Protein AF-A0A0B7HCE3-F1 (afdb_monomer)

Radius of gyration: 71.2 Å; Cα contacts (8 Å, |Δi|>4): 416; chains: 1; bounding box: 119×64×186 Å

Sequence (519 aa):
MLSKQIVGNENSSISELIKQLGNADWIKSGLQYLPRKQIQENSICPFCQEKTISNELIENIKNYFDASYETDINYLNTFLEQYSNGILSIPNKATFETNPKFEEYKKDFEIKYNAFSKILEDNKKQIENKIKTPSVPIVLNSSEKALQELNAIIQKINSLIDEHNKNIEQITAVREKIRTDFWEIMRWNYDQTISSFKNDKIISKNKMDTLSSELKDITDKITFQNTIISEQQKQTVNIDEAIKNIKNGLIDLGITDFEIKKHSDNRYKIVRGENENGIFRSLSEGEKMIISFLYFLELCRGKKEATEIEKKKIIVIDDPISSLSHIYVFNIGRLIKNEFFGKKKTIKDKETGEKITQWEFKYEQIFILTHSLYFFYEITETKHDERKETQSLFRLSKNEDGSSFVTMKYEEIQNDYQAYWYIIKDESQHPALITNCMRNIIEYFFNFVEKKDLNNFFLQEPLKDNRFQAFYRYINRESHSLGQNIFDIKEFNYQDFKDAFAELFKVAGYEEHYKKMTK

Structure (mmCIF, N/CA/C/O backbone):
data_AF-A0A0B7HCE3-F1
#
_entry.id   AF-A0A0B7HCE3-F1
#
loop_
_atom_site.group_PDB
_atom_site.id
_atom_site.type_symbol
_atom_site.label_atom_id
_atom_site.label_alt_id
_atom_site.label_comp_id
_atom_site.label_asym_id
_atom_site.label_entity_id
_atom_site.label_seq_id
_atom_site.pdbx_PDB_ins_code
_atom_site.Cartn_x
_atom_site.Cartn_y
_atom_site.Cartn_z
_atom_site.occupancy
_atom_site.B_iso_or_equiv
_atom_site.auth_seq_id
_atom_site.auth_comp_id
_atom_site.auth_asym_id
_atom_site.auth_atom_id
_atom_site.pdbx_PDB_model_num
ATOM 1 N N . MET A 1 1 ? -48.418 2.753 85.328 1.00 77.75 1 MET A N 1
ATOM 2 C CA . MET A 1 1 ? -49.224 1.522 85.159 1.00 77.75 1 MET A CA 1
ATOM 3 C C . MET A 1 1 ? -48.364 0.266 85.085 1.00 77.75 1 MET A C 1
ATOM 5 O O . MET A 1 1 ? -48.557 -0.609 85.910 1.00 77.75 1 MET A O 1
ATOM 9 N N . LEU A 1 2 ? -47.374 0.171 84.191 1.00 80.88 2 LEU A N 1
ATOM 10 C CA . LEU A 1 2 ? -46.538 -1.040 84.048 1.00 80.88 2 LEU A CA 1
ATOM 11 C C . LEU A 1 2 ? -45.639 -1.342 85.268 1.00 80.88 2 LEU A C 1
ATOM 13 O O . LEU A 1 2 ? -45.531 -2.491 85.692 1.00 80.88 2 LEU A O 1
ATOM 17 N N . SER A 1 3 ? -45.085 -0.297 85.887 1.00 82.12 3 SER A N 1
ATOM 18 C CA . SER A 1 3 ? -44.313 -0.361 87.138 1.00 82.12 3 SER A CA 1
ATOM 19 C C . SER A 1 3 ? -45.177 -0.354 88.407 1.00 82.12 3 SER A C 1
ATOM 21 O O . SER A 1 3 ? -44.649 -0.496 89.506 1.00 82.12 3 SER A O 1
ATOM 23 N N . LYS A 1 4 ? -46.500 -0.174 88.274 1.00 82.06 4 LYS A N 1
ATOM 24 C CA . LYS A 1 4 ? -47.437 -0.182 89.405 1.00 82.06 4 LYS A CA 1
ATOM 25 C C . LYS A 1 4 ? -47.729 -1.635 89.779 1.00 82.06 4 LYS A C 1
ATOM 27 O O . LYS A 1 4 ? -48.012 -2.459 88.903 1.00 82.06 4 LYS A O 1
ATOM 32 N N . GLN A 1 5 ? -47.686 -1.942 91.070 1.00 80.94 5 GLN A N 1
ATOM 33 C CA . GLN A 1 5 ? -48.231 -3.189 91.591 1.00 80.94 5 GLN A CA 1
ATOM 34 C C . GLN A 1 5 ? -49.758 -3.064 91.608 1.00 80.94 5 GLN A C 1
ATOM 36 O O . GLN A 1 5 ? -50.289 -2.203 92.307 1.00 80.94 5 GLN A O 1
ATOM 41 N N . ILE A 1 6 ? -50.462 -3.848 90.789 1.00 79.69 6 ILE A N 1
ATOM 42 C CA . ILE A 1 6 ? -51.925 -3.794 90.721 1.00 79.69 6 ILE A CA 1
ATOM 43 C C . ILE A 1 6 ? -52.444 -4.876 91.665 1.00 79.69 6 ILE A C 1
ATOM 45 O O . ILE A 1 6 ? -52.446 -6.060 91.335 1.00 79.69 6 ILE A O 1
ATOM 49 N N . VAL A 1 7 ? -52.812 -4.453 92.870 1.00 78.50 7 VAL A N 1
ATOM 50 C CA . VAL A 1 7 ? -53.400 -5.287 93.924 1.00 78.50 7 VAL A CA 1
ATOM 51 C C . VAL A 1 7 ? -54.797 -4.770 94.253 1.00 78.50 7 VAL A C 1
ATOM 53 O O . VAL A 1 7 ? -55.148 -3.649 93.887 1.00 78.50 7 VAL A O 1
ATOM 56 N N . GLY A 1 8 ? -55.609 -5.613 94.885 1.00 75.88 8 GLY A N 1
ATOM 57 C CA . GLY A 1 8 ? -56.967 -5.257 95.280 1.00 75.88 8 GLY A CA 1
ATOM 58 C C . GLY A 1 8 ? -57.036 -4.224 96.412 1.00 75.88 8 GLY A C 1
ATOM 59 O O . GLY A 1 8 ? -56.015 -3.765 96.921 1.00 75.88 8 GLY A O 1
ATOM 60 N N . ASN A 1 9 ? -58.255 -3.893 96.836 1.00 79.06 9 ASN A N 1
ATOM 61 C CA . ASN A 1 9 ? -58.562 -2.997 97.941 1.00 79.06 9 ASN A CA 1
ATOM 62 C C . ASN A 1 9 ? -57.845 -3.433 99.232 1.00 79.06 9 ASN A C 1
ATOM 64 O O . ASN A 1 9 ? -58.225 -4.415 99.880 1.00 79.06 9 ASN A O 1
ATOM 68 N N . GLU A 1 10 ? -56.817 -2.677 99.625 1.00 69.94 10 GLU A N 1
ATOM 69 C CA . GLU A 1 10 ? -56.009 -2.962 100.816 1.00 69.94 10 GLU A CA 1
ATOM 70 C C . GLU A 1 10 ? -56.787 -2.793 102.135 1.00 69.94 10 GLU A C 1
ATOM 72 O O . GLU A 1 10 ? -56.334 -3.286 103.163 1.00 69.94 10 GLU A O 1
ATOM 77 N N . ASN A 1 11 ? -57.982 -2.189 102.114 1.00 67.00 11 ASN A N 1
ATOM 78 C CA . ASN A 1 11 ? -58.851 -2.031 103.288 1.00 67.00 11 ASN A CA 1
ATOM 79 C C . ASN A 1 11 ? -59.858 -3.189 103.473 1.00 67.00 11 ASN A C 1
ATOM 81 O O . ASN A 1 11 ? -60.740 -3.108 104.327 1.00 67.00 11 ASN A O 1
ATOM 85 N N . SER A 1 12 ? -59.777 -4.247 102.658 1.00 72.19 12 SER A N 1
ATOM 86 C CA . SER A 1 12 ? -60.627 -5.440 102.777 1.00 72.19 12 SER A CA 1
ATOM 87 C C . SER A 1 12 ? -60.198 -6.336 103.948 1.00 72.19 12 SER A C 1
ATOM 89 O O . SER A 1 12 ? -59.013 -6.462 104.232 1.00 72.19 12 SER A O 1
ATOM 91 N N . SER A 1 13 ? -61.143 -7.036 104.583 1.00 70.44 13 SER A N 1
ATOM 92 C CA . SER A 1 13 ? -60.884 -7.957 105.707 1.00 70.44 13 SER A CA 1
ATOM 93 C C . SER A 1 13 ? -59.911 -9.096 105.378 1.00 70.44 13 SER A C 1
ATOM 95 O O . SER A 1 13 ? -59.307 -9.672 106.278 1.00 70.44 13 SER A O 1
ATOM 97 N N . ILE A 1 14 ? -59.742 -9.422 104.095 1.00 78.19 14 ILE A N 1
ATOM 98 C CA . ILE A 1 14 ? -58.833 -10.473 103.625 1.00 78.19 14 ILE A CA 1
ATOM 99 C C . ILE A 1 14 ? -57.495 -9.929 103.097 1.00 78.19 14 ILE A C 1
ATOM 101 O O . ILE A 1 14 ? -56.624 -10.719 102.745 1.00 78.19 14 ILE A O 1
ATOM 105 N N . SER A 1 15 ? -57.309 -8.607 103.013 1.00 77.94 15 SER A N 1
ATOM 106 C CA . SER A 1 15 ? -56.156 -7.995 102.334 1.00 77.94 15 SER A CA 1
ATOM 107 C C . SER A 1 15 ? -54.816 -8.305 103.011 1.00 77.94 15 SER A C 1
ATOM 109 O O . SER A 1 15 ? -53.819 -8.514 102.319 1.00 77.94 15 SER A O 1
ATOM 111 N N . GLU A 1 16 ? -54.794 -8.377 104.345 1.00 79.38 16 GLU A N 1
ATOM 112 C CA . GLU A 1 16 ? -53.584 -8.561 105.154 1.00 79.38 16 GLU A CA 1
ATOM 113 C C . GLU A 1 16 ? -52.893 -9.895 104.842 1.00 79.38 16 GLU A C 1
ATOM 115 O O . GLU A 1 16 ? -51.700 -9.929 104.527 1.00 79.38 16 GLU A O 1
ATOM 120 N N . LEU A 1 17 ? -53.666 -10.986 104.810 1.00 80.31 17 LEU A N 1
ATOM 121 C CA . LEU A 1 17 ? -53.155 -12.321 104.494 1.00 80.31 17 LEU A CA 1
ATOM 122 C C . LEU A 1 17 ? -52.700 -12.429 103.032 1.00 80.31 17 LEU A C 1
ATOM 124 O O . LEU A 1 17 ? -51.664 -13.027 102.742 1.00 80.31 17 LEU A O 1
ATOM 128 N N . ILE A 1 18 ? -53.447 -11.821 102.105 1.00 82.06 18 ILE A N 1
ATOM 129 C CA . ILE A 1 18 ? -53.107 -11.815 100.673 1.00 82.06 18 ILE A CA 1
ATOM 130 C C . ILE A 1 18 ? -51.786 -11.082 100.433 1.00 82.06 18 ILE A C 1
ATOM 132 O O . ILE A 1 18 ? -50.947 -11.534 99.653 1.00 82.06 18 ILE A O 1
ATOM 136 N N . LYS A 1 19 ? -51.581 -9.962 101.132 1.00 80.12 19 LYS A N 1
ATOM 137 C CA . LYS A 1 19 ? -50.352 -9.170 101.065 1.00 80.12 19 LYS A CA 1
ATOM 138 C C . LYS A 1 19 ? -49.164 -9.923 101.658 1.00 80.12 19 LYS A C 1
ATOM 140 O O . LYS A 1 19 ? -48.094 -9.911 101.057 1.00 80.12 19 LYS A O 1
ATOM 145 N N . GLN A 1 20 ? -49.358 -10.617 102.781 1.00 80.00 20 GLN A N 1
ATOM 146 C CA . GLN A 1 20 ? -48.315 -11.429 103.411 1.00 80.00 20 GLN A CA 1
ATOM 147 C C . GLN A 1 20 ? -47.863 -12.597 102.520 1.00 80.00 20 GLN A C 1
ATOM 149 O O . GLN A 1 20 ? -46.671 -12.887 102.447 1.00 80.00 20 GLN A O 1
ATOM 154 N N . LEU A 1 21 ? -48.802 -13.262 101.840 1.00 82.19 21 LEU A N 1
ATOM 155 C CA . LEU A 1 21 ? -48.515 -14.413 100.977 1.00 82.19 21 LEU A CA 1
ATOM 156 C C . LEU A 1 21 ? -48.113 -14.027 99.547 1.00 82.19 21 LEU A C 1
ATOM 158 O O . LEU A 1 21 ? -47.625 -14.878 98.806 1.00 82.19 21 LEU A O 1
ATOM 162 N N . GLY A 1 22 ? -48.337 -12.774 99.136 1.00 79.25 22 GLY A N 1
ATOM 163 C CA . GLY A 1 22 ? -48.022 -12.292 97.789 1.00 79.25 22 GLY A CA 1
ATOM 164 C C . GLY A 1 22 ? -48.778 -13.030 96.678 1.00 79.25 22 GLY A C 1
ATOM 165 O O . GLY A 1 22 ? -48.285 -13.128 95.559 1.00 79.25 22 GLY A O 1
ATOM 166 N N . ASN A 1 23 ? -49.960 -13.581 96.974 1.00 82.62 23 ASN A N 1
ATOM 167 C CA . ASN A 1 23 ? -50.677 -14.523 96.108 1.00 82.62 23 ASN A CA 1
ATOM 168 C C . ASN A 1 23 ? -51.969 -13.947 95.495 1.00 82.62 23 ASN A C 1
ATOM 170 O O . ASN A 1 23 ? -52.853 -14.704 95.093 1.00 82.62 23 ASN A O 1
ATOM 174 N N . ALA A 1 24 ? -52.084 -12.619 95.390 1.00 83.56 24 ALA A N 1
ATOM 175 C CA . ALA A 1 24 ? -53.272 -11.938 94.863 1.00 83.56 24 ALA A CA 1
ATOM 176 C C . ALA A 1 24 ? -53.698 -12.458 93.473 1.00 83.56 24 ALA A C 1
ATOM 178 O O . ALA A 1 24 ? -54.874 -12.749 93.254 1.00 83.56 24 ALA A O 1
ATOM 179 N N . ASP A 1 25 ? -52.741 -12.657 92.561 1.00 83.38 25 ASP A N 1
ATOM 180 C CA . ASP A 1 25 ? -53.001 -13.159 91.202 1.00 83.38 25 ASP A CA 1
ATOM 181 C C . ASP A 1 25 ? -53.539 -14.604 91.204 1.00 83.38 25 ASP A C 1
ATOM 183 O O . ASP A 1 25 ? -54.424 -14.959 90.417 1.00 83.38 25 ASP A O 1
ATOM 187 N N . TRP A 1 26 ? -53.058 -15.435 92.138 1.00 84.75 26 TRP A N 1
ATOM 188 C CA . TRP A 1 26 ? -53.554 -16.799 92.344 1.00 84.75 26 TRP A CA 1
ATOM 189 C C . TRP A 1 26 ? -54.992 -16.791 92.874 1.00 84.75 26 TRP A C 1
ATOM 191 O O . TRP A 1 26 ? -55.826 -17.550 92.384 1.00 84.75 26 TRP A O 1
ATOM 201 N N . ILE A 1 27 ? -55.318 -15.884 93.801 1.00 84.19 27 ILE A N 1
ATOM 202 C CA . ILE A 1 27 ? -56.676 -15.737 94.347 1.00 84.19 27 ILE A CA 1
ATOM 203 C C . ILE A 1 27 ? -57.648 -15.233 93.275 1.00 84.19 27 ILE A C 1
ATOM 205 O O . ILE A 1 27 ? -58.740 -15.789 93.139 1.00 84.19 27 ILE A O 1
ATOM 209 N N . LYS A 1 28 ? -57.249 -14.245 92.456 1.00 83.62 28 LYS A N 1
ATOM 210 C CA . LYS A 1 28 ? -58.056 -13.773 91.315 1.00 83.62 28 LYS A CA 1
ATOM 211 C C . LYS A 1 28 ? -58.334 -14.909 90.335 1.00 83.62 28 LYS A C 1
ATOM 213 O O . LYS A 1 28 ? -59.473 -15.096 89.917 1.00 83.62 28 LYS A O 1
ATOM 218 N N . SER A 1 29 ? -57.310 -15.694 90.009 1.00 83.31 29 SER A N 1
ATOM 219 C CA . SER A 1 29 ? -57.445 -16.873 89.148 1.00 83.31 29 SER A CA 1
ATOM 220 C C . SER A 1 29 ? -58.305 -17.961 89.798 1.00 83.31 29 SER A C 1
ATOM 222 O O . SER A 1 29 ? -59.001 -18.693 89.102 1.00 83.31 29 SER A O 1
ATOM 224 N N . GLY A 1 30 ? -58.287 -18.066 91.127 1.00 83.25 30 GLY A N 1
ATOM 225 C CA . GLY A 1 30 ? -59.091 -18.996 91.914 1.00 83.25 30 GLY A CA 1
ATOM 226 C C . GLY A 1 30 ? -60.591 -18.687 91.896 1.00 83.25 30 GLY A C 1
ATOM 227 O O . GLY A 1 30 ? -61.397 -19.617 91.906 1.00 83.25 30 GLY A O 1
ATOM 228 N N . LEU A 1 31 ? -60.977 -17.405 91.794 1.00 82.44 31 LEU A N 1
ATOM 229 C CA . LEU A 1 31 ? -62.384 -16.968 91.765 1.00 82.44 31 LEU A CA 1
ATOM 230 C C . LEU A 1 31 ? -63.216 -17.657 90.676 1.00 82.44 31 LEU A C 1
ATOM 232 O O . LEU A 1 31 ? -64.411 -17.867 90.867 1.00 82.44 31 LEU A O 1
ATOM 236 N N . GLN A 1 32 ? -62.608 -18.029 89.546 1.00 82.44 32 GLN A N 1
ATOM 237 C CA . GLN A 1 32 ? -63.321 -18.691 88.448 1.00 82.44 32 GLN A CA 1
ATOM 238 C C . GLN A 1 32 ? -63.845 -20.089 88.819 1.00 82.44 32 GLN A C 1
ATOM 240 O O . GLN A 1 32 ? -64.792 -20.566 88.196 1.00 82.44 32 GLN A O 1
ATOM 245 N N . TYR A 1 33 ? -63.237 -20.726 89.825 1.00 82.62 33 TYR A N 1
ATOM 246 C CA . TYR A 1 33 ? -63.608 -22.051 90.322 1.00 82.62 33 TYR A CA 1
ATOM 247 C C . TYR A 1 33 ? -64.617 -21.987 91.475 1.00 82.62 33 TYR A C 1
ATOM 249 O O . TYR A 1 33 ? -65.038 -23.031 91.973 1.00 82.62 33 TYR A O 1
ATOM 257 N N . LEU A 1 34 ? -65.012 -20.783 91.908 1.00 81.88 34 LEU A N 1
ATOM 258 C CA . LEU A 1 34 ? -66.015 -20.596 92.951 1.00 81.88 34 LEU A CA 1
ATOM 259 C C . LEU A 1 34 ? -67.436 -20.516 92.359 1.00 81.88 34 LEU A C 1
ATOM 261 O O . LEU A 1 34 ? -67.622 -20.047 91.229 1.00 81.88 34 LEU A O 1
ATOM 265 N N . PRO A 1 35 ? -68.469 -20.945 93.106 1.00 76.31 35 PRO A N 1
ATOM 266 C CA . PRO A 1 35 ? -69.851 -20.889 92.638 1.00 76.31 35 PRO A CA 1
ATOM 267 C C . PRO A 1 35 ? -70.306 -19.452 92.344 1.00 76.31 35 PRO A C 1
ATOM 269 O O . PRO A 1 35 ? -70.127 -18.542 93.149 1.00 76.31 35 PRO A O 1
ATOM 272 N N . ARG A 1 36 ? -70.936 -19.242 91.180 1.00 68.94 36 ARG A N 1
ATOM 273 C CA . ARG A 1 36 ? -71.384 -17.910 90.717 1.00 68.94 36 ARG A CA 1
ATOM 274 C C . ARG A 1 36 ? -72.702 -17.435 91.342 1.00 68.94 36 ARG A C 1
ATOM 276 O O . ARG A 1 36 ? -73.065 -16.275 91.175 1.00 68.94 36 ARG A O 1
ATOM 283 N N . LYS A 1 37 ? -73.440 -18.327 92.007 1.00 73.62 37 LYS A N 1
ATOM 284 C CA . LYS A 1 37 ? -74.743 -18.059 92.636 1.00 73.62 37 LYS A CA 1
ATOM 285 C C . LYS A 1 37 ? -74.618 -18.171 94.153 1.00 73.62 37 LYS A C 1
ATOM 287 O O . LYS A 1 37 ? -73.762 -18.911 94.629 1.00 73.62 37 LYS A O 1
ATOM 292 N N . GLN A 1 38 ? -75.488 -17.471 94.883 1.00 71.00 38 GLN A N 1
ATOM 293 C CA . GLN A 1 38 ? -75.578 -17.599 96.338 1.00 71.00 38 GLN A CA 1
ATOM 294 C C . GLN A 1 38 ? -75.831 -19.055 96.729 1.00 71.00 38 GLN A C 1
ATOM 296 O O . GLN A 1 38 ? -76.669 -19.737 96.134 1.00 71.00 38 GLN A O 1
ATOM 301 N N . ILE A 1 39 ? -75.086 -19.516 97.724 1.00 76.69 39 ILE A N 1
ATOM 302 C CA . ILE A 1 39 ? -75.092 -20.901 98.183 1.00 76.69 39 ILE A CA 1
ATOM 303 C C . ILE A 1 39 ? -75.857 -20.954 99.510 1.00 76.69 39 ILE A C 1
ATOM 305 O O . ILE A 1 39 ? -75.702 -20.057 100.337 1.00 76.69 39 ILE A O 1
ATOM 309 N N . GLN A 1 40 ? -76.713 -21.962 99.705 1.00 67.94 40 GLN A N 1
ATOM 310 C CA . GLN A 1 40 ? -77.519 -22.106 100.932 1.00 67.94 40 GLN A CA 1
ATOM 311 C C . GLN A 1 40 ? -76.695 -22.617 102.126 1.00 67.94 40 GLN A C 1
ATOM 313 O O . GLN A 1 40 ? -76.981 -22.265 103.265 1.00 67.94 40 GLN A O 1
ATOM 318 N N . GLU A 1 41 ? -75.650 -23.400 101.858 1.00 72.69 41 GLU A N 1
ATOM 319 C CA . GLU A 1 41 ? -74.689 -23.918 102.837 1.00 72.69 41 GLU A CA 1
ATOM 320 C C . GLU A 1 41 ? -73.258 -23.697 102.326 1.00 72.69 41 GLU A C 1
ATOM 322 O O . GLU A 1 41 ? -73.056 -23.470 101.131 1.00 72.69 41 GLU A O 1
ATOM 327 N N . ASN A 1 42 ? -72.250 -23.790 103.200 1.00 80.56 42 ASN A N 1
ATOM 328 C CA . ASN A 1 42 ? -70.855 -23.657 102.776 1.00 80.56 42 ASN A CA 1
ATOM 329 C C . ASN A 1 42 ? -70.500 -24.704 101.707 1.00 80.56 42 ASN A C 1
ATOM 331 O O . ASN A 1 42 ? -70.678 -25.910 101.903 1.00 80.56 42 ASN A O 1
ATOM 335 N N . SER A 1 43 ? -69.953 -24.234 100.585 1.00 82.69 43 SER A N 1
ATOM 336 C CA . SER A 1 43 ? -69.495 -25.092 99.495 1.00 82.69 43 SER A CA 1
ATOM 337 C C . SER A 1 43 ? -68.162 -25.746 99.831 1.00 82.69 43 SER A C 1
ATOM 339 O O . SER A 1 43 ? -67.316 -25.173 100.523 1.00 82.69 43 SER A O 1
ATOM 341 N N . ILE A 1 44 ? -67.963 -26.940 99.273 1.00 82.31 44 ILE A N 1
ATOM 342 C CA . ILE A 1 44 ? -66.670 -27.619 99.265 1.00 82.31 44 ILE A CA 1
ATOM 343 C C . ILE A 1 44 ? -65.675 -26.739 98.503 1.00 82.31 44 ILE A C 1
ATOM 345 O O . ILE A 1 44 ? -65.949 -26.299 97.383 1.00 82.31 44 ILE A O 1
ATOM 349 N N . CYS A 1 45 ? -64.535 -26.455 99.124 1.00 82.25 45 CYS A N 1
ATOM 350 C CA . CYS A 1 45 ? -63.442 -25.741 98.489 1.00 82.25 45 CYS A CA 1
ATOM 351 C C . CYS A 1 45 ? -62.744 -26.660 97.477 1.00 82.25 45 CYS A C 1
ATOM 353 O O . CYS A 1 45 ? -62.305 -27.747 97.857 1.00 82.25 45 CYS A O 1
ATOM 355 N N . PRO A 1 46 ? -62.557 -26.234 96.215 1.00 81.88 46 PRO A N 1
ATOM 356 C CA . PRO A 1 46 ? -61.887 -27.052 95.203 1.00 81.88 46 PRO A CA 1
ATOM 357 C C . PRO A 1 46 ? -60.401 -27.315 95.507 1.00 81.88 46 PRO A C 1
ATOM 359 O O . PRO A 1 46 ? -59.800 -28.175 94.871 1.00 81.88 46 PRO A O 1
ATOM 362 N N . PHE A 1 47 ? -59.809 -26.604 96.474 1.00 85.44 47 PHE A N 1
ATOM 363 C CA . PHE A 1 47 ? -58.396 -26.733 96.839 1.00 85.44 47 PHE A CA 1
ATOM 364 C C . PHE A 1 47 ? -58.175 -27.559 98.110 1.00 85.44 47 PHE A C 1
ATOM 366 O O . PHE A 1 47 ? -57.403 -28.510 98.080 1.00 85.44 47 PHE A O 1
ATOM 373 N N . CYS A 1 48 ? -58.843 -27.222 99.222 1.00 85.50 48 CYS A N 1
ATOM 374 C CA . CYS A 1 48 ? -58.667 -27.948 100.488 1.00 85.50 48 CYS A CA 1
ATOM 375 C C . CYS A 1 48 ? -59.687 -29.070 100.715 1.00 85.50 48 CYS A C 1
ATOM 377 O O . CYS A 1 48 ? -59.570 -29.780 101.703 1.00 85.50 48 CYS A O 1
ATOM 379 N N . GLN A 1 49 ? -60.678 -29.223 99.828 1.00 81.94 49 GLN A N 1
ATOM 380 C CA . GLN A 1 49 ? -61.739 -30.240 99.889 1.00 81.94 49 GLN A CA 1
ATOM 381 C C . GLN A 1 49 ? -62.663 -30.168 101.123 1.00 81.94 49 GLN A C 1
ATOM 383 O O . GLN A 1 49 ? -63.592 -30.963 101.241 1.00 81.94 49 GLN A O 1
ATOM 388 N N . GLU A 1 50 ? -62.492 -29.161 101.982 1.00 84.50 50 GLU A N 1
ATOM 389 C CA . GLU A 1 50 ? -63.345 -28.881 103.141 1.00 84.50 50 GLU A CA 1
ATOM 390 C C . GLU A 1 50 ? -64.470 -27.883 102.811 1.00 84.50 50 GLU A C 1
ATOM 392 O O . GLU A 1 50 ? -64.348 -27.068 101.889 1.00 84.50 50 GLU A O 1
ATOM 397 N N . LYS A 1 51 ? -65.571 -27.898 103.580 1.00 83.75 51 LYS A N 1
ATOM 398 C CA . LYS A 1 51 ? -66.715 -26.966 103.431 1.00 83.75 51 LYS A CA 1
ATOM 399 C C . LYS A 1 51 ? -66.413 -25.563 103.988 1.00 83.75 51 LYS A C 1
ATOM 401 O O . LYS A 1 51 ? -67.033 -25.104 104.948 1.00 83.75 51 LYS A O 1
ATOM 406 N N . THR A 1 52 ? -65.445 -24.877 103.391 1.00 81.25 52 THR A N 1
ATOM 407 C CA . THR A 1 52 ? -64.918 -23.584 103.866 1.00 81.25 52 THR A CA 1
ATOM 408 C C . THR A 1 52 ? -65.381 -22.378 103.046 1.00 81.25 52 THR A C 1
ATOM 410 O O . THR A 1 52 ? -65.159 -21.243 103.459 1.00 81.25 52 THR A O 1
ATOM 413 N N . ILE A 1 53 ? -66.044 -22.587 101.902 1.00 84.12 53 ILE A N 1
ATOM 414 C CA . ILE A 1 53 ? -66.472 -21.498 101.014 1.00 84.12 53 ILE A CA 1
ATOM 415 C C . ILE A 1 53 ? -67.853 -20.975 101.434 1.00 84.12 53 ILE A C 1
ATOM 417 O O . ILE A 1 53 ? -68.874 -21.572 101.087 1.00 84.12 53 ILE A O 1
ATOM 421 N N . SER A 1 54 ? -67.885 -19.851 102.156 1.00 84.94 54 SER A N 1
ATOM 422 C CA . SER A 1 54 ? -69.112 -19.127 102.523 1.00 84.94 54 SER A CA 1
ATOM 423 C C . SER A 1 54 ? -69.439 -17.996 101.533 1.00 84.94 54 SER A C 1
ATOM 425 O O . SER A 1 54 ? -68.559 -17.497 100.826 1.00 84.94 54 SER A O 1
ATOM 427 N N . ASN A 1 55 ? -70.701 -17.543 101.498 1.00 82.62 55 ASN A N 1
ATOM 428 C CA . ASN A 1 55 ? -71.090 -16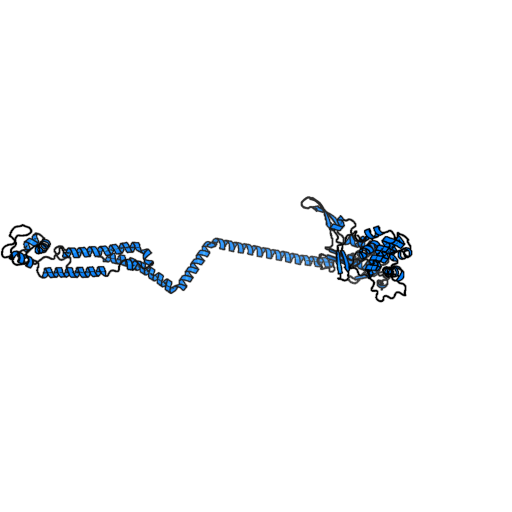.368 100.697 1.00 82.62 55 ASN A CA 1
ATOM 429 C C . ASN A 1 55 ? -70.324 -15.104 101.133 1.00 82.62 55 ASN A C 1
ATOM 431 O O . ASN A 1 55 ? -69.950 -14.296 100.289 1.00 82.62 55 ASN A O 1
ATOM 435 N N . GLU A 1 56 ? -70.052 -14.960 102.433 1.00 82.44 56 GLU A N 1
ATOM 436 C CA . GLU A 1 56 ? -69.270 -13.851 102.990 1.00 82.44 56 GLU A CA 1
ATOM 437 C C . GLU A 1 56 ? -67.826 -13.852 102.465 1.00 82.44 56 GLU A C 1
ATOM 439 O O . GLU A 1 56 ? -67.324 -12.815 102.041 1.00 82.44 56 GLU A O 1
ATOM 444 N N . LEU A 1 57 ? -67.174 -15.020 102.405 1.00 82.00 57 LEU A N 1
ATOM 445 C CA . LEU A 1 57 ? -65.824 -15.151 101.852 1.00 82.00 57 LEU A CA 1
ATOM 446 C C . LEU A 1 57 ? -65.786 -14.781 100.361 1.00 82.00 57 LEU A C 1
ATOM 448 O O . LEU A 1 57 ? -64.881 -14.070 99.931 1.00 82.00 57 LEU A O 1
ATOM 452 N N . ILE A 1 58 ? -66.772 -15.228 99.575 1.00 82.31 58 ILE A N 1
ATOM 453 C CA . ILE A 1 58 ? -66.871 -14.892 98.146 1.00 82.31 58 ILE A CA 1
ATOM 454 C C . ILE A 1 58 ? -67.020 -13.377 97.954 1.00 82.31 58 ILE A C 1
ATOM 456 O O . ILE A 1 58 ? -66.319 -12.799 97.123 1.00 82.31 58 ILE A O 1
ATOM 460 N N . GLU A 1 59 ? -67.905 -12.729 98.715 1.00 82.00 59 GLU A N 1
ATOM 461 C CA . GLU A 1 59 ? -68.101 -11.278 98.641 1.00 82.00 59 GLU A CA 1
ATOM 462 C C . GLU A 1 59 ? -66.864 -10.509 99.121 1.00 82.00 59 GLU A C 1
ATOM 464 O O . GLU A 1 59 ? -66.456 -9.556 98.463 1.00 82.00 59 GLU A O 1
ATOM 469 N N . ASN A 1 60 ? -66.177 -10.963 100.173 1.00 81.38 60 ASN A N 1
ATOM 470 C CA . ASN A 1 60 ? -64.920 -10.354 100.622 1.00 81.38 60 ASN A CA 1
ATOM 471 C C . ASN A 1 60 ? -63.811 -10.446 99.555 1.00 81.38 60 ASN A C 1
ATOM 473 O O . ASN A 1 60 ? -63.068 -9.481 99.365 1.00 81.38 60 ASN A O 1
ATOM 477 N N . ILE A 1 61 ? -63.724 -11.561 98.812 1.00 80.19 61 ILE A N 1
ATOM 478 C CA . ILE A 1 61 ? -62.772 -11.713 97.695 1.00 80.19 61 ILE A CA 1
ATOM 479 C C . ILE A 1 61 ? -63.176 -10.847 96.494 1.00 80.19 61 ILE A C 1
ATOM 481 O O . ILE A 1 61 ? -62.310 -10.232 95.874 1.00 80.19 61 ILE A O 1
ATOM 485 N N . LYS A 1 62 ? -64.469 -10.729 96.172 1.00 80.50 62 LYS A N 1
ATOM 486 C CA . LYS A 1 62 ? -64.934 -9.805 95.122 1.00 80.50 62 LYS A CA 1
ATOM 487 C C . LYS A 1 62 ? -64.673 -8.343 95.485 1.00 80.50 62 LYS A C 1
ATOM 489 O O . LYS A 1 62 ? -64.172 -7.608 94.647 1.00 80.50 62 LYS A O 1
ATOM 494 N N . ASN A 1 63 ? -64.944 -7.948 96.728 1.00 81.94 63 ASN A N 1
ATOM 495 C CA . ASN A 1 63 ? -64.694 -6.597 97.235 1.00 81.94 63 ASN A CA 1
ATOM 496 C C . ASN A 1 63 ? -63.201 -6.262 97.302 1.00 81.94 63 ASN A C 1
ATOM 498 O O . ASN A 1 63 ? -62.833 -5.092 97.222 1.00 81.94 63 ASN A O 1
ATOM 502 N N . TYR A 1 64 ? -62.337 -7.274 97.432 1.00 81.56 64 TYR A N 1
ATOM 503 C CA . TYR A 1 64 ? -60.901 -7.092 97.266 1.00 81.56 64 TYR A CA 1
ATOM 504 C C . TYR A 1 64 ? -60.562 -6.698 95.819 1.00 81.56 64 TYR A C 1
ATOM 506 O O . TYR A 1 64 ? -59.808 -5.758 95.620 1.00 81.56 64 TYR A O 1
ATOM 514 N N . PHE A 1 65 ? -61.152 -7.308 94.789 1.00 82.50 65 PHE A N 1
ATOM 515 C CA . PHE A 1 65 ? -60.953 -6.881 93.392 1.00 82.50 65 PHE A CA 1
ATOM 516 C C . PHE A 1 65 ? -61.999 -5.848 92.953 1.00 82.50 65 PHE A C 1
ATOM 518 O O . PHE A 1 65 ? -62.887 -6.143 92.155 1.00 82.50 65 PHE A O 1
ATOM 525 N N . ASP A 1 66 ? -61.886 -4.642 93.504 1.00 79.56 66 ASP A N 1
ATOM 526 C CA . ASP A 1 66 ? -62.833 -3.545 93.306 1.00 79.56 66 ASP A CA 1
ATOM 527 C C . ASP A 1 66 ? -62.787 -2.891 91.902 1.00 79.56 66 ASP A C 1
ATOM 529 O O . ASP A 1 66 ? -62.032 -3.275 91.003 1.00 79.56 66 ASP A O 1
ATOM 533 N N . ALA A 1 67 ? -63.608 -1.852 91.713 1.00 80.88 67 ALA A N 1
ATOM 534 C CA . ALA A 1 67 ? -63.672 -1.090 90.467 1.00 80.88 67 ALA A CA 1
ATOM 535 C C . ALA A 1 67 ? -62.330 -0.436 90.075 1.00 80.88 67 ALA A C 1
ATOM 537 O O . ALA A 1 67 ? -62.088 -0.224 88.885 1.00 80.88 67 ALA A O 1
ATOM 538 N N . SER A 1 68 ? -61.448 -0.130 91.037 1.00 82.94 68 SER A N 1
ATOM 539 C CA . SER A 1 68 ? -60.121 0.421 90.747 1.00 82.94 68 SER A CA 1
ATOM 540 C C . SER A 1 68 ? -59.218 -0.637 90.119 1.00 82.94 68 SER A C 1
ATOM 542 O O . SER A 1 68 ? -58.524 -0.335 89.149 1.00 82.94 68 SER A O 1
ATOM 544 N N . TYR A 1 69 ? -59.250 -1.873 90.628 1.00 85.38 69 TYR A N 1
ATOM 545 C CA . TYR A 1 69 ? -58.512 -2.994 90.043 1.00 85.38 69 TYR A CA 1
ATOM 546 C C . TYR A 1 69 ? -58.973 -3.272 88.603 1.00 85.38 69 TYR A C 1
ATOM 548 O O . TYR A 1 69 ? -58.153 -3.334 87.690 1.00 85.38 69 TYR A O 1
ATOM 556 N N . GLU A 1 70 ? -60.285 -3.372 88.371 1.00 84.56 70 GLU A N 1
ATOM 557 C CA . GLU A 1 70 ? -60.841 -3.623 87.030 1.00 84.56 70 GLU A CA 1
ATOM 558 C C . GLU A 1 70 ? -60.543 -2.477 86.043 1.00 84.56 70 GLU A C 1
ATOM 560 O O . GLU A 1 70 ? -60.266 -2.717 84.866 1.00 84.56 70 GLU A O 1
ATOM 565 N N . THR A 1 71 ? -60.522 -1.223 86.513 1.00 87.38 71 THR A N 1
ATOM 566 C CA . THR A 1 71 ? -60.124 -0.065 85.690 1.00 87.38 71 THR A CA 1
ATOM 567 C C . THR A 1 71 ? -58.662 -0.166 85.249 1.00 87.38 71 THR A C 1
ATOM 569 O O . THR A 1 71 ? -58.355 0.047 84.073 1.00 87.38 71 THR A O 1
ATOM 572 N N . ASP A 1 72 ? -57.763 -0.544 86.162 1.00 87.50 72 ASP A N 1
ATOM 573 C CA . ASP A 1 72 ? -56.340 -0.710 85.861 1.00 87.50 72 ASP A CA 1
ATOM 574 C C . ASP A 1 72 ? -56.096 -1.847 84.845 1.00 87.50 72 ASP A C 1
ATOM 576 O O . ASP A 1 72 ? -55.263 -1.704 83.945 1.00 87.50 72 ASP A O 1
ATOM 580 N N . ILE A 1 73 ? -56.846 -2.953 84.936 1.00 87.81 73 ILE A N 1
ATOM 581 C CA . ILE A 1 73 ? -56.774 -4.073 83.980 1.00 87.81 73 ILE A CA 1
ATOM 582 C C . ILE A 1 73 ? -57.313 -3.678 82.602 1.00 87.81 73 ILE A C 1
ATOM 584 O O . ILE A 1 73 ? -56.669 -3.954 81.589 1.00 87.81 73 ILE A O 1
ATOM 588 N N . ASN A 1 74 ? -58.454 -2.990 82.537 1.00 89.38 74 ASN A N 1
ATOM 589 C CA . ASN A 1 74 ? -59.006 -2.503 81.270 1.00 89.38 74 ASN A CA 1
ATOM 590 C C . ASN A 1 74 ? -58.067 -1.508 80.576 1.00 89.38 74 ASN A C 1
ATOM 592 O O . ASN A 1 74 ? -57.914 -1.550 79.351 1.00 89.38 74 ASN A O 1
ATOM 596 N N . TYR A 1 75 ? -57.375 -0.669 81.351 1.00 91.56 75 TYR A N 1
ATOM 597 C CA . TYR A 1 75 ? -56.319 0.190 80.825 1.00 91.56 75 TYR A CA 1
ATOM 598 C C . TYR A 1 75 ? -55.175 -0.631 80.212 1.00 91.56 75 TYR A C 1
ATOM 600 O O . TYR A 1 75 ? -54.735 -0.325 79.105 1.00 91.56 75 TYR A O 1
ATOM 608 N N . LEU A 1 76 ? -54.703 -1.687 80.888 1.00 91.25 76 LEU A N 1
ATOM 609 C CA . LEU A 1 76 ? -53.648 -2.557 80.352 1.00 91.25 76 LEU A CA 1
ATOM 610 C C . LEU A 1 76 ? -54.077 -3.291 79.074 1.00 91.25 76 LEU A C 1
ATOM 612 O O . LEU A 1 76 ? -53.276 -3.386 78.147 1.00 91.25 76 LEU A O 1
ATOM 616 N N . ASN A 1 77 ? -55.324 -3.760 78.993 1.00 91.94 77 ASN A N 1
ATOM 617 C CA . ASN A 1 77 ? -55.869 -4.371 77.775 1.00 91.94 77 ASN A CA 1
ATOM 618 C C . ASN A 1 77 ? -55.912 -3.370 76.612 1.00 91.94 77 ASN A C 1
ATOM 620 O O . ASN A 1 77 ? -55.447 -3.678 75.517 1.00 91.94 77 ASN A O 1
ATOM 624 N N . THR A 1 78 ? -56.383 -2.147 76.871 1.00 94.12 78 THR A N 1
ATOM 625 C CA . THR A 1 78 ? -56.378 -1.056 75.881 1.00 94.12 78 THR A CA 1
ATOM 626 C C . THR A 1 78 ? -54.950 -0.724 75.435 1.00 94.12 78 THR A C 1
ATOM 628 O O . THR A 1 78 ? -54.685 -0.527 74.251 1.00 94.12 78 THR A O 1
ATOM 631 N N . PHE A 1 79 ? -53.996 -0.702 76.370 1.00 93.75 79 PHE A N 1
ATOM 632 C CA . PHE A 1 79 ? -52.585 -0.475 76.066 1.00 93.75 79 PHE A CA 1
ATOM 633 C C . PHE A 1 79 ? -51.986 -1.604 75.213 1.00 93.75 79 PHE A C 1
ATOM 635 O O . PHE A 1 79 ? -51.265 -1.322 74.259 1.00 93.75 79 PHE A O 1
ATOM 642 N N . LEU A 1 80 ? -52.305 -2.871 75.504 1.00 94.19 80 LEU A N 1
ATOM 643 C CA . LEU A 1 80 ? -51.877 -4.018 74.696 1.00 94.19 80 LEU A CA 1
ATOM 644 C C . LEU A 1 80 ? -52.430 -3.943 73.268 1.00 94.19 80 LEU A C 1
ATOM 646 O O . LEU A 1 80 ? -51.705 -4.237 72.316 1.00 94.19 80 LEU A O 1
ATOM 650 N N . GLU A 1 81 ? -53.692 -3.545 73.115 1.00 94.56 81 GLU A N 1
ATOM 651 C CA . GLU A 1 81 ? -54.323 -3.352 71.809 1.00 94.56 81 GLU A CA 1
ATOM 652 C C . GLU A 1 81 ? -53.608 -2.253 71.012 1.00 94.56 81 GLU A C 1
ATOM 654 O O . GLU A 1 81 ? -53.186 -2.484 69.879 1.00 94.56 81 GLU A O 1
ATOM 659 N N . GLN A 1 82 ? -53.378 -1.087 71.624 1.00 95.19 82 GLN A N 1
ATOM 660 C CA . GLN A 1 82 ? -52.628 0.011 71.004 1.00 95.19 82 GLN A CA 1
ATOM 661 C C . GLN A 1 82 ? -51.207 -0.412 70.616 1.00 95.19 82 GLN A C 1
ATOM 663 O O . GLN A 1 82 ? -50.758 -0.122 69.506 1.00 95.19 82 GLN A O 1
ATOM 668 N N . TYR A 1 83 ? -50.510 -1.131 71.499 1.00 94.75 83 TYR A N 1
ATOM 669 C CA . TYR A 1 83 ? -49.160 -1.624 71.242 1.00 94.75 83 TYR A CA 1
ATOM 670 C C . TYR A 1 83 ? -49.135 -2.629 70.083 1.00 94.75 83 TYR A C 1
ATOM 672 O O . TYR A 1 83 ? -48.298 -2.530 69.188 1.00 94.75 83 TYR A O 1
ATOM 680 N N . SER A 1 84 ? -50.096 -3.556 70.053 1.00 93.94 84 SER A N 1
ATOM 681 C CA . SER A 1 84 ? -50.231 -4.554 68.987 1.00 93.94 84 SER A CA 1
ATOM 682 C C . SER A 1 84 ? -50.549 -3.906 67.639 1.00 93.94 84 SER A C 1
ATOM 684 O O . SER A 1 84 ? -49.938 -4.261 66.633 1.00 93.94 84 SER A O 1
ATOM 686 N N . ASN A 1 85 ? -51.435 -2.908 67.618 1.00 94.50 85 ASN A N 1
ATOM 687 C CA . ASN A 1 85 ? -51.724 -2.121 66.417 1.00 94.50 85 ASN A CA 1
ATOM 688 C C . ASN A 1 85 ? -50.490 -1.337 65.939 1.00 94.50 85 ASN A C 1
ATOM 690 O O . ASN A 1 85 ? -50.259 -1.223 64.736 1.00 94.50 85 ASN A O 1
ATOM 694 N N . GLY A 1 86 ? -49.663 -0.847 66.868 1.00 93.94 86 GLY A N 1
ATOM 695 C CA . GLY A 1 86 ? -48.376 -0.224 66.558 1.00 93.94 86 GLY A CA 1
ATOM 696 C C . GLY A 1 86 ? -47.368 -1.184 65.918 1.00 93.94 86 GLY A C 1
ATOM 697 O O . GLY A 1 86 ? -46.632 -0.774 65.029 1.00 93.94 86 GLY A O 1
ATOM 698 N N . ILE A 1 87 ? -47.353 -2.462 66.310 1.00 93.81 87 ILE A N 1
ATOM 699 C CA . ILE A 1 87 ? -46.517 -3.482 65.653 1.00 93.81 87 ILE A CA 1
ATOM 700 C C . ILE A 1 87 ? -47.033 -3.769 64.237 1.00 93.81 87 ILE A C 1
ATOM 702 O O . ILE A 1 87 ? -46.248 -3.832 63.295 1.00 93.81 87 ILE A O 1
ATOM 706 N N . LEU A 1 88 ? -48.351 -3.910 64.071 1.00 92.19 88 LEU A N 1
ATOM 707 C CA . LEU A 1 88 ? -48.974 -4.224 62.779 1.00 92.19 88 LEU A CA 1
ATOM 708 C C . LEU A 1 88 ? -48.820 -3.111 61.731 1.00 92.19 88 LEU A C 1
ATOM 710 O O . LEU A 1 88 ? -48.896 -3.396 60.537 1.00 92.19 88 LEU A O 1
ATOM 714 N N . SER A 1 89 ? -48.607 -1.860 62.148 1.00 92.75 89 SER A N 1
ATOM 715 C CA . SER A 1 89 ? -48.383 -0.737 61.228 1.00 92.75 89 SER A CA 1
ATOM 716 C C . SER A 1 89 ? -46.966 -0.695 60.644 1.00 92.75 89 SER A C 1
ATOM 718 O O . SER A 1 89 ? -46.719 0.050 59.693 1.00 92.75 89 SER A O 1
ATOM 720 N N . ILE A 1 90 ? -46.034 -1.496 61.174 1.00 91.38 90 ILE A N 1
ATOM 721 C CA . ILE A 1 90 ? -44.670 -1.588 60.655 1.00 91.38 90 ILE A CA 1
ATOM 722 C C . ILE A 1 90 ? -44.708 -2.300 59.295 1.00 91.38 90 ILE A C 1
ATOM 724 O O . ILE A 1 90 ? -45.209 -3.425 59.207 1.00 91.38 90 ILE A O 1
ATOM 728 N N . PRO A 1 91 ? -44.158 -1.696 58.222 1.00 90.19 91 PRO A N 1
ATOM 729 C CA . PRO A 1 91 ? -44.135 -2.328 56.912 1.00 90.19 91 PRO A CA 1
ATOM 730 C C . PRO A 1 91 ? -43.429 -3.685 56.949 1.00 90.19 91 PRO A C 1
ATOM 732 O O . PRO A 1 91 ? -42.385 -3.848 57.590 1.00 90.19 91 PRO A O 1
ATOM 735 N N . ASN A 1 92 ? -43.986 -4.654 56.220 1.00 88.56 92 ASN A N 1
ATOM 736 C CA . ASN A 1 92 ? -43.382 -5.972 56.079 1.00 88.56 92 ASN A CA 1
ATOM 737 C C . ASN A 1 92 ? -41.994 -5.852 55.433 1.00 88.56 92 ASN A C 1
ATOM 739 O O . ASN A 1 92 ? -41.786 -5.046 54.526 1.00 88.56 92 ASN A O 1
ATOM 743 N N . LYS A 1 93 ? -41.061 -6.702 55.867 1.00 86.88 93 LYS A N 1
ATOM 744 C CA . LYS A 1 93 ? -39.721 -6.834 55.289 1.00 86.88 93 LYS A CA 1
ATOM 745 C C . LYS A 1 93 ? -39.733 -6.887 53.750 1.00 86.88 93 LYS A C 1
ATOM 747 O O . LYS A 1 93 ? -38.933 -6.202 53.119 1.00 86.88 93 LYS A O 1
ATOM 752 N N . ALA A 1 94 ? -40.678 -7.621 53.158 1.00 87.12 94 ALA A N 1
ATOM 753 C CA . ALA A 1 94 ? -40.812 -7.779 51.709 1.00 87.12 94 ALA A CA 1
ATOM 754 C C . ALA A 1 94 ? -40.995 -6.445 50.961 1.00 87.12 94 ALA A C 1
ATOM 756 O O . ALA A 1 94 ? -40.549 -6.316 49.825 1.00 87.12 94 ALA A O 1
ATOM 757 N N . THR A 1 95 ? -41.592 -5.431 51.596 1.00 87.56 95 THR A N 1
ATOM 758 C CA . THR A 1 95 ? -41.775 -4.095 51.006 1.00 87.56 95 THR A CA 1
ATOM 759 C C . THR A 1 95 ? -40.441 -3.401 50.722 1.00 87.56 95 THR A C 1
ATOM 761 O O . THR A 1 95 ? -40.347 -2.600 49.798 1.00 87.56 95 THR A O 1
ATOM 764 N N . PHE A 1 96 ? -39.396 -3.702 51.494 1.00 86.38 96 PHE A N 1
ATOM 765 C CA . PHE A 1 96 ? -38.065 -3.121 51.302 1.00 86.38 96 PHE A CA 1
ATOM 766 C C . PHE A 1 96 ? -37.244 -3.892 50.259 1.00 86.38 96 PHE A C 1
ATOM 768 O O . PHE A 1 96 ? -36.417 -3.303 49.564 1.00 86.38 96 PHE A O 1
ATOM 775 N N . GLU A 1 97 ? -37.508 -5.191 50.106 1.00 86.19 97 GLU A N 1
ATOM 776 C CA . GLU A 1 97 ? -36.787 -6.094 49.199 1.00 86.19 97 GLU A CA 1
ATOM 777 C C . GLU A 1 97 ? -37.096 -5.843 47.715 1.00 86.19 97 GLU A C 1
ATOM 779 O O . GLU A 1 97 ? -36.358 -6.296 46.844 1.00 86.19 97 GLU A O 1
ATOM 784 N N . THR A 1 98 ? -38.160 -5.098 47.396 1.00 85.88 98 THR A N 1
ATOM 785 C CA . THR A 1 98 ? -38.555 -4.834 46.003 1.00 85.88 98 THR A CA 1
ATOM 786 C C . THR A 1 98 ? -37.574 -3.943 45.240 1.00 85.88 98 THR A C 1
ATOM 788 O O . THR A 1 98 ? -37.608 -3.919 44.011 1.00 85.88 98 THR A O 1
ATOM 791 N N . ASN A 1 99 ? -36.727 -3.172 45.932 1.00 85.19 99 ASN A N 1
ATOM 792 C CA . ASN A 1 99 ? -35.782 -2.269 45.280 1.00 85.19 99 ASN A CA 1
ATOM 793 C C . ASN A 1 99 ? -34.426 -2.963 45.046 1.00 85.19 99 ASN A C 1
ATOM 795 O O . ASN A 1 99 ? -33.814 -3.402 46.015 1.00 85.19 99 ASN A O 1
ATOM 799 N N . PRO A 1 100 ? -33.873 -2.986 43.817 1.00 87.25 100 PRO A N 1
ATOM 800 C CA . PRO A 1 100 ? -32.564 -3.594 43.549 1.00 87.25 100 PRO A CA 1
ATOM 801 C C . PRO A 1 100 ? -31.408 -3.040 44.398 1.00 87.25 100 PRO A C 1
ATOM 803 O O . PRO A 1 100 ? -30.443 -3.753 44.664 1.00 87.25 100 PRO A O 1
ATOM 806 N N . LYS A 1 101 ? -31.493 -1.781 44.852 1.00 88.50 101 LYS A N 1
ATOM 807 C CA . LYS A 1 101 ? -30.492 -1.152 45.732 1.00 88.50 101 LYS A CA 1
ATOM 808 C C . LYS A 1 101 ? -30.493 -1.709 47.157 1.00 88.50 101 LYS A C 1
ATOM 810 O O . LYS A 1 101 ? -29.569 -1.435 47.916 1.00 88.50 101 LYS A O 1
ATOM 815 N N . PHE A 1 102 ? -31.495 -2.509 47.511 1.00 90.12 102 PHE A N 1
ATOM 816 C CA . PHE A 1 102 ? -31.563 -3.215 48.784 1.00 90.12 102 PHE A CA 1
ATOM 817 C C . PHE A 1 102 ? -30.474 -4.289 48.920 1.00 90.12 102 PHE A C 1
ATOM 819 O O . PHE A 1 102 ? -29.968 -4.495 50.021 1.00 90.12 102 PHE A O 1
ATOM 826 N N . GLU A 1 103 ? -30.086 -4.957 47.825 1.00 90.19 103 GLU A N 1
ATOM 827 C CA . GLU A 1 103 ? -29.243 -6.164 47.889 1.00 90.19 103 GLU A CA 1
ATOM 828 C C . GLU A 1 103 ? -27.867 -5.897 48.525 1.00 90.19 103 GLU A C 1
ATOM 830 O O . GLU A 1 103 ? -27.362 -6.743 49.260 1.00 90.19 103 GLU A O 1
ATOM 835 N N . GLU A 1 104 ? -27.305 -4.696 48.339 1.00 90.62 104 GLU A N 1
ATOM 836 C CA . GLU A 1 104 ? -26.035 -4.274 48.955 1.00 90.62 104 GLU A CA 1
ATOM 837 C C . GLU A 1 104 ? -26.087 -4.299 50.494 1.00 90.62 104 GLU A C 1
ATOM 839 O O . GLU A 1 104 ? -25.112 -4.671 51.145 1.00 90.62 104 GLU A O 1
ATOM 844 N N . TYR A 1 105 ? -27.240 -3.962 51.081 1.00 92.94 105 TYR A N 1
ATOM 845 C CA . TYR A 1 105 ? -27.434 -3.844 52.531 1.00 92.94 105 TYR A CA 1
ATOM 846 C C . TYR A 1 105 ? -28.352 -4.917 53.122 1.00 92.94 105 TYR A C 1
ATOM 848 O O . TYR A 1 105 ? -28.666 -4.873 54.313 1.00 92.94 105 TYR A O 1
ATOM 856 N N . LYS A 1 106 ? -28.772 -5.902 52.325 1.00 92.44 106 LYS A N 1
ATOM 857 C CA . LYS A 1 106 ? -29.758 -6.924 52.700 1.00 92.44 106 LYS A CA 1
ATOM 858 C C . LYS A 1 106 ? -29.446 -7.623 54.016 1.00 92.44 106 LYS A C 1
ATOM 860 O O . LYS A 1 106 ? -30.311 -7.718 54.885 1.00 92.44 106 LYS A O 1
ATOM 865 N N . LYS A 1 107 ? -28.201 -8.076 54.180 1.00 92.19 107 LYS A N 1
ATOM 866 C CA . LYS A 1 107 ? -27.755 -8.791 55.382 1.00 92.19 107 LYS A CA 1
ATOM 867 C C . LYS A 1 107 ? -27.834 -7.907 56.629 1.00 92.19 107 LYS A C 1
ATOM 869 O O . LYS A 1 107 ? -28.341 -8.339 57.663 1.00 92.19 107 LYS A O 1
ATOM 874 N N . ASP A 1 108 ? -27.355 -6.670 56.531 1.00 92.56 108 ASP A N 1
ATOM 875 C CA . ASP A 1 108 ? -27.362 -5.727 57.651 1.00 92.56 108 ASP A CA 1
ATOM 876 C C . ASP A 1 108 ? -28.793 -5.313 58.010 1.00 92.56 108 ASP A C 1
ATOM 878 O O . ASP A 1 108 ? -29.153 -5.287 59.189 1.00 92.56 108 ASP A O 1
ATOM 882 N N . PHE A 1 109 ? -29.634 -5.070 57.002 1.00 94.31 109 PHE A N 1
ATOM 883 C CA . PHE A 1 109 ? -31.051 -4.783 57.186 1.00 94.31 109 PHE A CA 1
ATOM 884 C C . PHE A 1 109 ? -31.771 -5.937 57.889 1.00 94.31 109 PHE A C 1
ATOM 886 O O . PHE A 1 109 ? -32.453 -5.709 58.882 1.00 94.31 109 PHE A O 1
ATOM 893 N N . GLU A 1 110 ? -31.586 -7.177 57.429 1.00 93.50 110 GLU A N 1
ATOM 894 C CA . GLU A 1 110 ? -32.166 -8.383 58.033 1.00 93.50 110 GLU A CA 1
ATOM 895 C C . GLU A 1 110 ? -31.849 -8.502 59.522 1.00 93.50 110 GLU A C 1
ATOM 897 O O . GLU A 1 110 ? -32.741 -8.728 60.342 1.00 93.50 110 GLU A O 1
ATOM 902 N N . ILE A 1 111 ? -30.579 -8.315 59.880 1.00 94.06 111 ILE A N 1
ATOM 903 C CA . ILE A 1 111 ? -30.124 -8.397 61.267 1.00 94.06 111 ILE A CA 1
ATOM 904 C C . ILE A 1 111 ? -30.801 -7.313 62.114 1.00 94.06 111 ILE A C 1
ATOM 906 O O . ILE A 1 111 ? -31.326 -7.614 63.189 1.00 94.06 111 ILE A O 1
ATOM 910 N N . LYS A 1 112 ? -30.819 -6.060 61.641 1.00 94.69 112 LYS A N 1
ATOM 911 C CA . LYS A 1 112 ? -31.389 -4.929 62.393 1.00 94.69 112 LYS A CA 1
ATOM 912 C C . LYS A 1 112 ? -32.914 -4.981 62.475 1.00 94.69 112 LYS A C 1
ATOM 914 O O . LYS A 1 112 ? -33.463 -4.729 63.545 1.00 94.69 112 LYS A O 1
ATOM 919 N N . TYR A 1 113 ? -33.590 -5.376 61.399 1.00 94.75 113 TYR A N 1
ATOM 920 C CA . TYR A 1 113 ? -35.044 -5.529 61.355 1.00 94.75 113 TYR A CA 1
ATOM 921 C C . TYR A 1 113 ? -35.515 -6.632 62.308 1.00 94.75 113 TYR A C 1
ATOM 923 O O . TYR A 1 113 ? -36.448 -6.424 63.086 1.00 94.75 113 TYR A O 1
ATOM 931 N N . ASN A 1 114 ? -34.829 -7.780 62.321 1.00 93.88 114 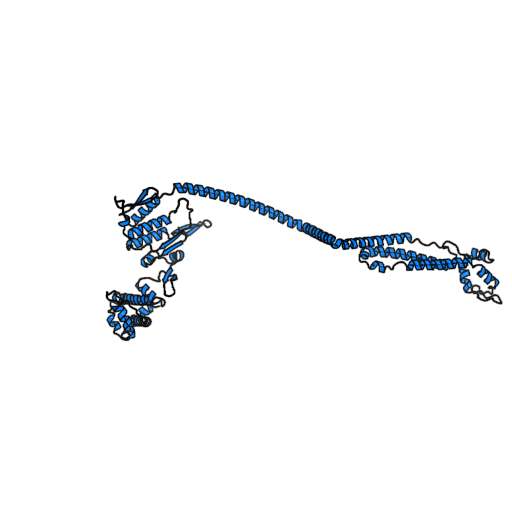ASN A N 1
ATOM 932 C CA . ASN A 1 114 ? -35.136 -8.871 63.247 1.00 93.88 114 ASN A CA 1
ATOM 933 C C . ASN A 1 114 ? -34.840 -8.487 64.703 1.00 93.88 114 ASN A C 1
ATOM 935 O O . ASN A 1 114 ? -35.625 -8.818 65.590 1.00 93.88 114 ASN A O 1
ATOM 939 N N . ALA A 1 115 ? -33.743 -7.766 64.963 1.00 94.19 115 ALA A N 1
ATOM 940 C CA . ALA A 1 115 ? -33.420 -7.277 66.303 1.00 94.19 115 ALA A CA 1
ATOM 941 C C . ALA A 1 115 ? -34.482 -6.298 66.830 1.00 94.19 115 ALA A C 1
ATOM 943 O O . ALA A 1 115 ? -34.927 -6.433 67.968 1.00 94.19 115 ALA A O 1
ATOM 944 N N . PHE A 1 116 ? -34.927 -5.355 65.995 1.00 95.69 116 PHE A N 1
ATOM 945 C CA . PHE A 1 116 ? -36.005 -4.426 66.328 1.00 95.69 116 PHE A CA 1
ATOM 946 C C . PHE A 1 116 ? -37.331 -5.159 66.571 1.00 95.69 116 PHE A C 1
ATOM 948 O O . PHE A 1 116 ? -37.933 -4.995 67.631 1.00 95.69 116 PHE A O 1
ATOM 955 N N . SER A 1 117 ? -37.731 -6.037 65.647 1.00 94.25 117 SER A N 1
ATOM 956 C CA . SER A 1 117 ? -38.972 -6.816 65.750 1.00 94.25 117 SER A CA 1
ATOM 957 C C . SER A 1 117 ? -38.998 -7.686 67.007 1.00 94.25 117 SER A C 1
ATOM 959 O O . SER A 1 117 ? -40.010 -7.753 67.698 1.00 94.25 117 SER A O 1
ATOM 961 N N . LYS A 1 118 ? -37.862 -8.299 67.364 1.00 94.62 118 LYS A N 1
ATOM 962 C CA . LYS A 1 118 ? -37.740 -9.108 68.580 1.00 94.62 118 LYS A CA 1
ATOM 963 C C . LYS A 1 118 ? -37.985 -8.293 69.851 1.00 94.62 118 LYS A C 1
ATOM 965 O O . LYS A 1 118 ? -38.697 -8.769 70.725 1.00 94.62 118 LYS A O 1
ATOM 970 N N . ILE A 1 119 ? -37.443 -7.074 69.950 1.00 95.31 119 ILE A N 1
ATOM 971 C CA . ILE A 1 119 ? -37.671 -6.202 71.117 1.00 95.31 119 ILE A CA 1
ATOM 972 C C . ILE A 1 119 ? -39.164 -5.887 71.269 1.00 95.31 119 ILE A C 1
ATOM 974 O O . ILE A 1 119 ? -39.686 -5.921 72.383 1.00 95.31 119 ILE A O 1
ATOM 978 N N . LEU A 1 120 ? -39.854 -5.608 70.160 1.00 94.94 120 LEU A N 1
ATOM 979 C CA . LEU A 1 120 ? -41.288 -5.322 70.175 1.00 94.94 120 LEU A CA 1
ATOM 980 C C . LEU A 1 120 ? -42.113 -6.545 70.590 1.00 94.94 120 LEU A C 1
ATOM 982 O O . LEU A 1 120 ? -42.976 -6.434 71.457 1.00 94.94 120 LEU A O 1
ATOM 986 N N . GLU A 1 121 ? -41.818 -7.721 70.038 1.00 94.81 121 GLU A N 1
ATOM 987 C CA . GLU A 1 121 ? -42.506 -8.963 70.411 1.00 94.81 121 GLU A CA 1
ATOM 988 C C . GLU A 1 121 ? -42.242 -9.367 71.869 1.00 94.81 121 GLU A C 1
ATOM 990 O O . GLU A 1 121 ? -43.155 -9.798 72.575 1.00 94.81 121 GLU A O 1
ATOM 995 N N . ASP A 1 122 ? -41.016 -9.183 72.364 1.00 94.88 122 ASP A N 1
ATOM 996 C CA . ASP A 1 122 ? -40.681 -9.446 73.765 1.00 94.88 122 ASP A CA 1
ATOM 997 C C . ASP A 1 122 ? -41.423 -8.475 74.701 1.00 94.88 122 ASP A C 1
ATOM 999 O O . ASP A 1 122 ? -41.966 -8.896 75.724 1.00 94.88 122 ASP A O 1
ATOM 1003 N N . ASN A 1 123 ? -41.531 -7.194 74.335 1.00 95.00 123 ASN A N 1
ATOM 1004 C CA . ASN A 1 123 ? -42.322 -6.210 75.078 1.00 95.00 123 ASN A CA 1
ATOM 1005 C C . ASN A 1 123 ? -43.819 -6.537 75.065 1.00 95.00 123 ASN A C 1
ATOM 1007 O O . ASN A 1 123 ? -44.467 -6.454 76.108 1.00 95.00 123 ASN A O 1
ATOM 1011 N N . LYS A 1 124 ? -44.369 -6.959 73.921 1.00 94.81 124 LYS A N 1
ATOM 1012 C CA . LYS A 1 124 ? -45.763 -7.410 73.817 1.00 94.81 124 LYS A CA 1
ATOM 1013 C C . LYS A 1 124 ? -46.035 -8.568 74.778 1.00 94.81 124 LYS A C 1
ATOM 1015 O O . LYS A 1 124 ? -46.973 -8.493 75.569 1.00 94.81 124 LYS A O 1
ATOM 1020 N N . LYS A 1 125 ? -45.164 -9.584 74.796 1.00 94.06 125 LYS A N 1
ATOM 1021 C CA . LYS A 1 125 ? -45.253 -10.708 75.745 1.00 94.06 125 LYS A CA 1
ATOM 1022 C C . LYS A 1 125 ? -45.158 -10.257 77.198 1.00 94.06 125 LYS A C 1
ATOM 1024 O O . LYS A 1 125 ? -45.854 -10.803 78.049 1.00 94.06 125 LYS A O 1
ATOM 1029 N N . GLN A 1 126 ? -44.315 -9.271 77.510 1.00 93.56 126 GLN A N 1
ATOM 1030 C CA . GLN A 1 126 ? -44.262 -8.712 78.861 1.00 93.56 126 GLN A CA 1
ATOM 1031 C C . GLN A 1 126 ? -45.592 -8.061 79.250 1.00 93.56 126 GLN A C 1
ATOM 1033 O O . GLN A 1 126 ? -46.075 -8.311 80.351 1.00 93.56 126 GLN A O 1
ATOM 1038 N N . ILE A 1 127 ? -46.216 -7.289 78.356 1.00 92.31 127 ILE A N 1
ATOM 1039 C CA . ILE A 1 127 ? -47.531 -6.673 78.597 1.00 92.31 127 ILE A CA 1
ATOM 1040 C C . ILE A 1 127 ? -48.607 -7.754 78.792 1.00 92.31 127 ILE A C 1
ATOM 1042 O O . ILE A 1 127 ? -49.370 -7.689 79.755 1.00 92.31 127 ILE A O 1
ATOM 1046 N N . GLU A 1 128 ? -48.634 -8.785 77.943 1.00 93.06 128 GLU A N 1
ATOM 1047 C CA . GLU A 1 128 ? -49.540 -9.937 78.086 1.00 93.06 128 GLU A CA 1
ATOM 1048 C C . GLU A 1 128 ? -49.342 -10.656 79.429 1.00 93.06 128 GLU A C 1
ATOM 1050 O O . GLU A 1 128 ? -50.309 -10.994 80.115 1.00 93.06 128 GLU A O 1
ATOM 1055 N N . ASN A 1 129 ? -48.088 -10.859 79.842 1.00 90.56 129 ASN A N 1
ATOM 1056 C CA . ASN A 1 129 ? -47.765 -11.452 81.136 1.00 90.56 129 ASN A CA 1
ATOM 1057 C C . ASN A 1 129 ? -48.180 -10.539 82.293 1.00 90.56 129 ASN A C 1
ATOM 1059 O O . ASN A 1 129 ? -48.735 -11.032 83.265 1.00 90.56 129 ASN A O 1
ATOM 1063 N N . LYS A 1 130 ? -48.011 -9.217 82.176 1.00 90.56 130 LYS A N 1
ATOM 1064 C CA . LYS A 1 130 ? -48.472 -8.244 83.177 1.00 90.56 130 LYS A CA 1
ATOM 1065 C C . LYS A 1 130 ? -49.989 -8.270 83.359 1.00 90.56 130 LYS A C 1
ATOM 1067 O O . LYS A 1 130 ? -50.455 -8.085 84.476 1.00 90.56 130 LYS A O 1
ATOM 1072 N N . ILE A 1 131 ? -50.756 -8.528 82.301 1.00 88.50 131 ILE A N 1
ATOM 1073 C CA . ILE A 1 131 ? -52.213 -8.712 82.397 1.00 88.50 131 ILE A CA 1
ATOM 1074 C C . ILE A 1 131 ? -52.554 -10.022 83.127 1.00 88.50 131 ILE A C 1
ATOM 1076 O O . ILE A 1 131 ? -53.497 -10.053 83.913 1.00 88.50 131 ILE A O 1
ATOM 1080 N N . LYS A 1 132 ? -51.780 -11.097 82.911 1.00 87.38 132 LYS A N 1
ATOM 1081 C CA . LYS A 1 132 ? -51.959 -12.390 83.606 1.00 87.38 132 LYS A CA 1
ATOM 1082 C C . LYS A 1 132 ? -51.507 -12.363 85.068 1.00 87.38 132 LYS A C 1
ATOM 1084 O O . LYS A 1 132 ? -52.109 -13.043 85.893 1.00 87.38 132 LYS A O 1
ATOM 1089 N N . THR A 1 133 ? -50.472 -11.587 85.385 1.00 86.19 133 THR A N 1
ATOM 1090 C CA . THR A 1 133 ? -49.939 -11.397 86.743 1.00 86.19 133 THR A CA 1
ATOM 1091 C C . THR A 1 133 ? -49.867 -9.907 87.117 1.00 86.19 133 THR A C 1
ATOM 1093 O O . THR A 1 133 ? -48.772 -9.326 87.163 1.00 86.19 133 THR A O 1
ATOM 1096 N N . PRO A 1 134 ? -51.017 -9.242 87.353 1.00 86.12 134 PRO A N 1
ATOM 1097 C CA . PRO A 1 134 ? -51.077 -7.803 87.630 1.00 86.12 134 PRO A CA 1
ATOM 1098 C C . PRO A 1 134 ? -50.298 -7.361 88.869 1.00 86.12 134 PRO A C 1
ATOM 1100 O O . PRO A 1 134 ? -49.827 -6.216 88.923 1.00 86.12 134 PRO A O 1
ATOM 1103 N N . SER A 1 135 ? -50.084 -8.258 89.830 1.00 81.25 135 SER A N 1
ATOM 1104 C CA . SER A 1 135 ? -49.308 -7.964 91.031 1.00 81.25 135 SER A CA 1
ATOM 1105 C C . SER A 1 135 ? -47.790 -7.911 90.806 1.00 81.25 135 SER A C 1
ATOM 1107 O O . SER A 1 135 ? -47.072 -7.483 91.702 1.00 81.25 135 SER A O 1
ATOM 1109 N N . VAL A 1 136 ? -47.272 -8.277 89.626 1.00 85.12 136 VAL A N 1
ATOM 1110 C CA . VAL A 1 136 ? -45.828 -8.231 89.325 1.00 85.12 136 VAL A CA 1
ATOM 1111 C C . VAL A 1 136 ? -45.513 -7.000 88.468 1.00 85.12 136 VAL A C 1
ATOM 1113 O O . VAL A 1 136 ? -46.086 -6.854 87.388 1.00 85.12 136 VAL A O 1
ATOM 1116 N N . PRO A 1 137 ? -44.657 -6.058 88.902 1.00 87.44 137 PRO A N 1
ATOM 1117 C CA . PRO A 1 137 ? -44.260 -4.922 88.069 1.00 87.44 137 PRO A CA 1
ATOM 1118 C C . PRO A 1 137 ? -43.349 -5.371 86.916 1.00 87.44 137 PRO A C 1
ATOM 1120 O O . PRO A 1 137 ? -42.520 -6.262 87.083 1.00 87.44 137 PRO A O 1
ATOM 1123 N N . ILE A 1 138 ? -43.481 -4.724 85.756 1.00 90.31 138 ILE A N 1
ATOM 1124 C CA . ILE A 1 138 ? -42.636 -4.980 84.579 1.00 90.31 138 ILE A CA 1
ATOM 1125 C C . ILE A 1 138 ? -42.006 -3.687 84.053 1.00 90.31 138 ILE A C 1
ATOM 1127 O O . ILE A 1 138 ? -42.533 -2.591 84.267 1.00 90.31 138 ILE A O 1
ATOM 1131 N N . VAL A 1 139 ? -40.893 -3.823 83.331 1.00 90.38 139 VAL A N 1
ATOM 1132 C CA . VAL A 1 139 ? -40.192 -2.723 82.657 1.00 90.38 139 VAL A CA 1
ATOM 1133 C C . VAL A 1 139 ? -39.942 -3.131 81.213 1.00 90.38 139 VAL A C 1
ATOM 1135 O O . VAL A 1 139 ? -39.251 -4.114 80.965 1.00 90.38 139 VAL A O 1
ATOM 1138 N N . LEU A 1 140 ? -40.494 -2.367 80.271 1.00 91.88 140 LEU A N 1
ATOM 1139 C CA . LEU A 1 140 ? -40.306 -2.628 78.846 1.00 91.88 140 LEU A CA 1
ATOM 1140 C C . LEU A 1 140 ? -38.884 -2.277 78.407 1.00 91.88 140 LEU A C 1
ATOM 1142 O O . LEU A 1 140 ? -38.280 -1.317 78.889 1.00 91.88 140 LEU A O 1
ATOM 1146 N N . ASN A 1 141 ? -38.383 -3.024 77.431 1.00 92.50 141 ASN A N 1
ATOM 1147 C CA . ASN A 1 141 ? -37.106 -2.755 76.790 1.00 92.50 141 ASN A CA 1
ATOM 1148 C C . ASN A 1 141 ? -37.255 -1.608 75.781 1.00 92.50 141 ASN A C 1
ATOM 1150 O O . ASN A 1 141 ? -38.169 -1.618 74.954 1.00 92.50 141 ASN A O 1
ATOM 1154 N N . SER A 1 142 ? -36.340 -0.635 75.803 1.00 93.25 142 SER A N 1
ATOM 1155 C CA . SER A 1 142 ? -36.337 0.438 74.800 1.00 93.25 142 SER A CA 1
ATOM 1156 C C . SER A 1 142 ? -35.961 -0.104 73.418 1.00 93.25 142 SER A C 1
ATOM 1158 O O . SER A 1 142 ? -34.927 -0.751 73.251 1.00 93.25 142 SER A O 1
ATOM 1160 N N . SER A 1 143 ? -36.784 0.201 72.414 1.00 93.88 143 SER A N 1
ATOM 1161 C CA . SER A 1 143 ? -36.529 -0.114 71.005 1.00 93.88 143 SER A CA 1
ATOM 1162 C C . SER A 1 143 ? -35.865 1.037 70.238 1.00 93.88 143 SER A C 1
ATOM 1164 O O . SER A 1 143 ? -35.591 0.888 69.050 1.00 93.88 143 SER A O 1
ATOM 1166 N N . GLU A 1 144 ? -35.595 2.176 70.889 1.00 94.38 144 GLU A N 1
ATOM 1167 C CA . GLU A 1 144 ? -35.120 3.408 70.243 1.00 94.38 144 GLU A CA 1
ATOM 1168 C C . GLU A 1 144 ? -33.801 3.200 69.493 1.00 94.38 144 GLU A C 1
ATOM 1170 O O . GLU A 1 144 ? -33.700 3.516 68.310 1.00 94.38 144 GLU A O 1
ATOM 1175 N N . LYS A 1 145 ? -32.808 2.587 70.148 1.00 94.19 145 LYS A N 1
ATOM 1176 C CA . LYS A 1 145 ? -31.505 2.317 69.530 1.00 94.19 145 LYS A CA 1
ATOM 1177 C C . LYS A 1 145 ? -31.621 1.363 68.338 1.00 94.19 145 LYS A C 1
ATOM 1179 O O . LYS A 1 145 ? -31.027 1.612 67.295 1.00 94.19 145 LYS A O 1
ATOM 1184 N N . ALA A 1 146 ? -32.401 0.289 68.471 1.00 93.88 146 ALA A N 1
ATOM 1185 C CA . ALA A 1 146 ? -32.595 -0.676 67.389 1.00 93.88 146 ALA A CA 1
ATOM 1186 C C . ALA A 1 146 ? -33.318 -0.043 66.186 1.00 93.88 146 ALA A C 1
ATOM 1188 O O . ALA A 1 146 ? -32.962 -0.315 65.041 1.00 93.88 146 ALA A O 1
ATOM 1189 N N . LEU A 1 147 ? -34.277 0.853 66.447 1.00 94.69 147 LEU A N 1
ATOM 1190 C CA . LEU A 1 147 ? -34.960 1.631 65.417 1.00 94.69 147 LEU A CA 1
ATOM 1191 C C . LEU A 1 147 ? -34.016 2.619 64.721 1.00 94.69 147 LEU A C 1
ATOM 1193 O O . LEU A 1 147 ? -34.024 2.706 63.497 1.00 94.69 147 LEU A O 1
ATOM 1197 N N . GLN A 1 148 ? -33.184 3.342 65.475 1.00 95.94 148 GLN A N 1
ATOM 1198 C CA . GLN A 1 148 ? -32.180 4.252 64.913 1.00 95.94 148 GLN A CA 1
ATOM 1199 C C . GLN A 1 148 ? -31.182 3.503 64.021 1.00 95.94 148 GLN A C 1
ATOM 1201 O O . GLN A 1 148 ? -30.889 3.951 62.914 1.00 95.94 148 GLN A O 1
ATOM 1206 N N . GLU A 1 149 ? -30.701 2.340 64.465 1.00 95.19 149 GLU A N 1
ATOM 1207 C CA . GLU A 1 149 ? -29.793 1.499 63.682 1.00 95.19 149 GLU A CA 1
ATOM 1208 C C . GLU A 1 149 ? -30.451 0.967 62.400 1.00 95.19 149 GLU A C 1
ATOM 1210 O O . GLU A 1 149 ? -29.815 0.972 61.347 1.00 95.19 149 GLU A O 1
ATOM 1215 N N . LEU A 1 150 ? -31.722 0.551 62.457 1.00 94.81 150 LEU A N 1
ATOM 1216 C CA . LEU A 1 150 ? -32.485 0.142 61.274 1.00 94.81 150 LEU A CA 1
ATOM 1217 C C . LEU A 1 150 ? -32.685 1.314 60.300 1.00 94.81 150 LEU A C 1
ATOM 1219 O O . LEU A 1 150 ? -32.414 1.180 59.106 1.00 94.81 150 LEU A O 1
ATOM 1223 N N . ASN A 1 151 ? -33.094 2.478 60.809 1.00 95.19 151 ASN A N 1
ATOM 1224 C CA . ASN A 1 151 ? -33.287 3.686 60.007 1.00 95.19 151 ASN A CA 1
ATOM 1225 C C . ASN A 1 151 ? -31.988 4.156 59.345 1.00 95.19 151 ASN A C 1
ATOM 1227 O O . ASN A 1 151 ? -32.025 4.614 58.207 1.00 95.19 151 ASN A O 1
ATOM 1231 N N . ALA A 1 152 ? -30.838 3.995 60.003 1.00 95.44 152 ALA A N 1
ATOM 1232 C CA . ALA A 1 152 ? -29.543 4.311 59.407 1.00 95.44 152 ALA A CA 1
ATOM 1233 C C . ALA A 1 152 ? -29.242 3.439 58.175 1.00 95.44 152 ALA A C 1
ATOM 1235 O O . ALA A 1 152 ? -28.696 3.934 57.190 1.00 95.44 152 ALA A O 1
ATOM 1236 N N . ILE A 1 153 ? -29.623 2.156 58.188 1.00 94.19 153 ILE A N 1
ATOM 1237 C CA . ILE A 1 153 ? -29.499 1.285 57.007 1.00 94.19 153 ILE A CA 1
ATOM 1238 C C . ILE A 1 153 ? -30.468 1.723 55.905 1.00 94.19 153 ILE A C 1
ATOM 1240 O O . ILE A 1 153 ? -30.063 1.852 54.751 1.00 94.19 153 ILE A O 1
ATOM 1244 N N . ILE A 1 154 ? -31.721 2.027 56.257 1.00 92.75 154 ILE A N 1
ATOM 1245 C CA . ILE A 1 154 ? -32.720 2.525 55.298 1.00 92.75 154 ILE A CA 1
ATOM 1246 C C . ILE A 1 154 ? -32.241 3.825 54.632 1.00 92.75 154 ILE A C 1
ATOM 1248 O O . ILE A 1 154 ? -32.371 3.978 53.422 1.00 92.75 154 ILE A O 1
ATOM 1252 N N . GLN A 1 155 ? -31.618 4.739 55.381 1.00 94.69 155 GLN A N 1
ATOM 1253 C CA . GLN A 1 155 ? -31.045 5.974 54.835 1.00 94.69 155 GLN A CA 1
ATOM 1254 C C . GLN A 1 155 ? -29.911 5.721 53.834 1.00 94.69 155 GLN A C 1
ATOM 1256 O O . GLN A 1 155 ? -29.837 6.413 52.818 1.00 94.69 155 GLN A O 1
ATOM 1261 N N . LYS A 1 156 ? -29.050 4.724 54.076 1.00 94.31 156 LYS A N 1
ATOM 1262 C CA . LYS A 1 156 ? -28.011 4.331 53.109 1.00 94.31 156 LYS A CA 1
ATOM 1263 C C . LYS A 1 156 ? -28.626 3.805 51.814 1.00 94.31 156 LYS A C 1
ATOM 1265 O O . LYS A 1 156 ? -28.219 4.225 50.736 1.00 94.31 156 LYS A O 1
ATOM 1270 N N . ILE A 1 157 ? -29.645 2.951 51.921 1.00 92.94 157 ILE A N 1
ATOM 1271 C CA . ILE A 1 157 ? -30.375 2.429 50.758 1.00 92.94 157 ILE A CA 1
ATOM 1272 C C . ILE A 1 157 ? -31.042 3.578 49.988 1.00 92.94 157 ILE A C 1
ATOM 1274 O O . ILE A 1 157 ? -30.893 3.663 48.771 1.00 92.94 157 ILE A O 1
ATOM 1278 N N . ASN A 1 158 ? -31.710 4.504 50.681 1.00 93.19 158 ASN A N 1
ATOM 1279 C CA . ASN A 1 158 ? -32.321 5.677 50.051 1.00 93.19 158 ASN A CA 1
ATOM 1280 C C . ASN A 1 158 ? -31.284 6.566 49.357 1.00 93.19 158 ASN A C 1
ATOM 1282 O O . ASN A 1 158 ? -31.538 7.033 48.255 1.00 93.19 158 ASN A O 1
ATOM 1286 N N . SER A 1 159 ? -30.086 6.712 49.926 1.00 94.19 159 SER A N 1
ATOM 1287 C CA . SER A 1 159 ? -29.001 7.470 49.289 1.00 94.19 159 SER A CA 1
ATOM 1288 C C . SER A 1 159 ? -28.570 6.849 47.951 1.00 94.19 159 SER A C 1
ATOM 1290 O O . SER A 1 159 ? -28.351 7.574 46.983 1.00 94.19 159 SER A O 1
ATOM 1292 N N . LEU A 1 160 ? -28.513 5.511 47.855 1.00 93.25 160 LEU A N 1
ATOM 1293 C CA . LEU A 1 160 ? -28.248 4.811 46.587 1.00 93.25 160 LEU A CA 1
ATOM 1294 C C . LEU A 1 160 ? -29.378 4.984 45.564 1.00 93.25 160 LEU A C 1
ATOM 1296 O O . LEU A 1 160 ? -29.129 5.000 44.354 1.00 93.25 160 LEU A O 1
ATOM 1300 N N . ILE A 1 161 ? -30.623 5.056 46.038 1.00 91.38 161 ILE A N 1
ATOM 1301 C CA . ILE A 1 161 ? -31.796 5.300 45.195 1.00 91.38 161 ILE A CA 1
ATOM 1302 C C . ILE A 1 161 ? -31.752 6.731 44.652 1.00 91.38 161 ILE A C 1
ATOM 1304 O O . ILE A 1 161 ? -31.905 6.921 43.448 1.00 91.38 161 ILE A O 1
ATOM 1308 N N . ASP A 1 162 ? -31.472 7.716 45.503 1.00 93.44 162 ASP A N 1
ATOM 1309 C CA . ASP A 1 162 ? -31.369 9.125 45.123 1.00 93.44 162 ASP A CA 1
ATOM 1310 C C . ASP A 1 162 ? -30.226 9.360 44.130 1.00 93.44 162 ASP A C 1
ATOM 1312 O O . ASP A 1 162 ? -30.407 10.048 43.124 1.00 93.44 162 ASP A O 1
ATOM 1316 N N . GLU A 1 163 ? -29.064 8.738 44.350 1.00 91.62 163 GLU A N 1
ATOM 1317 C CA . GLU A 1 163 ? -27.948 8.791 43.402 1.00 91.62 163 GLU A CA 1
ATOM 1318 C C . GLU A 1 163 ? -28.340 8.193 42.046 1.00 91.62 163 GLU A C 1
ATOM 1320 O O . GLU A 1 163 ? -28.061 8.771 40.992 1.00 91.62 163 GLU A O 1
ATOM 1325 N N . HIS A 1 164 ? -29.023 7.046 42.053 1.00 89.94 164 HIS A N 1
ATOM 1326 C CA . HIS A 1 164 ? -29.496 6.425 40.824 1.00 89.94 164 HIS A CA 1
ATOM 1327 C C . HIS A 1 164 ? -30.503 7.314 40.087 1.00 89.94 164 HIS A C 1
ATOM 1329 O O . HIS A 1 164 ? -30.339 7.543 38.891 1.00 89.94 164 HIS A O 1
ATOM 1335 N N . ASN A 1 165 ? -31.493 7.861 40.791 1.00 91.06 165 ASN A N 1
ATOM 1336 C CA . ASN A 1 165 ? -32.499 8.747 40.211 1.00 91.06 165 ASN A CA 1
ATOM 1337 C C . ASN A 1 165 ? -31.859 10.009 39.623 1.00 91.06 165 ASN A C 1
ATOM 1339 O O . ASN A 1 165 ? -32.152 10.368 38.484 1.00 91.06 165 ASN A O 1
ATOM 1343 N N . LYS A 1 166 ? -30.895 10.613 40.328 1.00 92.38 166 LYS A N 1
ATOM 1344 C CA . LYS A 1 166 ? -30.119 11.753 39.822 1.00 92.38 166 LYS A CA 1
ATOM 1345 C C . LYS A 1 166 ? -29.348 11.407 38.544 1.00 92.38 166 LYS A C 1
ATOM 1347 O O . LYS A 1 166 ? -29.313 12.199 37.603 1.00 92.38 166 LYS A O 1
ATOM 1352 N N . ASN A 1 167 ? -28.759 10.213 38.479 1.00 90.06 167 ASN A N 1
ATOM 1353 C CA . ASN A 1 167 ? -28.082 9.738 37.272 1.00 90.06 167 ASN A CA 1
ATOM 1354 C C . ASN A 1 167 ? -29.057 9.525 36.100 1.00 90.06 167 ASN A C 1
ATOM 1356 O O . ASN A 1 167 ? -28.680 9.752 34.950 1.00 90.06 167 ASN A O 1
ATOM 1360 N N . ILE A 1 168 ? -30.303 9.118 36.369 1.00 90.44 168 ILE A N 1
ATOM 1361 C CA . ILE A 1 168 ? -31.358 8.982 35.353 1.00 90.44 168 ILE A CA 1
ATOM 1362 C C . ILE A 1 168 ? -31.841 10.352 34.860 1.00 90.44 168 ILE A C 1
ATOM 1364 O O . ILE A 1 168 ? -31.983 10.543 33.653 1.00 90.44 168 ILE A O 1
ATOM 1368 N N . GLU A 1 169 ? -32.025 11.331 35.747 1.00 92.25 169 GLU A N 1
ATOM 1369 C CA . GLU A 1 169 ? -32.361 12.711 35.361 1.00 92.25 169 GLU A CA 1
ATOM 1370 C C . GLU A 1 169 ? -31.289 13.330 34.451 1.00 92.25 169 GLU A C 1
ATOM 1372 O O . GLU A 1 169 ? -31.598 14.089 33.533 1.00 92.25 169 GLU A O 1
ATOM 1377 N N . GLN A 1 170 ? -30.022 12.964 34.666 1.00 93.94 170 GLN A N 1
ATOM 1378 C CA . GLN A 1 170 ? -28.863 13.452 33.914 1.00 93.94 170 GLN A CA 1
ATOM 1379 C C . GLN A 1 170 ? -28.298 12.406 32.940 1.00 93.94 170 GLN A C 1
ATOM 1381 O O . GLN A 1 170 ? -27.098 12.401 32.654 1.00 93.94 170 GLN A O 1
ATOM 1386 N N . ILE A 1 171 ? -29.148 11.522 32.401 1.00 91.94 171 ILE A N 1
ATOM 1387 C CA . ILE A 1 171 ? -28.716 10.351 31.620 1.00 91.94 171 ILE A CA 1
ATOM 1388 C C . ILE A 1 171 ? -27.792 10.689 30.442 1.00 91.94 171 ILE A C 1
ATOM 1390 O O . ILE A 1 171 ? -26.888 9.916 30.124 1.00 91.94 171 ILE A O 1
ATOM 1394 N N . THR A 1 172 ? -27.983 11.841 29.796 1.00 92.69 172 THR A N 1
ATOM 1395 C CA . THR A 1 172 ? -27.130 12.307 28.694 1.00 92.69 172 THR A CA 1
ATOM 1396 C C . THR A 1 172 ? -25.716 12.625 29.178 1.00 92.69 172 THR A C 1
ATOM 1398 O O . THR A 1 172 ? -24.751 12.112 28.616 1.00 92.69 172 THR A O 1
ATOM 1401 N N . ALA A 1 173 ? -25.587 13.400 30.257 1.00 92.69 173 ALA A N 1
ATOM 1402 C CA . ALA A 1 173 ? -24.300 13.757 30.847 1.00 92.69 173 ALA A CA 1
ATOM 1403 C C . ALA A 1 173 ? -23.573 12.531 31.422 1.00 92.69 173 ALA A C 1
ATOM 1405 O O . ALA A 1 173 ? -22.374 12.365 31.205 1.00 92.69 173 ALA A O 1
ATOM 1406 N N . VAL A 1 174 ? -24.301 11.635 32.099 1.00 92.75 174 VAL A N 1
ATOM 1407 C CA . VAL A 1 174 ? -23.734 10.395 32.654 1.00 92.75 174 VAL A CA 1
ATOM 1408 C C . VAL A 1 174 ? -23.216 9.481 31.543 1.00 92.75 174 VAL A C 1
ATOM 1410 O O . VAL A 1 174 ? -22.119 8.939 31.661 1.00 92.75 174 VAL A O 1
ATOM 1413 N N . ARG A 1 175 ? -23.951 9.339 30.432 1.00 93.31 175 ARG A N 1
ATOM 1414 C CA . ARG A 1 175 ? -23.491 8.552 29.275 1.00 93.31 175 ARG A CA 1
ATOM 1415 C C . ARG A 1 175 ? -22.224 9.121 28.644 1.00 93.31 175 ARG A C 1
ATOM 1417 O O . ARG A 1 175 ? -21.313 8.350 28.352 1.00 93.31 175 ARG A O 1
ATOM 1424 N N . GLU A 1 176 ? -22.148 10.435 28.452 1.00 94.94 176 GLU A N 1
ATOM 1425 C CA . GLU A 1 176 ? -20.943 11.072 27.902 1.00 94.94 176 GLU A CA 1
ATOM 1426 C C . GLU A 1 176 ? -19.742 10.931 28.840 1.00 94.94 176 GLU A C 1
ATOM 1428 O O . GLU A 1 176 ? -18.632 10.655 28.381 1.00 94.94 176 GLU A O 1
ATOM 1433 N N . LYS A 1 177 ? -19.960 11.009 30.158 1.00 95.00 177 LYS A N 1
ATOM 1434 C CA . LYS A 1 177 ? -18.907 10.728 31.136 1.00 95.00 177 LYS A CA 1
ATOM 1435 C C . LYS A 1 177 ? -18.415 9.283 31.033 1.00 95.00 177 LYS A C 1
ATOM 1437 O O . LYS A 1 177 ? -17.223 9.077 30.857 1.00 95.00 177 LYS A O 1
ATOM 1442 N N . ILE A 1 178 ? -19.315 8.294 31.036 1.00 94.50 178 ILE A N 1
ATOM 1443 C CA . ILE A 1 178 ? -18.945 6.871 30.889 1.00 94.50 178 ILE A CA 1
ATOM 1444 C C . ILE A 1 178 ? -18.162 6.639 29.593 1.00 94.50 178 ILE A C 1
ATOM 1446 O O . ILE A 1 178 ? -17.171 5.912 29.581 1.00 94.50 178 ILE A O 1
ATOM 1450 N N . ARG A 1 179 ? -18.592 7.261 28.491 1.00 95.31 179 ARG A N 1
ATOM 1451 C CA . ARG A 1 179 ? -17.890 7.188 27.208 1.00 95.31 179 ARG A CA 1
ATOM 1452 C C . ARG A 1 179 ? -16.481 7.775 27.305 1.00 95.31 179 ARG A C 1
ATOM 1454 O O . ARG A 1 179 ? -15.551 7.185 26.763 1.00 95.31 179 ARG A O 1
ATOM 1461 N N . THR A 1 180 ? -16.335 8.916 27.971 1.00 96.50 180 THR A N 1
ATOM 1462 C CA . THR A 1 180 ? -15.042 9.577 28.185 1.00 96.50 180 THR A CA 1
ATOM 1463 C C . THR A 1 180 ? -14.124 8.696 29.025 1.00 96.50 180 THR A C 1
ATOM 1465 O O . THR A 1 180 ? -13.044 8.342 28.559 1.00 96.50 180 THR A O 1
ATOM 1468 N N . ASP A 1 181 ? -14.600 8.238 30.184 1.00 96.12 181 ASP A N 1
ATOM 1469 C CA . ASP A 1 181 ? -13.859 7.366 31.098 1.00 96.12 181 ASP A CA 1
ATOM 1470 C C . ASP A 1 181 ? -13.414 6.073 30.387 1.00 96.12 181 ASP A C 1
ATOM 1472 O O . ASP A 1 181 ? -12.261 5.652 30.496 1.00 96.12 181 ASP A O 1
ATOM 1476 N N . PHE A 1 182 ? -14.294 5.465 29.579 1.00 96.31 182 PHE A N 1
ATOM 1477 C CA . PHE A 1 182 ? -13.959 4.296 28.763 1.00 96.31 182 PHE A CA 1
ATOM 1478 C C . PHE A 1 182 ? -12.789 4.573 27.811 1.00 96.31 182 PHE A C 1
ATOM 1480 O O . PHE A 1 182 ? -11.843 3.785 27.751 1.00 96.31 182 PHE A O 1
ATOM 1487 N N . TRP A 1 183 ? -12.826 5.683 27.069 1.00 95.12 183 TRP A N 1
ATOM 1488 C CA . TRP A 1 183 ? -11.756 6.016 26.127 1.00 95.12 183 TRP A CA 1
ATOM 1489 C C . TRP A 1 183 ? -10.455 6.414 26.821 1.00 95.12 183 TRP A C 1
ATOM 1491 O O . TRP A 1 183 ? -9.385 6.097 26.302 1.00 95.12 183 TRP A O 1
ATOM 1501 N N . GLU A 1 184 ? -10.516 7.044 27.993 1.00 95.50 184 GLU A N 1
ATOM 1502 C CA . GLU A 1 184 ? -9.331 7.338 28.801 1.00 95.50 184 GLU A CA 1
ATOM 1503 C C . GLU A 1 184 ? -8.649 6.058 29.290 1.00 95.50 184 GLU A C 1
ATOM 1505 O O . GLU A 1 184 ? -7.435 5.916 29.120 1.00 95.50 184 GLU A O 1
ATOM 1510 N N . ILE A 1 185 ? -9.426 5.098 29.805 1.00 95.81 185 ILE A N 1
ATOM 1511 C CA . ILE A 1 185 ? -8.924 3.780 30.216 1.00 95.81 185 ILE A CA 1
ATOM 1512 C C . ILE A 1 185 ? -8.338 3.038 29.015 1.00 95.81 185 ILE A C 1
ATOM 1514 O O . ILE A 1 185 ? -7.234 2.501 29.101 1.00 95.81 185 ILE A O 1
ATOM 1518 N N . MET A 1 186 ? -9.032 3.035 27.873 1.00 93.19 186 MET A N 1
ATOM 1519 C CA . MET A 1 186 ? -8.516 2.404 26.658 1.00 93.19 186 MET A CA 1
ATOM 1520 C C . MET A 1 186 ? -7.207 3.055 26.207 1.00 93.19 186 MET A C 1
ATOM 1522 O O . MET A 1 186 ? -6.234 2.348 25.962 1.00 93.19 186 MET A O 1
ATOM 1526 N N . ARG A 1 187 ? -7.123 4.391 26.164 1.00 92.44 187 ARG A N 1
ATOM 1527 C CA . ARG A 1 187 ? -5.872 5.092 25.838 1.00 92.44 187 ARG A CA 1
ATOM 1528 C C . ARG A 1 187 ? -4.754 4.677 26.785 1.00 92.44 187 ARG A C 1
ATOM 1530 O O . ARG A 1 187 ? -3.653 4.424 26.310 1.00 92.44 187 ARG A O 1
ATOM 1537 N N . TRP A 1 188 ? -5.031 4.602 28.086 1.00 94.12 188 TRP A N 1
ATOM 1538 C CA . TRP A 1 188 ? -4.042 4.222 29.092 1.00 94.12 188 TRP A CA 1
ATOM 1539 C C . TRP A 1 188 ? -3.562 2.774 28.922 1.00 94.12 188 TRP A C 1
ATOM 1541 O O . TRP A 1 188 ? -2.360 2.528 28.898 1.00 94.12 188 TRP A O 1
ATOM 1551 N N . ASN A 1 189 ? -4.476 1.829 28.687 1.00 94.38 189 ASN A N 1
ATOM 1552 C CA . ASN A 1 189 ? -4.139 0.423 28.442 1.00 94.38 189 ASN A CA 1
ATOM 1553 C C . ASN A 1 189 ? -3.280 0.225 27.182 1.00 94.38 189 ASN A C 1
ATOM 1555 O O . ASN A 1 189 ? -2.426 -0.657 27.151 1.00 94.38 189 ASN A O 1
ATOM 1559 N N . TYR A 1 190 ? -3.486 1.049 26.152 1.00 93.25 190 TYR A N 1
ATOM 1560 C CA . TYR A 1 190 ? -2.712 1.009 24.907 1.00 93.25 190 TYR A CA 1
ATOM 1561 C C . TYR A 1 190 ? -1.578 2.044 24.859 1.00 93.25 190 TYR A C 1
ATOM 1563 O O . TYR A 1 190 ? -0.982 2.243 23.797 1.00 93.25 190 TYR A O 1
ATOM 1571 N N . ASP A 1 191 ? -1.250 2.704 25.975 1.00 93.75 191 ASP A N 1
ATOM 1572 C CA . ASP A 1 191 ? -0.295 3.817 25.988 1.00 93.75 191 ASP A CA 1
ATOM 1573 C C . ASP A 1 191 ? 1.087 3.378 25.498 1.00 93.75 191 ASP A C 1
ATOM 1575 O O . ASP A 1 191 ? 1.684 4.053 24.665 1.00 93.75 191 ASP A O 1
ATOM 1579 N N . GLN A 1 192 ? 1.544 2.187 25.900 1.00 93.44 192 GLN A N 1
ATOM 1580 C CA . GLN A 1 192 ? 2.812 1.624 25.433 1.00 93.44 192 GLN A CA 1
ATOM 1581 C C . GLN A 1 192 ? 2.837 1.456 23.904 1.00 93.44 192 GLN A C 1
ATOM 1583 O O . GLN A 1 192 ? 3.797 1.869 23.250 1.00 93.44 192 GLN A O 1
ATOM 1588 N N . THR A 1 193 ? 1.777 0.892 23.317 1.00 92.94 193 THR A N 1
ATOM 1589 C CA . THR A 1 193 ? 1.666 0.692 21.864 1.00 92.94 193 THR A CA 1
ATOM 1590 C C . THR A 1 193 ? 1.601 2.026 21.123 1.00 92.94 193 THR A C 1
ATOM 1592 O O . THR A 1 193 ? 2.305 2.222 20.132 1.00 92.94 193 THR A O 1
ATOM 1595 N N . ILE A 1 194 ? 0.795 2.970 21.616 1.00 92.62 194 ILE A N 1
ATOM 1596 C CA . ILE A 1 194 ? 0.635 4.300 21.015 1.00 92.62 194 ILE A CA 1
ATOM 1597 C C . ILE A 1 194 ? 1.944 5.093 21.103 1.00 92.62 194 ILE A C 1
ATOM 1599 O O . ILE A 1 194 ? 2.333 5.745 20.133 1.00 92.62 194 ILE A O 1
ATOM 1603 N N . SER A 1 195 ? 2.629 5.041 22.242 1.00 93.94 195 SER A N 1
ATOM 1604 C CA . SER A 1 195 ? 3.908 5.716 22.466 1.00 93.94 195 SER A CA 1
ATOM 1605 C C . SER A 1 195 ? 5.010 5.132 21.582 1.00 93.94 195 SER A C 1
ATOM 1607 O O . SER A 1 195 ? 5.744 5.899 20.959 1.00 93.94 195 SER A O 1
ATOM 1609 N N . SER A 1 196 ? 5.069 3.803 21.429 1.00 93.75 196 SER A N 1
ATOM 1610 C CA . SER A 1 196 ? 5.971 3.153 20.467 1.00 93.75 196 SER A CA 1
ATOM 1611 C C . SER A 1 196 ? 5.701 3.639 19.045 1.00 93.75 196 SER A C 1
ATOM 1613 O O . SER A 1 196 ? 6.603 4.154 18.393 1.00 93.75 196 SER A O 1
ATOM 1615 N N . PHE A 1 197 ? 4.444 3.590 18.596 1.00 94.88 197 PHE A N 1
ATOM 1616 C CA . PHE A 1 197 ? 4.067 4.049 17.259 1.00 94.88 197 PHE A CA 1
ATOM 1617 C C . PHE A 1 197 ? 4.417 5.526 17.021 1.00 94.88 197 PHE A C 1
ATOM 1619 O O . PHE A 1 197 ? 4.908 5.893 15.953 1.00 94.88 197 PHE A O 1
ATOM 1626 N N . LYS A 1 198 ? 4.182 6.399 18.010 1.00 94.75 198 LYS A N 1
ATOM 1627 C CA . LYS A 1 198 ? 4.559 7.818 17.925 1.00 94.75 198 LYS A CA 1
ATOM 1628 C C . LYS A 1 198 ? 6.072 7.987 17.785 1.00 94.75 198 LYS A C 1
ATOM 1630 O O . LYS A 1 198 ? 6.499 8.781 16.947 1.00 94.75 198 LYS A O 1
ATOM 1635 N N . ASN A 1 199 ? 6.863 7.238 18.550 1.00 95.25 199 ASN A N 1
ATOM 1636 C CA . ASN A 1 199 ? 8.320 7.259 18.439 1.00 95.25 199 ASN A CA 1
ATOM 1637 C C . ASN A 1 199 ? 8.785 6.763 17.066 1.00 95.25 199 ASN A C 1
ATOM 1639 O O . ASN A 1 199 ? 9.576 7.444 16.415 1.00 95.25 199 ASN A O 1
ATOM 1643 N N . ASP A 1 200 ? 8.233 5.654 16.575 1.00 94.31 200 ASP A N 1
ATOM 1644 C CA . ASP A 1 200 ? 8.555 5.107 15.253 1.00 94.31 200 ASP A CA 1
ATOM 1645 C C . ASP A 1 200 ? 8.208 6.092 14.134 1.00 94.31 200 ASP A C 1
ATOM 1647 O O . ASP A 1 200 ? 8.976 6.274 13.184 1.00 94.31 200 ASP A O 1
ATOM 1651 N N . LYS A 1 201 ? 7.079 6.797 14.267 1.00 95.50 201 LYS A N 1
ATOM 1652 C CA . LYS A 1 201 ? 6.673 7.861 13.346 1.00 95.50 201 LYS A CA 1
ATOM 1653 C C . LYS A 1 201 ? 7.668 9.023 13.346 1.00 95.50 201 LYS A C 1
ATOM 1655 O O . LYS A 1 201 ? 8.008 9.515 12.272 1.00 95.50 201 LYS A O 1
ATOM 1660 N N . ILE A 1 202 ? 8.141 9.456 14.517 1.00 95.81 202 ILE A N 1
ATOM 1661 C CA . ILE A 1 202 ? 9.150 10.523 14.632 1.00 95.81 202 ILE A CA 1
ATOM 1662 C C . ILE A 1 202 ? 10.475 10.071 14.009 1.00 95.81 202 ILE A C 1
ATOM 1664 O O . ILE A 1 202 ? 11.037 10.795 13.190 1.00 95.81 202 ILE A O 1
ATOM 1668 N N . ILE A 1 203 ? 10.946 8.863 14.331 1.00 95.12 203 ILE A N 1
ATOM 1669 C CA . ILE A 1 203 ? 12.182 8.298 13.772 1.00 95.12 203 ILE A CA 1
ATOM 1670 C C . ILE A 1 203 ? 12.094 8.217 12.245 1.00 95.12 203 ILE A C 1
ATOM 1672 O O . ILE A 1 203 ? 13.021 8.629 11.547 1.00 95.12 203 ILE A O 1
ATOM 1676 N N . SER A 1 204 ? 10.976 7.715 11.720 1.00 93.69 204 SER A N 1
ATOM 1677 C CA . SER A 1 204 ? 10.760 7.580 10.277 1.00 93.69 204 SER A CA 1
ATOM 1678 C C . SER A 1 204 ? 10.720 8.938 9.582 1.00 93.69 204 SER A C 1
ATOM 1680 O O . SER A 1 204 ? 11.347 9.107 8.538 1.00 93.69 204 SER A O 1
ATOM 1682 N N . LYS A 1 205 ? 10.044 9.928 10.181 1.00 95.44 205 LYS A N 1
ATOM 1683 C CA . LYS A 1 205 ? 10.012 11.299 9.663 1.00 95.44 205 LYS A CA 1
ATOM 1684 C C . LYS A 1 205 ? 11.413 11.909 9.621 1.00 95.44 205 LYS A C 1
ATOM 1686 O O . LYS A 1 205 ? 11.808 12.404 8.576 1.00 95.44 205 LYS A O 1
ATOM 1691 N N . ASN A 1 206 ? 12.181 11.798 10.705 1.00 94.88 206 ASN A N 1
ATOM 1692 C CA . ASN A 1 206 ? 13.543 12.331 10.758 1.00 94.88 206 ASN A CA 1
ATOM 1693 C C . ASN A 1 206 ? 14.439 11.697 9.686 1.00 94.88 206 ASN A C 1
ATOM 1695 O O . ASN A 1 206 ? 15.143 12.416 8.987 1.00 94.88 206 ASN A O 1
ATOM 1699 N N . LYS A 1 207 ? 14.368 10.370 9.494 1.00 94.06 207 LYS A N 1
ATOM 1700 C CA . LYS A 1 207 ? 15.107 9.685 8.418 1.00 94.06 207 LYS A CA 1
ATOM 1701 C C . LYS A 1 207 ? 14.709 10.190 7.032 1.00 94.06 207 LYS A C 1
ATOM 1703 O O . LYS A 1 207 ? 15.576 10.403 6.192 1.00 94.06 207 LYS A O 1
ATOM 1708 N N . MET A 1 208 ? 13.412 10.379 6.794 1.00 93.44 208 MET A N 1
ATOM 1709 C CA . MET A 1 208 ? 12.905 10.893 5.522 1.00 93.44 208 MET A CA 1
ATOM 1710 C C . MET A 1 208 ? 13.379 12.326 5.264 1.00 93.44 208 MET A C 1
ATOM 1712 O O . MET A 1 208 ? 13.795 12.637 4.149 1.00 93.44 208 MET A O 1
ATOM 1716 N N . ASP A 1 209 ? 13.368 13.176 6.290 1.00 93.88 209 ASP A N 1
ATOM 1717 C CA . ASP A 1 209 ? 13.835 14.558 6.201 1.00 93.88 209 ASP A CA 1
ATOM 1718 C C . ASP A 1 209 ? 15.359 14.600 5.930 1.00 93.88 209 ASP A C 1
ATOM 1720 O O . ASP A 1 209 ? 15.803 15.344 5.053 1.00 93.88 209 ASP A O 1
ATOM 1724 N N . THR A 1 210 ? 16.157 13.741 6.584 1.00 95.44 210 THR A N 1
ATOM 1725 C CA . THR A 1 210 ? 17.601 13.593 6.309 1.00 95.44 210 THR A CA 1
ATOM 1726 C C . THR A 1 210 ? 17.868 13.138 4.874 1.00 95.44 210 THR A C 1
ATOM 1728 O O . THR A 1 210 ? 18.600 13.813 4.153 1.00 95.44 210 THR A O 1
ATOM 1731 N N . LEU A 1 211 ? 17.229 12.053 4.422 1.00 93.81 211 LEU A N 1
ATOM 1732 C CA . LEU A 1 211 ? 17.393 11.537 3.057 1.00 93.81 211 LEU A CA 1
ATOM 1733 C C . LEU A 1 211 ? 16.964 12.559 2.000 1.00 93.81 211 LEU A C 1
ATOM 1735 O O . LEU A 1 211 ? 17.599 12.677 0.956 1.00 93.81 211 LEU A O 1
ATOM 1739 N N . SER A 1 212 ? 15.908 13.329 2.269 1.00 92.94 212 SER A N 1
ATOM 1740 C CA . SER A 1 212 ? 15.455 14.393 1.367 1.00 92.94 212 SER A CA 1
ATOM 1741 C C . SER A 1 212 ? 16.489 15.516 1.255 1.00 92.94 212 SER A C 1
ATOM 1743 O O . SER A 1 212 ? 16.720 16.035 0.163 1.00 92.94 212 SER A O 1
ATOM 1745 N N . SER A 1 213 ? 17.143 15.870 2.365 1.00 93.69 213 SER A N 1
ATOM 1746 C CA . SER A 1 213 ? 18.239 16.842 2.364 1.00 93.69 213 SER A CA 1
ATOM 1747 C C . SER A 1 213 ? 19.462 16.327 1.601 1.00 93.69 213 SER A C 1
ATOM 1749 O O . SER A 1 213 ? 20.050 17.078 0.826 1.00 93.69 213 SER A O 1
ATOM 1751 N N . GLU A 1 214 ? 19.835 15.058 1.785 1.00 94.50 214 GLU A N 1
ATOM 1752 C CA . GLU A 1 214 ? 20.948 14.428 1.060 1.00 94.50 214 GLU A CA 1
ATOM 1753 C C . GLU A 1 214 ? 20.667 14.339 -0.445 1.00 94.50 214 GLU A C 1
ATOM 1755 O O . GLU A 1 214 ? 21.521 14.685 -1.258 1.00 94.50 214 GLU A O 1
ATOM 1760 N N . LEU A 1 215 ? 19.449 13.946 -0.833 1.00 93.62 215 LEU A N 1
ATOM 1761 C CA . LEU A 1 215 ? 19.022 13.924 -2.233 1.00 93.62 215 LEU A CA 1
ATOM 1762 C C . LEU A 1 215 ? 19.101 15.305 -2.873 1.00 93.62 215 LEU A C 1
ATOM 1764 O O . LEU A 1 215 ? 19.544 15.425 -4.017 1.00 93.62 215 LEU A O 1
ATOM 1768 N N . LYS A 1 216 ? 18.686 16.345 -2.146 1.00 93.88 216 LYS A N 1
ATOM 1769 C CA . LYS A 1 216 ? 18.788 17.719 -2.626 1.00 93.88 216 LYS A CA 1
ATOM 1770 C C . LYS A 1 216 ? 20.249 18.119 -2.843 1.00 93.88 216 LYS A C 1
ATOM 1772 O O . LYS A 1 216 ? 20.576 18.573 -3.931 1.00 93.88 216 LYS A O 1
ATOM 1777 N N . ASP A 1 217 ? 21.127 17.871 -1.870 1.00 94.62 217 ASP A N 1
ATOM 1778 C CA . ASP A 1 217 ? 22.561 18.177 -1.987 1.00 94.62 217 ASP A CA 1
ATOM 1779 C C . ASP A 1 217 ? 23.222 17.432 -3.161 1.00 94.62 217 ASP A C 1
ATOM 1781 O O . ASP A 1 217 ? 23.968 18.020 -3.944 1.00 94.62 217 ASP A O 1
ATOM 1785 N N . ILE A 1 218 ? 22.901 16.149 -3.351 1.00 92.88 218 ILE A N 1
ATOM 1786 C CA . ILE A 1 218 ? 23.387 15.366 -4.496 1.00 92.88 218 ILE A CA 1
ATOM 1787 C C . ILE A 1 218 ? 22.852 15.937 -5.815 1.00 92.88 218 ILE A C 1
ATOM 1789 O O . ILE A 1 218 ? 23.605 16.054 -6.781 1.00 92.88 218 ILE A O 1
ATOM 1793 N N . THR A 1 219 ? 21.577 16.321 -5.872 1.00 90.12 219 THR A N 1
ATOM 1794 C CA . THR A 1 219 ? 20.968 16.910 -7.075 1.00 90.12 219 THR A CA 1
ATOM 1795 C C . THR A 1 219 ? 21.610 18.254 -7.421 1.00 90.12 219 THR A C 1
ATOM 1797 O O . THR A 1 219 ? 21.944 18.501 -8.582 1.00 90.12 219 THR A O 1
ATOM 1800 N N . ASP A 1 220 ? 21.859 19.096 -6.420 1.00 91.88 220 ASP A N 1
ATOM 1801 C CA . ASP A 1 220 ? 22.544 20.379 -6.581 1.00 91.88 220 ASP A CA 1
ATOM 1802 C C . ASP A 1 220 ? 23.994 20.165 -7.063 1.00 91.88 220 ASP A C 1
ATOM 1804 O O . ASP A 1 220 ? 24.462 20.839 -7.982 1.00 91.88 220 ASP A O 1
ATOM 1808 N N . LYS A 1 221 ? 24.693 19.142 -6.550 1.00 93.31 221 LYS A N 1
ATOM 1809 C CA . LYS A 1 221 ? 26.020 18.741 -7.054 1.00 93.31 221 LYS A CA 1
ATOM 1810 C C . LYS A 1 221 ? 25.976 18.239 -8.498 1.00 93.31 221 LYS A C 1
ATOM 1812 O O . LYS A 1 221 ? 26.856 18.590 -9.281 1.00 93.31 221 LYS A O 1
ATOM 1817 N N . ILE A 1 222 ? 24.973 17.442 -8.875 1.00 85.50 222 ILE A N 1
ATOM 1818 C CA . ILE A 1 222 ? 24.805 16.945 -10.251 1.00 85.50 222 ILE A CA 1
ATOM 1819 C C . ILE A 1 222 ? 24.560 18.107 -11.214 1.00 85.50 222 ILE A C 1
ATOM 1821 O O . ILE A 1 222 ? 25.188 18.172 -12.270 1.00 85.50 222 ILE A O 1
ATOM 1825 N N . THR A 1 223 ? 23.669 19.037 -10.868 1.00 84.12 223 THR A N 1
ATOM 1826 C CA . THR A 1 223 ? 23.374 20.197 -11.724 1.00 84.12 223 THR A CA 1
ATOM 1827 C C . THR A 1 223 ? 24.595 21.102 -11.881 1.00 84.12 223 THR A C 1
ATOM 1829 O O . THR A 1 223 ? 24.908 21.522 -12.999 1.00 84.12 223 THR A O 1
ATOM 1832 N N . PHE A 1 224 ? 25.348 21.324 -10.801 1.00 88.50 224 PHE A N 1
ATOM 1833 C CA . PHE A 1 224 ? 26.619 22.040 -10.855 1.00 88.50 224 PHE A CA 1
ATOM 1834 C C . PHE A 1 224 ? 27.641 21.342 -11.768 1.00 88.50 224 PHE A C 1
ATOM 1836 O O . PHE A 1 224 ? 28.203 21.977 -12.660 1.00 88.50 224 PHE A O 1
ATOM 1843 N N . GLN A 1 225 ? 27.826 20.025 -11.629 1.00 85.19 225 GLN A N 1
ATOM 1844 C CA . GLN A 1 225 ? 28.752 19.270 -12.482 1.00 85.19 225 GLN A CA 1
ATOM 1845 C C . GLN A 1 225 ? 28.326 19.259 -13.953 1.00 85.19 225 GLN A C 1
ATOM 1847 O O . GLN A 1 225 ? 29.160 19.448 -14.833 1.00 85.19 225 GLN A O 1
ATOM 1852 N N . ASN A 1 226 ? 27.031 19.128 -14.244 1.00 75.25 226 ASN A N 1
ATOM 1853 C CA . ASN A 1 226 ? 26.515 19.235 -15.611 1.00 75.25 226 ASN A CA 1
ATOM 1854 C C . ASN A 1 226 ? 26.787 20.614 -16.230 1.00 75.25 226 ASN A C 1
ATOM 1856 O O . ASN A 1 226 ? 27.021 20.712 -17.435 1.00 75.25 226 ASN A O 1
ATOM 1860 N N . THR A 1 227 ? 26.796 21.670 -15.415 1.00 80.75 227 THR A N 1
ATOM 1861 C CA . THR A 1 227 ? 27.131 23.027 -15.866 1.00 80.75 227 THR A CA 1
ATOM 1862 C C . THR A 1 227 ? 28.608 23.116 -16.252 1.00 80.75 227 THR A C 1
ATOM 1864 O O . THR A 1 227 ? 28.917 23.569 -17.352 1.00 80.75 227 THR A O 1
ATOM 1867 N N . ILE A 1 228 ? 29.509 22.580 -15.419 1.00 83.25 228 ILE A N 1
ATOM 1868 C CA . ILE A 1 228 ? 30.948 22.483 -15.728 1.00 83.25 228 ILE A CA 1
ATOM 1869 C C . ILE A 1 228 ? 31.181 21.665 -17.003 1.00 83.25 228 ILE A C 1
ATOM 18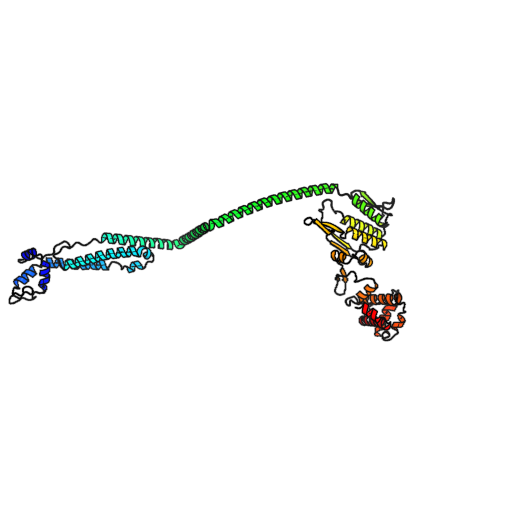71 O O . ILE A 1 228 ? 31.921 22.093 -17.887 1.00 83.25 228 ILE A O 1
ATOM 1875 N N . ILE A 1 229 ? 30.528 20.504 -17.125 1.00 72.31 229 ILE A N 1
ATOM 1876 C CA . ILE A 1 229 ? 30.622 19.641 -18.309 1.00 72.31 229 ILE A CA 1
ATOM 1877 C C . ILE A 1 229 ? 30.199 20.414 -19.562 1.00 72.31 229 ILE A C 1
ATOM 1879 O O . ILE A 1 229 ? 30.908 20.382 -20.563 1.00 72.31 229 ILE A O 1
ATOM 1883 N N . SER A 1 230 ? 29.083 21.141 -19.505 1.00 67.56 230 SER A N 1
ATOM 1884 C CA . SER A 1 230 ? 28.587 21.968 -20.610 1.00 67.56 230 SER A CA 1
ATOM 1885 C C . SER A 1 230 ? 29.578 23.073 -21.003 1.00 67.56 230 SER A C 1
ATOM 1887 O O . SER A 1 230 ? 29.845 23.282 -22.189 1.00 67.56 230 SER A O 1
ATOM 1889 N N . GLU A 1 231 ? 30.180 23.758 -20.028 1.00 74.31 231 GLU A N 1
ATOM 1890 C CA . GLU A 1 231 ? 31.190 24.795 -20.275 1.00 74.31 231 GLU A CA 1
ATOM 1891 C C . GLU A 1 231 ? 32.467 24.234 -20.911 1.00 74.31 231 GLU A C 1
ATOM 1893 O O . GLU A 1 231 ? 32.959 24.791 -21.894 1.00 74.31 231 GLU A O 1
ATOM 1898 N N . GLN A 1 232 ? 32.973 23.104 -20.414 1.00 71.50 232 GLN A N 1
ATOM 1899 C CA . GLN A 1 232 ? 34.146 22.429 -20.978 1.00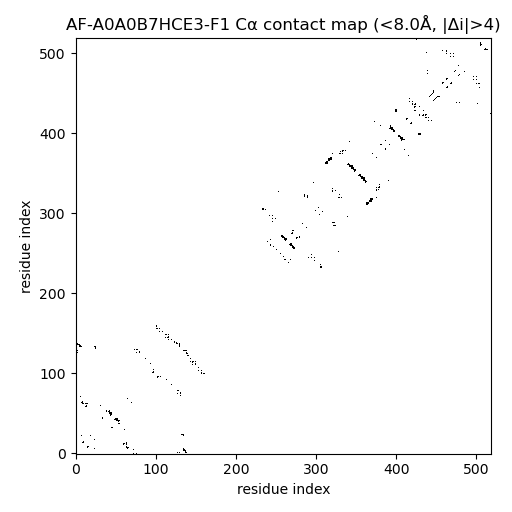 71.50 232 GLN A CA 1
ATOM 1900 C C . GLN A 1 232 ? 33.863 21.848 -22.372 1.00 71.50 232 GLN A C 1
ATOM 1902 O O . GLN A 1 232 ? 34.701 21.922 -23.274 1.00 71.50 232 GLN A O 1
ATOM 1907 N N . GLN A 1 233 ? 32.659 21.318 -22.599 1.00 60.06 233 GLN A N 1
ATOM 1908 C CA . GLN A 1 233 ? 32.246 20.795 -23.903 1.00 60.06 233 GLN A CA 1
ATOM 1909 C C . GLN A 1 233 ? 32.187 21.888 -24.971 1.00 60.06 233 GLN A C 1
ATOM 1911 O O . GLN A 1 233 ? 32.639 21.651 -26.091 1.00 60.06 233 GLN A O 1
ATOM 1916 N N . LYS A 1 234 ? 31.735 23.107 -24.637 1.00 64.19 234 LYS A N 1
ATOM 1917 C CA . LYS A 1 234 ? 31.781 24.260 -25.560 1.00 64.19 234 LYS A CA 1
ATOM 1918 C C . LYS A 1 234 ? 33.197 24.585 -26.042 1.00 64.19 234 LYS A C 1
ATOM 1920 O O . LYS A 1 234 ? 33.349 25.070 -27.158 1.00 64.19 234 LYS A O 1
ATOM 1925 N N . GLN A 1 235 ? 34.218 24.292 -25.239 1.00 60.75 235 GLN A N 1
ATOM 1926 C CA . GLN A 1 235 ? 35.624 24.489 -25.609 1.00 60.75 235 GLN A CA 1
ATOM 1927 C C . GLN A 1 235 ? 36.175 23.356 -26.495 1.00 60.75 235 GLN A C 1
ATOM 1929 O O . GLN A 1 235 ? 37.237 23.515 -27.090 1.00 60.75 235 GLN A O 1
ATOM 1934 N N . THR A 1 236 ? 35.458 22.230 -26.603 1.00 53.59 236 THR A N 1
ATOM 1935 C CA . THR A 1 236 ? 35.930 20.990 -27.246 1.00 53.59 236 THR A CA 1
ATOM 1936 C C . THR A 1 236 ? 35.151 20.628 -28.520 1.00 53.59 236 THR A C 1
ATOM 1938 O O . THR A 1 236 ? 35.520 19.666 -29.189 1.00 53.59 236 THR A O 1
ATOM 1941 N N . VAL A 1 237 ? 34.090 21.360 -28.905 1.00 56.53 237 VAL A N 1
ATOM 1942 C CA . VAL A 1 237 ? 33.368 21.104 -30.172 1.00 56.53 237 VAL A CA 1
ATOM 1943 C C . VAL A 1 237 ? 34.278 21.405 -31.360 1.00 56.53 237 VAL A C 1
ATOM 1945 O O . VAL A 1 237 ? 34.357 22.522 -31.867 1.00 56.53 237 VAL A O 1
ATOM 1948 N N . ASN A 1 238 ? 34.989 20.367 -31.783 1.00 62.31 238 ASN A N 1
ATOM 1949 C CA . ASN A 1 238 ? 36.013 20.420 -32.799 1.00 62.31 238 ASN A CA 1
ATOM 1950 C C . ASN A 1 238 ? 35.460 19.881 -34.121 1.00 62.31 238 ASN A C 1
ATOM 1952 O O . ASN A 1 238 ? 35.530 18.690 -34.418 1.00 62.31 238 ASN A O 1
ATOM 1956 N N . ILE A 1 239 ? 34.913 20.777 -34.941 1.00 71.12 239 ILE A N 1
ATOM 1957 C CA . ILE A 1 239 ? 34.467 20.444 -36.303 1.00 71.12 239 ILE A CA 1
ATOM 1958 C C . ILE A 1 239 ? 35.636 19.969 -37.177 1.00 71.12 239 ILE A C 1
ATOM 1960 O O . ILE A 1 239 ? 35.416 19.265 -38.161 1.00 71.12 239 ILE A O 1
ATOM 1964 N N . ASP A 1 240 ? 36.880 20.280 -36.803 1.00 74.25 240 ASP A N 1
ATOM 1965 C CA . ASP A 1 240 ? 38.055 19.867 -37.568 1.00 74.25 240 ASP A CA 1
ATOM 1966 C C . ASP A 1 240 ? 38.261 18.345 -37.514 1.00 74.25 240 ASP A C 1
ATOM 1968 O O . ASP A 1 240 ? 38.726 17.764 -38.495 1.00 74.25 240 ASP A O 1
ATOM 1972 N N . GLU A 1 241 ? 37.847 17.673 -36.431 1.00 77.31 241 GLU A N 1
ATOM 1973 C CA . GLU A 1 241 ? 37.889 16.208 -36.341 1.00 77.31 241 GLU A CA 1
ATOM 1974 C C . GLU A 1 241 ? 36.861 15.555 -37.275 1.00 77.31 241 GLU A C 1
ATOM 1976 O O . GLU A 1 241 ? 37.214 14.663 -38.046 1.00 77.31 241 GLU A O 1
ATOM 1981 N N . ALA A 1 242 ? 35.625 16.061 -37.298 1.00 78.56 242 ALA A N 1
ATOM 1982 C CA . ALA A 1 242 ? 34.586 15.573 -38.205 1.00 78.56 242 ALA A CA 1
ATOM 1983 C C . ALA A 1 242 ? 34.962 15.802 -39.682 1.00 78.56 242 ALA A C 1
ATOM 1985 O O . ALA A 1 242 ? 34.828 14.898 -40.507 1.00 78.56 242 ALA A O 1
ATOM 1986 N N . ILE A 1 243 ? 35.505 16.981 -40.025 1.00 81.50 243 ILE A N 1
ATOM 1987 C CA . ILE A 1 243 ? 36.005 17.266 -41.382 1.00 81.50 243 ILE A CA 1
ATOM 1988 C C . ILE A 1 243 ? 37.126 16.288 -41.753 1.00 81.50 243 ILE A C 1
ATOM 1990 O O . ILE A 1 243 ? 37.130 15.745 -42.860 1.00 81.50 243 ILE A O 1
ATOM 1994 N N . LYS A 1 244 ? 38.061 16.027 -40.830 1.00 83.56 244 LYS A N 1
ATOM 1995 C CA . LYS A 1 244 ? 39.158 15.078 -41.043 1.00 83.56 244 LYS A CA 1
ATOM 1996 C C . LYS A 1 244 ? 38.644 13.653 -41.258 1.00 83.56 244 LYS A C 1
ATOM 1998 O O . LYS A 1 244 ? 39.127 12.979 -42.164 1.00 83.56 244 LYS A O 1
ATOM 2003 N N . ASN A 1 245 ? 37.658 13.209 -40.483 1.00 84.88 245 ASN A N 1
ATOM 2004 C CA . ASN A 1 245 ? 37.075 11.875 -40.617 1.00 84.88 245 ASN A CA 1
ATOM 2005 C C . ASN A 1 245 ? 36.328 11.700 -41.941 1.00 84.88 245 ASN A C 1
ATOM 2007 O O . ASN A 1 245 ? 36.527 10.686 -42.607 1.00 84.88 245 ASN A O 1
ATOM 2011 N N . ILE A 1 246 ? 35.536 12.692 -42.371 1.00 86.06 246 ILE A N 1
ATOM 2012 C CA . ILE A 1 246 ? 34.859 12.628 -43.676 1.00 86.06 246 ILE A CA 1
ATOM 2013 C C . ILE A 1 246 ? 35.888 12.624 -44.808 1.00 86.06 246 ILE A C 1
ATOM 2015 O O . ILE A 1 246 ? 35.771 11.829 -45.737 1.00 86.06 246 ILE A O 1
ATOM 2019 N N . LYS A 1 247 ? 36.932 13.459 -44.718 1.00 84.44 247 LYS A N 1
ATOM 2020 C CA . LYS A 1 247 ? 38.027 13.464 -45.696 1.00 84.44 247 LYS A CA 1
ATOM 2021 C C . LYS A 1 247 ? 38.718 12.101 -45.783 1.00 84.44 247 LYS A C 1
ATOM 2023 O O . LYS A 1 247 ? 38.916 11.599 -46.884 1.00 84.44 247 LYS A O 1
ATOM 2028 N N . ASN A 1 248 ? 39.052 11.493 -44.645 1.00 85.56 248 ASN A N 1
ATOM 2029 C CA . ASN A 1 248 ? 39.648 10.157 -44.615 1.00 85.56 248 ASN A CA 1
ATOM 2030 C C . ASN A 1 248 ? 38.696 9.106 -45.200 1.00 85.56 248 ASN A C 1
ATOM 2032 O O . ASN A 1 248 ? 39.129 8.285 -45.995 1.00 85.56 248 ASN A O 1
ATOM 2036 N N . GLY A 1 249 ? 37.398 9.185 -44.890 1.00 84.88 249 GLY A N 1
ATOM 2037 C CA . GLY A 1 249 ? 36.385 8.300 -45.463 1.00 84.88 249 GLY A CA 1
ATOM 2038 C C . GLY A 1 249 ? 36.298 8.397 -46.988 1.00 84.88 249 GLY A C 1
ATOM 2039 O O . GLY A 1 249 ? 36.214 7.372 -47.652 1.00 84.88 249 GLY A O 1
ATOM 2040 N N . LEU A 1 250 ? 36.379 9.601 -47.567 1.00 86.44 250 LEU A N 1
ATOM 2041 C CA . LEU A 1 250 ? 36.432 9.772 -49.026 1.00 86.44 250 LEU A CA 1
ATOM 2042 C C . LEU A 1 250 ? 37.681 9.108 -49.631 1.00 86.44 250 LEU A C 1
ATOM 2044 O O . LEU A 1 250 ? 37.568 8.393 -50.625 1.00 86.44 250 LEU A O 1
ATOM 2048 N N . ILE A 1 251 ? 38.844 9.281 -48.993 1.00 85.12 251 ILE A N 1
ATOM 2049 C CA . ILE A 1 251 ? 40.111 8.669 -49.425 1.00 85.12 251 ILE A CA 1
ATOM 2050 C C . ILE A 1 251 ? 40.041 7.138 -49.344 1.00 85.12 251 ILE A C 1
ATOM 2052 O O . ILE A 1 251 ? 40.427 6.464 -50.297 1.00 85.12 251 ILE A O 1
ATOM 2056 N N . ASP A 1 252 ? 39.504 6.586 -48.254 1.00 82.44 252 ASP A N 1
ATOM 2057 C CA . ASP A 1 252 ? 39.337 5.139 -48.061 1.00 82.44 252 ASP A CA 1
ATOM 2058 C C . ASP A 1 252 ? 38.388 4.523 -49.104 1.00 82.44 252 ASP A C 1
ATOM 2060 O O . ASP A 1 252 ? 38.542 3.363 -49.490 1.00 82.44 252 ASP A O 1
ATOM 2064 N N . LEU A 1 253 ? 37.423 5.308 -49.595 1.00 82.94 253 LEU A N 1
ATOM 2065 C CA . LEU A 1 253 ? 36.525 4.939 -50.691 1.00 82.94 253 LEU A CA 1
ATOM 2066 C C . LEU A 1 253 ? 37.155 5.114 -52.084 1.00 82.94 253 LEU A C 1
ATOM 2068 O O . LEU A 1 253 ? 36.504 4.806 -53.082 1.00 82.94 253 LEU A O 1
ATOM 2072 N N . GLY A 1 254 ? 38.400 5.590 -52.171 1.00 80.31 254 GLY A N 1
ATOM 2073 C CA . GLY A 1 254 ? 39.115 5.827 -53.426 1.00 80.31 254 GLY A CA 1
ATOM 2074 C C . GLY A 1 254 ? 38.707 7.112 -54.149 1.00 80.31 254 GLY A C 1
ATOM 2075 O O . GLY A 1 254 ? 38.992 7.259 -55.334 1.00 80.31 254 GLY A O 1
ATOM 2076 N N . ILE A 1 255 ? 38.030 8.038 -53.465 1.00 83.56 255 ILE A N 1
ATOM 2077 C CA . ILE A 1 255 ? 37.601 9.322 -54.021 1.00 83.56 255 ILE A CA 1
ATOM 2078 C C . ILE A 1 255 ? 38.626 10.388 -53.634 1.00 83.56 255 ILE A C 1
ATOM 2080 O O . ILE A 1 255 ? 38.701 10.816 -52.483 1.00 83.56 255 ILE A O 1
ATOM 2084 N N . THR A 1 256 ? 39.408 10.836 -54.615 1.00 81.69 256 THR A N 1
ATOM 2085 C CA . THR A 1 256 ? 40.436 11.879 -54.435 1.00 81.69 256 THR A CA 1
ATOM 2086 C C . THR A 1 256 ? 40.154 13.155 -55.224 1.00 81.69 256 THR A C 1
ATOM 2088 O O . THR A 1 256 ? 40.837 14.158 -55.032 1.00 81.69 256 THR A O 1
ATOM 2091 N N . ASP A 1 257 ? 39.146 13.139 -56.098 1.00 80.69 257 ASP A N 1
ATOM 2092 C CA . ASP A 1 257 ? 38.839 14.249 -57.008 1.00 80.69 257 ASP A CA 1
ATOM 2093 C C . ASP A 1 257 ? 38.175 15.441 -56.311 1.00 80.69 257 ASP A C 1
ATOM 2095 O O . ASP A 1 257 ? 38.070 16.520 -56.891 1.00 80.69 257 ASP A O 1
ATOM 2099 N N . PHE A 1 258 ? 37.689 15.272 -55.083 1.00 85.25 258 PHE A N 1
ATOM 2100 C CA . PHE A 1 258 ? 37.167 16.358 -54.261 1.00 85.25 258 PHE A CA 1
ATOM 2101 C C . PHE A 1 258 ? 37.374 16.064 -52.773 1.00 85.25 258 PHE A C 1
ATOM 2103 O O . PHE A 1 258 ? 37.522 14.919 -52.354 1.00 85.25 258 PHE A O 1
ATOM 2110 N N . GLU A 1 259 ? 37.359 17.114 -51.958 1.00 84.50 259 GLU A N 1
ATOM 2111 C CA . GLU A 1 259 ? 37.504 17.032 -50.507 1.00 84.50 259 GLU A CA 1
ATOM 2112 C C . GLU A 1 259 ? 36.577 18.021 -49.794 1.00 84.50 259 GLU A C 1
ATOM 2114 O O . GLU A 1 259 ? 36.069 18.974 -50.389 1.00 84.50 259 GLU A O 1
ATOM 2119 N N . ILE A 1 260 ? 36.372 17.813 -48.494 1.00 86.06 260 ILE A N 1
ATOM 2120 C CA . ILE A 1 260 ? 35.665 18.763 -47.634 1.00 86.06 260 ILE A CA 1
ATOM 2121 C C . ILE A 1 260 ? 36.690 19.633 -46.904 1.00 86.06 260 ILE A C 1
ATOM 2123 O O . ILE A 1 260 ? 37.610 19.124 -46.265 1.00 86.06 260 ILE A O 1
ATOM 2127 N N . LYS A 1 261 ? 36.514 20.954 -46.980 1.00 82.31 261 LYS A N 1
ATOM 2128 C CA . LYS A 1 261 ? 37.335 21.956 -46.290 1.00 82.31 261 LYS A CA 1
ATOM 2129 C C . LYS A 1 261 ? 36.489 22.805 -45.354 1.00 82.31 261 LYS A C 1
ATOM 2131 O O . LYS A 1 261 ? 35.327 23.095 -45.635 1.00 82.31 261 LYS A O 1
ATOM 2136 N N . LYS A 1 262 ? 37.099 23.255 -44.259 1.00 80.31 262 LYS A N 1
ATOM 2137 C CA . LYS A 1 262 ? 36.489 24.219 -43.339 1.00 80.31 262 LYS A CA 1
ATOM 2138 C C . LYS A 1 262 ? 36.201 25.535 -44.068 1.00 80.31 262 LYS A C 1
ATOM 2140 O O . LYS A 1 262 ? 37.018 26.018 -44.849 1.00 80.31 262 LYS A O 1
ATOM 2145 N N . HIS A 1 263 ? 35.036 26.103 -43.797 1.00 79.50 263 HIS A N 1
ATOM 2146 C CA . HIS A 1 263 ? 34.602 27.431 -44.211 1.00 79.50 263 HIS A CA 1
ATOM 2147 C C . HIS A 1 263 ? 34.276 28.259 -42.952 1.00 79.50 263 HIS A C 1
ATOM 2149 O O . HIS A 1 263 ? 34.188 27.701 -41.858 1.00 79.50 263 HIS A O 1
ATOM 2155 N N . SER A 1 264 ? 34.133 29.583 -43.076 1.00 67.38 264 SER A N 1
ATOM 2156 C CA . SER A 1 264 ? 33.884 30.479 -41.934 1.00 67.38 264 SER A CA 1
ATOM 2157 C C . SER A 1 264 ? 32.724 30.015 -41.035 1.00 67.38 264 SER A C 1
ATOM 2159 O O . SER A 1 264 ? 31.748 29.432 -41.514 1.00 67.38 264 SER A O 1
ATOM 2161 N N . ASP A 1 265 ? 32.860 30.278 -39.730 1.00 60.88 265 ASP A N 1
ATOM 2162 C CA . ASP A 1 265 ? 31.863 30.047 -38.675 1.00 60.88 265 ASP A CA 1
ATOM 2163 C C . ASP A 1 265 ? 31.280 28.629 -38.632 1.00 60.88 265 ASP A C 1
ATOM 2165 O O . ASP A 1 265 ? 30.076 28.429 -38.797 1.00 60.88 265 ASP A O 1
ATOM 2169 N N . ASN A 1 266 ? 32.136 27.631 -38.374 1.00 67.44 266 ASN A N 1
ATOM 2170 C CA . ASN A 1 266 ? 31.714 26.243 -38.135 1.00 67.44 266 ASN A CA 1
ATOM 2171 C C . ASN A 1 266 ? 30.992 25.583 -39.326 1.00 67.44 266 ASN A C 1
ATOM 2173 O O . ASN A 1 266 ? 30.252 24.612 -39.170 1.00 67.44 266 ASN A O 1
ATOM 2177 N N . ARG A 1 267 ? 31.226 26.091 -40.538 1.00 73.81 267 ARG A N 1
ATOM 2178 C CA . ARG A 1 267 ? 30.707 25.520 -41.783 1.00 73.81 267 ARG A CA 1
ATOM 2179 C C . ARG A 1 267 ? 31.813 24.786 -42.523 1.00 73.81 267 ARG A C 1
ATOM 2181 O O . ARG A 1 267 ? 33.000 24.977 -42.268 1.00 73.81 267 ARG A O 1
ATOM 2188 N N . TYR A 1 268 ? 31.427 23.955 -43.475 1.00 80.12 268 TYR A N 1
ATOM 2189 C CA . TYR A 1 268 ? 32.353 23.305 -44.389 1.00 80.12 268 TYR A CA 1
ATOM 2190 C C . TYR A 1 268 ? 31.843 23.438 -45.823 1.00 80.12 268 TYR A C 1
ATOM 2192 O O . TYR A 1 268 ? 30.648 23.620 -46.059 1.00 80.12 268 TYR A O 1
ATOM 2200 N N . LYS A 1 269 ? 32.765 23.385 -46.782 1.00 84.31 269 LYS A N 1
ATOM 2201 C CA . LYS A 1 269 ? 32.488 23.428 -48.219 1.00 84.31 269 LYS A CA 1
ATOM 2202 C C . LYS A 1 269 ? 33.188 22.269 -48.918 1.00 84.31 269 LYS A C 1
ATOM 2204 O O . LYS A 1 269 ? 34.241 21.816 -48.473 1.00 84.31 269 LYS A O 1
ATOM 2209 N N . ILE A 1 270 ? 32.601 21.809 -50.014 1.00 86.31 270 ILE A N 1
ATOM 2210 C CA . ILE A 1 270 ? 33.215 20.817 -50.901 1.00 86.31 270 ILE A CA 1
ATOM 2211 C C . ILE A 1 270 ? 34.120 21.574 -51.880 1.00 86.31 270 ILE A C 1
ATOM 2213 O O . ILE A 1 270 ? 33.714 22.618 -52.389 1.00 86.31 270 ILE A O 1
ATOM 2217 N N . VAL A 1 271 ? 35.331 21.070 -52.121 1.00 83.94 271 VAL A N 1
ATOM 2218 C CA . VAL A 1 271 ? 36.359 21.664 -52.993 1.00 83.94 271 VAL A CA 1
ATOM 2219 C C . VAL A 1 271 ? 36.899 20.597 -53.952 1.00 83.94 271 VAL A C 1
ATOM 2221 O O . VAL A 1 271 ? 37.118 19.465 -53.537 1.00 83.94 271 VAL A O 1
ATOM 2224 N N . ARG A 1 272 ? 37.123 20.943 -55.226 1.00 82.50 272 ARG A N 1
ATOM 2225 C CA . ARG A 1 272 ? 37.683 20.071 -56.280 1.00 82.50 272 ARG A CA 1
ATOM 2226 C C . ARG A 1 272 ? 38.856 20.815 -56.922 1.00 82.50 272 ARG A C 1
ATOM 2228 O O . ARG A 1 272 ? 38.653 21.780 -57.658 1.00 82.50 272 ARG A O 1
ATOM 2235 N N . GLY A 1 273 ? 40.084 20.403 -56.600 1.00 74.69 273 GLY A N 1
ATOM 2236 C CA . GLY A 1 273 ? 41.300 21.133 -56.982 1.00 74.69 273 GLY A CA 1
ATOM 2237 C C . GLY A 1 273 ? 41.333 22.556 -56.406 1.00 74.69 273 GLY A C 1
ATOM 2238 O O . GLY A 1 273 ? 41.127 22.745 -55.209 1.00 74.69 273 GLY A O 1
ATOM 2239 N N . GLU A 1 274 ? 41.572 23.554 -57.261 1.00 67.12 274 GLU A N 1
ATOM 2240 C CA . GLU A 1 274 ? 41.552 24.986 -56.900 1.00 67.12 274 GLU A CA 1
ATOM 2241 C C . GLU A 1 274 ? 40.170 25.642 -57.065 1.00 67.12 274 GLU A C 1
ATOM 2243 O O . GLU A 1 274 ? 39.978 26.797 -56.689 1.00 67.12 274 GLU A O 1
ATOM 2248 N N . ASN A 1 275 ? 39.192 24.928 -57.633 1.00 69.94 275 ASN A N 1
ATOM 2249 C CA . ASN A 1 275 ? 37.869 25.487 -57.867 1.00 69.94 275 ASN A CA 1
ATOM 2250 C C . ASN A 1 275 ? 37.006 25.324 -56.610 1.00 69.94 275 ASN A C 1
ATOM 2252 O O . ASN A 1 275 ? 36.860 24.218 -56.093 1.00 69.94 275 ASN A O 1
ATOM 2256 N N . GLU A 1 276 ? 36.429 26.423 -56.123 1.00 68.44 276 GLU A N 1
ATOM 2257 C CA . GLU A 1 276 ? 35.662 26.461 -54.869 1.00 68.44 276 GLU A CA 1
ATOM 2258 C C . GLU A 1 276 ? 34.166 26.766 -55.072 1.00 68.44 276 GLU A C 1
ATOM 2260 O O . GLU A 1 276 ? 33.384 26.657 -54.128 1.00 68.44 276 GLU A O 1
ATOM 2265 N N . ASN A 1 277 ? 33.742 27.122 -56.292 1.00 67.25 277 ASN A N 1
ATOM 2266 C CA . ASN A 1 277 ? 32.381 27.588 -56.576 1.00 67.25 277 ASN A CA 1
ATOM 2267 C C . ASN A 1 277 ? 31.588 26.590 -57.436 1.00 67.25 277 ASN A C 1
ATOM 2269 O O . ASN A 1 277 ? 32.066 26.099 -58.453 1.00 67.25 277 ASN A O 1
ATOM 2273 N N . GLY A 1 278 ? 30.331 26.319 -57.057 1.00 64.06 278 GLY A N 1
ATOM 2274 C CA . GLY A 1 278 ? 29.375 25.562 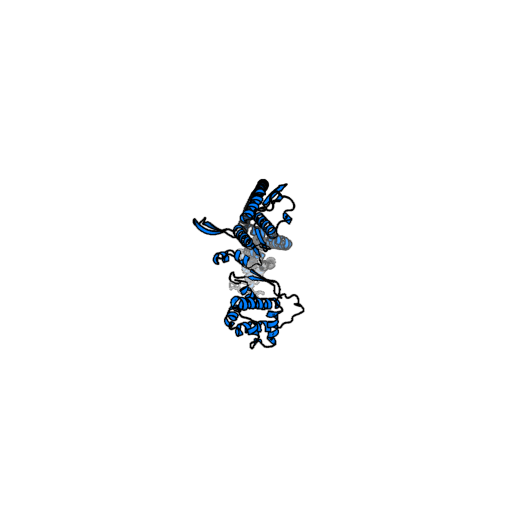-57.885 1.00 64.06 278 GLY A CA 1
ATOM 2275 C C . GLY A 1 278 ? 29.598 24.045 -57.972 1.00 64.06 278 GLY A C 1
ATOM 2276 O O . GLY A 1 278 ? 28.938 23.383 -58.772 1.00 64.06 278 GLY A O 1
ATOM 2277 N N . ILE A 1 279 ? 30.474 23.480 -57.136 1.00 75.25 279 ILE A N 1
ATOM 2278 C CA . ILE A 1 279 ? 30.926 22.076 -57.215 1.00 75.25 279 ILE A CA 1
ATOM 2279 C C . ILE A 1 279 ? 29.800 21.074 -56.967 1.00 75.25 279 ILE A C 1
ATOM 2281 O O . ILE A 1 279 ? 29.778 20.008 -57.565 1.00 75.25 279 ILE A O 1
ATOM 2285 N N . PHE A 1 280 ? 28.796 21.430 -56.166 1.00 75.56 280 PHE A N 1
ATOM 2286 C CA . PHE A 1 280 ? 27.650 20.549 -55.933 1.00 75.56 280 PHE A CA 1
ATOM 2287 C C . PHE A 1 280 ? 26.917 20.149 -57.231 1.00 75.56 280 PHE A C 1
ATOM 2289 O O . PHE A 1 280 ? 26.329 19.073 -57.301 1.00 75.56 280 PHE A O 1
ATOM 2296 N N . ARG A 1 281 ? 26.973 20.989 -58.278 1.00 76.38 281 ARG A N 1
ATOM 2297 C CA . ARG A 1 281 ? 26.380 20.694 -59.595 1.00 76.38 281 ARG A CA 1
ATOM 2298 C C . ARG A 1 281 ? 27.231 19.752 -60.451 1.00 76.38 281 ARG A C 1
ATOM 2300 O O . ARG A 1 281 ? 26.702 19.196 -61.403 1.00 76.38 281 ARG A O 1
ATOM 2307 N N . SER A 1 282 ? 28.519 19.598 -60.142 1.00 80.94 282 SER A N 1
ATOM 2308 C CA . SER A 1 282 ? 29.446 18.719 -60.869 1.00 80.94 282 SER A CA 1
ATOM 2309 C C . SER A 1 282 ? 29.666 17.364 -60.193 1.00 80.94 282 SER A C 1
ATOM 2311 O O . SER A 1 282 ? 30.410 16.541 -60.726 1.00 80.94 282 SER A O 1
ATOM 2313 N N . LEU A 1 283 ? 29.026 17.133 -59.042 1.00 83.50 283 LEU A N 1
ATOM 2314 C CA . LEU A 1 283 ? 28.966 15.827 -58.397 1.00 83.50 283 LEU A CA 1
ATOM 2315 C C . LEU A 1 283 ? 27.888 14.967 -59.057 1.00 83.50 283 LEU A C 1
ATOM 2317 O O . LEU A 1 283 ? 26.750 15.407 -59.246 1.00 83.50 283 LEU A O 1
ATOM 2321 N N . SER A 1 284 ? 28.244 13.725 -59.352 1.00 85.25 284 SER A N 1
ATOM 2322 C CA . SER A 1 284 ? 27.301 12.662 -59.677 1.00 85.25 284 SER A CA 1
ATOM 2323 C C . SER A 1 284 ? 26.369 12.375 -58.495 1.00 85.25 284 SER A C 1
ATOM 2325 O O . SER A 1 284 ? 26.686 12.660 -57.338 1.00 85.25 284 SER A O 1
ATOM 2327 N N . GLU A 1 285 ? 25.213 11.773 -58.773 1.00 83.44 285 GLU A N 1
ATOM 2328 C CA . GLU A 1 285 ? 24.276 11.357 -57.720 1.00 83.44 285 GLU A CA 1
ATOM 2329 C C . GLU A 1 285 ? 24.917 10.365 -56.735 1.00 83.44 285 GLU A C 1
ATOM 2331 O O . GLU A 1 285 ? 24.703 10.471 -55.529 1.00 83.44 285 GLU A O 1
ATOM 2336 N N . GLY A 1 286 ? 25.788 9.472 -57.222 1.00 83.50 286 GLY A N 1
ATOM 2337 C CA . GLY A 1 286 ? 26.547 8.555 -56.370 1.00 83.50 286 GLY A CA 1
ATOM 2338 C C . GLY A 1 286 ? 27.520 9.275 -55.428 1.00 83.50 286 GLY A C 1
ATOM 2339 O O . GLY A 1 286 ? 27.556 8.972 -54.238 1.00 83.50 286 GLY A O 1
ATOM 2340 N N . GLU A 1 287 ? 28.267 10.273 -55.917 1.00 85.50 287 GLU A N 1
ATOM 2341 C CA . GLU A 1 287 ? 29.173 11.071 -55.072 1.00 85.50 287 GLU A CA 1
ATOM 2342 C C . GLU A 1 287 ? 28.404 11.868 -54.010 1.00 85.50 287 GLU A C 1
ATOM 2344 O O . GLU A 1 287 ? 28.826 11.918 -52.854 1.00 85.50 287 GLU A O 1
ATOM 2349 N N . LYS A 1 288 ? 27.254 12.456 -54.371 1.00 87.38 288 LYS A N 1
ATOM 2350 C CA . LYS A 1 288 ? 26.384 13.147 -53.405 1.00 87.38 288 LYS A CA 1
ATOM 2351 C C . LYS A 1 288 ? 25.926 12.197 -52.306 1.00 87.38 288 LYS A C 1
ATOM 2353 O O . LYS A 1 288 ? 26.039 12.542 -51.132 1.00 87.38 288 LYS A O 1
ATOM 2358 N N . MET A 1 289 ? 25.476 10.999 -52.679 1.00 87.31 289 MET A N 1
ATOM 2359 C CA . MET A 1 289 ? 25.040 9.983 -51.726 1.00 87.31 289 MET A CA 1
ATOM 2360 C C . MET A 1 289 ? 26.185 9.590 -50.779 1.00 87.31 289 MET A C 1
ATOM 2362 O O . MET A 1 289 ? 26.007 9.634 -49.563 1.00 87.31 289 MET A O 1
ATOM 2366 N N . ILE A 1 290 ? 27.388 9.317 -51.300 1.00 87.62 290 ILE A N 1
ATOM 2367 C CA . ILE A 1 290 ? 28.557 8.955 -50.479 1.00 87.62 290 ILE A CA 1
ATOM 2368 C C . ILE A 1 290 ? 28.894 10.049 -49.458 1.00 87.62 290 ILE A C 1
ATOM 2370 O O . ILE A 1 290 ? 29.099 9.752 -48.281 1.00 87.62 290 ILE A O 1
ATOM 2374 N N . ILE A 1 291 ? 28.923 11.318 -49.877 1.00 87.88 291 ILE A N 1
ATOM 2375 C CA . ILE A 1 291 ? 29.191 12.442 -48.968 1.00 87.88 291 ILE A CA 1
ATOM 2376 C C . ILE A 1 291 ? 28.103 12.540 -47.896 1.00 87.88 291 ILE A C 1
ATOM 2378 O O . ILE A 1 291 ? 28.417 12.701 -46.716 1.00 87.88 291 ILE A O 1
ATOM 2382 N N . SER A 1 292 ? 26.831 12.424 -48.284 1.00 88.81 292 SER A N 1
ATOM 2383 C CA . SER A 1 292 ? 25.703 12.435 -47.351 1.00 88.81 292 SER A CA 1
ATOM 2384 C C . SER A 1 292 ? 25.778 11.285 -46.346 1.00 88.81 292 SER A C 1
ATOM 2386 O O . SER A 1 292 ? 25.513 11.494 -45.162 1.00 88.81 292 SER A O 1
ATOM 2388 N N . PHE A 1 293 ? 26.199 10.097 -46.780 1.00 89.50 293 PHE A N 1
ATOM 2389 C CA . PHE A 1 293 ? 26.372 8.940 -45.910 1.00 89.50 293 PHE A CA 1
ATOM 2390 C C . PHE A 1 293 ? 27.540 9.116 -44.927 1.00 89.50 293 PHE A C 1
ATOM 2392 O O . PHE A 1 293 ? 27.387 8.858 -43.734 1.00 89.50 293 PHE A O 1
ATOM 2399 N N . LEU A 1 294 ? 28.692 9.621 -45.382 1.00 88.88 294 LEU A N 1
ATOM 2400 C CA . LEU A 1 294 ? 29.820 9.938 -44.495 1.00 88.88 294 LEU A CA 1
ATOM 2401 C C . LEU A 1 294 ? 29.461 11.039 -43.487 1.00 88.88 294 LEU A C 1
ATOM 2403 O O . LEU A 1 294 ? 29.829 10.953 -42.316 1.00 88.88 294 LEU A O 1
ATOM 2407 N N . TYR A 1 295 ? 28.694 12.044 -43.912 1.00 88.31 295 TYR A N 1
ATOM 2408 C CA . TYR A 1 295 ? 28.157 13.054 -43.004 1.00 88.31 295 TYR A CA 1
ATOM 2409 C C . TYR A 1 295 ? 27.224 12.433 -41.956 1.00 88.31 295 TYR A C 1
ATOM 2411 O O . TYR A 1 295 ? 27.328 12.745 -40.770 1.00 88.31 295 TYR A O 1
ATOM 2419 N N . PHE A 1 296 ? 26.345 11.516 -42.368 1.00 89.88 296 PHE A N 1
ATOM 2420 C CA . PHE A 1 296 ? 25.473 10.777 -41.459 1.00 89.88 296 PHE A CA 1
ATOM 2421 C C . PHE A 1 296 ? 26.260 9.925 -40.449 1.00 89.88 296 PHE A C 1
ATOM 2423 O O . PHE A 1 296 ? 25.908 9.908 -39.269 1.00 89.88 296 PHE A O 1
ATOM 2430 N N . LEU A 1 297 ? 27.351 9.274 -40.867 1.00 88.88 297 LEU A N 1
ATOM 2431 C CA . LEU A 1 297 ? 28.244 8.536 -39.966 1.00 88.88 297 LEU A CA 1
ATOM 2432 C C . LEU A 1 297 ? 28.846 9.445 -38.887 1.00 88.88 297 LEU A C 1
ATOM 2434 O O . LEU A 1 297 ? 28.789 9.108 -37.704 1.00 88.88 297 LEU A O 1
ATOM 2438 N N . GLU A 1 298 ? 29.369 10.615 -39.262 1.00 85.62 298 GLU A N 1
ATOM 2439 C CA . GLU A 1 298 ? 29.900 11.572 -38.282 1.00 85.62 298 GLU A CA 1
ATOM 2440 C C . GLU A 1 298 ? 28.807 12.151 -37.381 1.00 85.62 298 GLU A C 1
ATOM 2442 O O . GLU A 1 298 ? 29.033 12.342 -36.187 1.00 85.62 298 GLU A O 1
ATOM 2447 N N . LEU A 1 299 ? 27.597 12.360 -37.902 1.00 85.69 299 LEU A N 1
ATOM 2448 C CA . LEU A 1 299 ? 26.445 12.761 -37.094 1.00 85.69 299 LEU A CA 1
ATOM 2449 C C . LEU A 1 299 ? 26.085 11.691 -36.047 1.00 85.69 299 LEU A C 1
ATOM 2451 O O . LEU A 1 299 ? 25.702 12.022 -34.923 1.00 85.69 299 LEU A O 1
ATOM 2455 N N . CYS A 1 300 ? 26.228 10.410 -36.397 1.00 86.00 300 CYS A N 1
ATOM 2456 C CA . CYS A 1 300 ? 26.012 9.292 -35.479 1.00 86.00 300 CYS A CA 1
ATOM 2457 C C . CYS A 1 300 ? 27.118 9.187 -34.418 1.00 86.00 300 CYS A C 1
ATOM 2459 O O . CYS A 1 300 ? 26.806 8.909 -33.258 1.00 86.00 300 CYS A O 1
ATOM 2461 N N . ARG A 1 301 ? 28.378 9.465 -34.775 1.00 82.00 301 ARG A N 1
ATOM 2462 C CA . ARG A 1 301 ? 29.521 9.496 -33.842 1.00 82.00 301 ARG A CA 1
ATOM 2463 C C . ARG A 1 301 ? 29.460 10.686 -32.885 1.00 82.00 301 ARG A C 1
ATOM 2465 O O . ARG A 1 301 ? 29.702 10.536 -31.691 1.00 82.00 301 ARG A O 1
ATOM 2472 N N . GLY A 1 302 ? 29.121 11.860 -33.409 1.00 71.69 302 GLY A N 1
ATOM 2473 C CA . GLY A 1 302 ? 29.142 13.130 -32.693 1.00 71.69 302 GLY A CA 1
ATOM 2474 C C . GLY A 1 302 ? 27.873 13.444 -31.897 1.00 71.69 302 GLY A C 1
ATOM 2475 O O . GLY A 1 302 ? 26.960 12.628 -31.738 1.00 71.69 302 GLY A O 1
ATOM 2476 N N . LYS A 1 303 ? 27.819 14.674 -31.386 1.00 64.56 303 LYS A N 1
ATOM 2477 C CA . LYS A 1 303 ? 26.646 15.287 -30.746 1.00 64.56 303 LYS A CA 1
ATOM 2478 C C . LYS A 1 303 ? 26.133 16.413 -31.642 1.00 64.56 303 LYS A C 1
ATOM 2480 O O . LYS A 1 303 ? 26.947 17.089 -32.270 1.00 64.56 303 LYS A O 1
ATOM 2485 N N . LYS A 1 304 ? 24.812 16.623 -31.716 1.00 60.88 304 LYS A N 1
ATOM 2486 C CA . LYS A 1 304 ? 24.246 17.697 -32.556 1.00 60.88 304 LYS A CA 1
ATOM 2487 C C . LYS A 1 304 ? 24.503 19.079 -31.959 1.00 60.88 304 LYS A C 1
ATOM 2489 O O . LYS A 1 304 ? 24.672 20.040 -32.702 1.00 60.88 304 LYS A O 1
ATOM 2494 N N . GLU A 1 305 ? 24.584 19.161 -30.632 1.00 58.41 305 GLU A N 1
ATOM 2495 C CA . GLU A 1 305 ? 24.873 20.390 -29.896 1.00 58.41 305 GLU A CA 1
ATOM 2496 C C . GLU A 1 305 ? 25.948 20.160 -28.829 1.00 58.41 305 GLU A C 1
ATOM 2498 O O . GLU A 1 305 ? 26.020 19.092 -28.217 1.00 58.41 305 GLU A O 1
ATOM 2503 N N . ALA A 1 306 ? 26.755 21.194 -28.561 1.00 56.47 306 ALA A N 1
ATOM 2504 C CA . ALA A 1 306 ? 27.789 21.185 -27.519 1.00 56.47 306 ALA A CA 1
ATOM 2505 C C . ALA A 1 306 ? 27.232 20.838 -26.129 1.00 56.47 306 ALA A C 1
ATOM 2507 O O . ALA A 1 306 ? 27.938 20.293 -25.292 1.00 56.47 306 ALA A O 1
ATOM 2508 N N . THR A 1 307 ? 25.967 21.183 -25.899 1.00 53.81 307 THR A N 1
ATOM 2509 C CA . THR A 1 307 ? 25.235 21.037 -24.640 1.00 53.81 307 THR A CA 1
ATOM 2510 C C . THR A 1 307 ? 24.449 19.730 -24.548 1.00 53.81 307 THR A C 1
ATOM 2512 O O . THR A 1 307 ? 23.774 19.491 -23.547 1.00 53.81 307 THR A O 1
ATOM 2515 N N . GLU A 1 308 ? 24.478 18.887 -25.586 1.00 60.06 308 GLU A N 1
ATOM 2516 C CA . GLU A 1 308 ? 23.688 17.662 -25.615 1.00 60.06 308 GLU A CA 1
ATOM 2517 C C . GLU A 1 308 ? 24.317 16.580 -24.718 1.00 60.06 308 GLU A C 1
ATOM 2519 O O . GLU A 1 308 ? 25.467 16.155 -24.888 1.00 60.06 308 GLU A O 1
ATOM 2524 N N . ILE A 1 309 ? 23.544 16.112 -23.736 1.00 61.34 309 ILE A N 1
ATOM 2525 C CA . ILE A 1 309 ? 23.901 14.953 -22.908 1.00 61.34 309 ILE A CA 1
ATOM 2526 C C . ILE A 1 309 ? 23.992 13.723 -23.822 1.00 61.34 309 ILE A C 1
ATOM 2528 O O . ILE A 1 309 ? 23.249 13.612 -24.794 1.00 61.34 309 ILE A O 1
ATOM 2532 N N . GLU A 1 310 ? 24.920 12.808 -23.542 1.00 64.56 310 GLU A N 1
ATOM 2533 C CA . GLU A 1 310 ? 25.055 11.560 -24.297 1.00 64.56 310 GLU A CA 1
ATOM 2534 C C . GLU A 1 310 ? 23.758 10.744 -24.191 1.00 64.56 310 GLU A C 1
ATOM 2536 O O . GLU A 1 310 ? 23.423 10.193 -23.144 1.00 64.56 310 GLU A O 1
ATOM 2541 N N . LYS A 1 311 ? 22.972 10.745 -25.271 1.00 72.38 311 LYS A N 1
ATOM 2542 C CA . LYS A 1 311 ? 21.704 10.022 -25.358 1.00 72.38 311 LYS A CA 1
ATOM 2543 C C . LYS A 1 311 ? 21.934 8.659 -25.984 1.00 72.38 311 LYS A C 1
ATOM 2545 O O . LYS A 1 311 ? 22.713 8.514 -26.922 1.00 72.38 311 LYS A O 1
ATOM 2550 N N . LYS A 1 312 ? 21.150 7.693 -25.521 1.00 82.62 312 LYS A N 1
ATOM 2551 C CA . LYS A 1 312 ? 20.895 6.438 -26.223 1.00 82.62 312 LYS A CA 1
ATOM 2552 C C . LYS A 1 312 ? 20.347 6.732 -27.627 1.00 82.62 312 LYS A C 1
ATOM 2554 O O . LYS A 1 312 ? 19.378 7.480 -27.757 1.00 82.62 312 LYS A O 1
ATOM 2559 N N . LYS A 1 313 ? 20.977 6.182 -28.670 1.00 86.56 313 LYS A N 1
ATOM 2560 C CA . LYS A 1 313 ? 20.649 6.471 -30.078 1.00 86.56 313 LYS A CA 1
ATOM 2561 C C . LYS A 1 313 ? 20.002 5.262 -30.754 1.00 86.56 313 LYS A C 1
ATOM 2563 O O . LYS A 1 313 ? 20.510 4.146 -30.635 1.00 86.56 313 LYS A O 1
ATOM 2568 N N . ILE A 1 314 ? 18.928 5.525 -31.498 1.00 92.19 314 ILE A N 1
ATOM 2569 C CA . ILE A 1 314 ? 18.308 4.596 -32.449 1.00 92.19 314 ILE A CA 1
ATOM 2570 C C . ILE A 1 314 ? 18.619 5.113 -33.851 1.00 92.19 314 ILE A C 1
ATOM 2572 O O . ILE A 1 314 ? 18.380 6.287 -34.140 1.00 92.19 314 ILE A O 1
ATOM 2576 N N . ILE A 1 315 ? 19.179 4.254 -34.698 1.00 93.12 315 ILE A N 1
ATOM 2577 C CA . ILE A 1 315 ? 19.659 4.609 -36.035 1.00 93.12 315 ILE A CA 1
ATOM 2578 C C . ILE A 1 315 ? 18.758 3.952 -37.081 1.00 93.12 315 ILE A C 1
ATOM 2580 O O . ILE A 1 315 ? 18.482 2.759 -37.000 1.00 93.12 315 ILE A O 1
ATOM 2584 N N . VAL A 1 316 ? 18.315 4.721 -38.075 1.00 95.00 316 VAL A N 1
ATOM 2585 C CA . VAL A 1 316 ? 17.554 4.213 -39.224 1.00 95.00 316 VAL A CA 1
ATOM 2586 C C . VAL A 1 316 ? 18.302 4.602 -40.492 1.00 95.00 316 VAL A C 1
ATOM 2588 O O . VAL A 1 316 ? 18.582 5.780 -40.701 1.00 95.00 316 VAL A O 1
ATOM 2591 N N . ILE A 1 317 ? 18.649 3.609 -41.306 1.00 93.81 317 ILE A N 1
ATOM 2592 C CA . ILE A 1 317 ? 19.342 3.768 -42.584 1.00 93.81 317 ILE A CA 1
ATOM 2593 C C . ILE A 1 317 ? 18.395 3.271 -43.672 1.00 93.81 317 ILE A C 1
ATOM 2595 O O . ILE A 1 317 ? 18.131 2.072 -43.749 1.00 93.81 317 ILE A O 1
ATOM 2599 N N . ASP A 1 318 ? 17.879 4.190 -44.484 1.00 92.75 318 ASP A N 1
ATOM 2600 C CA . ASP A 1 318 ? 16.967 3.877 -45.584 1.00 92.75 318 ASP A CA 1
ATOM 2601 C C . ASP A 1 318 ? 17.718 3.885 -46.920 1.00 92.75 318 ASP A C 1
ATOM 2603 O O . ASP A 1 318 ? 18.240 4.916 -47.338 1.00 92.75 318 ASP A O 1
ATOM 2607 N N . ASP A 1 319 ? 17.840 2.702 -47.517 1.00 89.19 319 ASP A N 1
ATOM 2608 C CA . ASP A 1 319 ? 18.493 2.386 -48.787 1.00 89.19 319 ASP A CA 1
ATOM 2609 C C . ASP A 1 319 ? 19.816 3.135 -49.073 1.00 89.19 319 ASP A C 1
ATOM 2611 O O . ASP A 1 319 ? 19.893 3.998 -49.952 1.00 89.19 319 ASP A O 1
ATOM 2615 N N . PRO A 1 320 ? 20.921 2.777 -48.391 1.00 86.12 320 PRO A N 1
ATOM 2616 C CA . PRO A 1 320 ? 22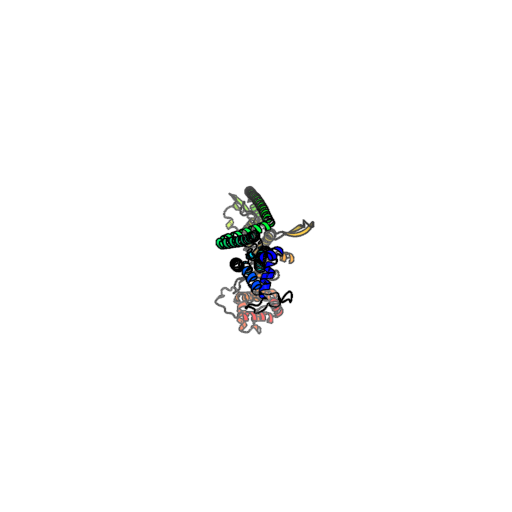.184 3.524 -48.444 1.00 86.12 320 PRO A CA 1
ATOM 2617 C C . PRO A 1 320 ? 22.989 3.322 -49.742 1.00 86.12 320 PRO A C 1
ATOM 2619 O O . PRO A 1 320 ? 24.182 3.617 -49.781 1.00 86.12 320 PRO A O 1
ATOM 2622 N N . ILE A 1 321 ? 22.381 2.767 -50.792 1.00 86.44 321 ILE A N 1
ATOM 2623 C CA . ILE A 1 321 ? 23.076 2.355 -52.019 1.00 86.44 321 ILE A CA 1
ATOM 2624 C C . ILE A 1 321 ? 22.441 2.877 -53.312 1.00 86.44 321 ILE A C 1
ATOM 2626 O O . ILE A 1 321 ? 22.865 2.499 -54.407 1.00 86.44 321 ILE A O 1
ATOM 2630 N N . SER A 1 322 ? 21.447 3.756 -53.203 1.00 79.00 322 SER A N 1
ATOM 2631 C CA . SER A 1 322 ? 20.802 4.385 -54.354 1.00 79.00 322 SER A CA 1
ATOM 2632 C C . SER A 1 322 ? 21.826 5.068 -55.280 1.00 79.00 322 SER A C 1
ATOM 2634 O O . SER A 1 322 ? 22.665 5.853 -54.835 1.00 79.00 322 SER A O 1
ATOM 2636 N N . SER A 1 323 ? 21.754 4.770 -56.583 1.00 77.56 323 SER A N 1
ATOM 2637 C CA . SER A 1 323 ? 22.612 5.343 -57.642 1.00 77.56 323 SER A CA 1
ATOM 2638 C C . SER A 1 323 ? 24.123 5.063 -57.514 1.00 77.56 323 SER A C 1
ATOM 2640 O O . SER A 1 323 ? 24.935 5.781 -58.104 1.00 77.56 323 SER A O 1
ATOM 2642 N N . LEU A 1 324 ? 24.519 4.020 -56.774 1.00 80.62 324 LEU A N 1
ATOM 2643 C CA . LEU A 1 324 ? 25.914 3.585 -56.654 1.00 80.62 324 LEU A CA 1
ATOM 2644 C C . LEU A 1 324 ? 26.325 2.535 -57.689 1.00 80.62 324 LEU A C 1
ATOM 2646 O O . LEU A 1 324 ? 25.538 1.679 -58.086 1.00 80.62 324 LEU A O 1
ATOM 2650 N N . SER A 1 325 ? 27.616 2.516 -58.032 1.00 80.19 325 SER A N 1
ATOM 2651 C CA . SER A 1 325 ? 28.227 1.361 -58.696 1.00 80.19 325 SER A CA 1
ATOM 2652 C C . SER A 1 325 ? 28.559 0.251 -57.688 1.00 80.19 325 SER A C 1
ATOM 2654 O O . SER A 1 325 ? 28.754 0.504 -56.496 1.00 80.19 325 SER A O 1
ATOM 2656 N N . HIS A 1 326 ? 28.666 -0.994 -58.168 1.00 76.56 326 HIS A N 1
ATOM 2657 C CA . HIS A 1 326 ? 28.864 -2.185 -57.327 1.00 76.56 326 HIS A CA 1
ATOM 2658 C C . HIS A 1 326 ? 30.051 -2.090 -56.351 1.00 76.56 326 HIS A C 1
ATOM 2660 O O . HIS A 1 326 ? 29.959 -2.586 -55.229 1.00 76.56 326 HIS A O 1
ATOM 2666 N N . ILE A 1 327 ? 31.143 -1.424 -56.745 1.00 77.25 327 ILE A N 1
ATOM 2667 C CA . ILE A 1 327 ? 32.325 -1.239 -55.888 1.00 77.25 327 ILE A CA 1
ATOM 2668 C C . ILE A 1 327 ? 31.998 -0.406 -54.637 1.00 77.25 327 ILE A C 1
ATOM 2670 O O . ILE A 1 327 ? 32.440 -0.735 -53.536 1.00 77.25 327 ILE A O 1
ATOM 2674 N N . TYR A 1 328 ? 31.169 0.634 -54.772 1.00 82.12 328 TYR A N 1
ATOM 2675 C CA . TYR A 1 328 ? 30.787 1.484 -53.646 1.00 82.12 328 TYR A CA 1
ATOM 2676 C C . TYR A 1 328 ? 29.761 0.809 -52.740 1.00 82.12 328 TYR A C 1
ATOM 2678 O O . TYR A 1 328 ? 29.804 1.027 -51.534 1.00 82.12 328 TYR A O 1
ATOM 2686 N N . VAL A 1 329 ? 28.901 -0.062 -53.278 1.00 85.50 329 VAL A N 1
ATOM 2687 C CA . VAL A 1 329 ? 27.948 -0.846 -52.473 1.00 85.50 329 VAL A CA 1
ATOM 2688 C C . VAL A 1 329 ? 28.672 -1.676 -51.409 1.00 85.50 329 VAL A C 1
ATOM 2690 O O . VAL A 1 329 ? 28.301 -1.632 -50.236 1.00 85.50 329 VAL A O 1
ATOM 2693 N N . PHE A 1 330 ? 29.747 -2.371 -51.797 1.00 85.06 330 PHE A N 1
ATOM 2694 C CA . PHE A 1 330 ? 30.573 -3.145 -50.865 1.00 85.06 330 PHE A CA 1
ATOM 2695 C C . PHE A 1 330 ? 31.205 -2.254 -49.790 1.00 85.06 330 PHE A C 1
ATOM 2697 O O . PHE A 1 330 ? 31.131 -2.541 -48.594 1.00 85.06 330 PHE A O 1
ATOM 2704 N N . ASN A 1 331 ? 31.797 -1.132 -50.204 1.00 85.38 331 ASN A N 1
ATOM 2705 C CA . ASN A 1 331 ? 32.467 -0.241 -49.268 1.00 85.38 331 ASN A CA 1
ATOM 2706 C C . ASN A 1 331 ? 31.497 0.381 -48.249 1.00 85.38 331 ASN A C 1
ATOM 2708 O O . ASN A 1 331 ? 31.820 0.457 -47.063 1.00 85.38 331 ASN A O 1
ATOM 2712 N N . ILE A 1 332 ? 30.299 0.776 -48.687 1.00 88.06 332 ILE A N 1
ATOM 2713 C CA . ILE A 1 332 ? 29.241 1.279 -47.804 1.00 88.06 332 ILE A CA 1
ATOM 2714 C C . ILE A 1 332 ? 28.791 0.186 -46.830 1.00 88.06 332 ILE A C 1
ATOM 2716 O O . ILE A 1 332 ? 28.716 0.443 -45.628 1.00 88.06 332 ILE A O 1
ATOM 2720 N N . GLY A 1 333 ? 28.588 -1.049 -47.303 1.00 89.38 333 GLY A N 1
ATOM 2721 C CA . GLY A 1 333 ? 28.276 -2.193 -46.441 1.00 89.38 333 GLY A CA 1
ATOM 2722 C C . GLY A 1 333 ? 29.327 -2.401 -45.350 1.00 89.38 333 GLY A C 1
ATOM 2723 O O . GLY A 1 333 ? 28.997 -2.500 -44.166 1.00 89.38 333 GLY A O 1
ATOM 2724 N N . ARG A 1 334 ? 30.612 -2.353 -45.717 1.00 88.12 334 ARG A N 1
ATOM 2725 C CA . ARG A 1 334 ? 31.727 -2.468 -44.768 1.00 88.12 334 ARG A CA 1
ATOM 2726 C C . ARG A 1 334 ? 31.766 -1.324 -43.754 1.00 88.12 334 ARG A C 1
ATOM 2728 O O . ARG A 1 334 ? 32.019 -1.575 -42.575 1.00 88.12 334 ARG A O 1
ATOM 2735 N N . LEU A 1 335 ? 31.521 -0.085 -44.183 1.00 89.31 335 LEU A N 1
ATOM 2736 C CA . LEU A 1 335 ? 31.432 1.062 -43.275 1.00 89.31 335 LEU A CA 1
ATOM 2737 C C . LEU A 1 335 ? 30.294 0.879 -42.267 1.00 89.31 335 LEU A C 1
ATOM 2739 O O . LEU A 1 335 ? 30.504 1.104 -41.074 1.00 89.31 335 LEU A O 1
ATOM 2743 N N . ILE A 1 336 ? 29.131 0.403 -42.722 1.00 91.81 336 ILE A N 1
ATOM 2744 C CA . ILE A 1 336 ? 27.983 0.158 -41.847 1.00 91.81 336 ILE A CA 1
ATOM 2745 C C . ILE A 1 336 ? 28.309 -0.934 -40.826 1.00 91.81 336 ILE A C 1
ATOM 2747 O O . ILE A 1 336 ? 28.124 -0.711 -39.631 1.00 91.81 336 ILE A O 1
ATOM 2751 N N . LYS A 1 337 ? 28.862 -2.075 -41.257 1.00 90.69 337 LYS A N 1
ATOM 2752 C CA . LYS A 1 337 ? 29.277 -3.150 -40.339 1.00 90.69 337 LYS A CA 1
ATOM 2753 C C . LYS A 1 337 ? 30.279 -2.652 -39.298 1.00 90.69 337 LYS A C 1
ATOM 2755 O O . LYS A 1 337 ? 30.114 -2.886 -38.108 1.00 90.69 337 LYS A O 1
ATOM 2760 N N . ASN A 1 338 ? 31.313 -1.933 -39.729 1.00 89.00 338 ASN A N 1
ATOM 2761 C CA . ASN A 1 338 ? 32.380 -1.485 -38.835 1.00 89.00 338 ASN A CA 1
ATOM 2762 C C . ASN A 1 338 ? 31.920 -0.469 -37.785 1.00 89.00 338 ASN A C 1
ATOM 2764 O O . ASN A 1 338 ? 32.476 -0.448 -36.676 1.00 89.00 338 ASN A O 1
ATOM 2768 N N . GLU A 1 339 ? 30.983 0.403 -38.159 1.00 89.00 339 GLU A N 1
ATOM 2769 C CA . GLU A 1 339 ? 30.485 1.464 -37.292 1.00 89.00 339 GLU A CA 1
ATOM 2770 C C . GLU A 1 339 ? 29.345 0.986 -36.398 1.00 89.00 339 GLU A C 1
ATOM 2772 O O . GLU A 1 339 ? 29.390 1.226 -35.192 1.00 89.00 339 GLU A O 1
ATOM 2777 N N . PHE A 1 340 ? 28.344 0.323 -36.978 1.00 91.44 340 PHE A N 1
ATOM 2778 C CA . PHE A 1 340 ? 27.069 0.068 -36.319 1.00 91.44 340 PHE A CA 1
ATOM 2779 C C . PHE A 1 340 ? 26.961 -1.335 -35.711 1.00 91.44 340 PHE A C 1
ATOM 2781 O O . PHE A 1 340 ? 26.190 -1.511 -34.771 1.00 91.44 340 PHE A O 1
ATOM 2788 N N . PHE A 1 341 ? 27.710 -2.338 -36.183 1.00 91.44 341 PHE A N 1
ATOM 2789 C CA . PHE A 1 341 ? 27.553 -3.698 -35.653 1.00 91.44 341 PHE A CA 1
ATOM 2790 C C . PHE A 1 341 ? 28.334 -3.896 -34.355 1.00 91.44 341 PHE A C 1
ATOM 2792 O O . PHE A 1 341 ? 29.364 -3.260 -34.106 1.00 91.44 341 PHE A O 1
ATOM 2799 N N . GLY A 1 342 ? 27.830 -4.809 -33.523 1.00 88.12 342 GLY A N 1
ATOM 2800 C CA . GLY A 1 342 ? 28.474 -5.180 -32.273 1.00 88.12 342 GLY A CA 1
ATOM 2801 C C . GLY A 1 342 ? 29.847 -5.804 -32.503 1.00 88.12 342 GLY A C 1
ATOM 2802 O O . GLY A 1 342 ? 30.081 -6.491 -33.497 1.00 88.12 342 GLY A O 1
ATOM 2803 N N . LYS A 1 343 ? 30.765 -5.595 -31.560 1.00 88.00 343 LYS A N 1
ATOM 2804 C CA . LYS A 1 343 ? 32.078 -6.254 -31.554 1.00 88.00 343 LYS A CA 1
ATOM 2805 C C . LYS A 1 343 ? 32.187 -7.150 -30.330 1.00 88.00 343 LYS A C 1
ATOM 2807 O O . LYS A 1 343 ? 31.821 -6.748 -29.229 1.00 88.00 343 LYS A O 1
ATOM 2812 N N . LYS A 1 344 ? 32.698 -8.369 -30.510 1.00 87.38 344 LYS A N 1
ATOM 2813 C CA . LYS A 1 344 ? 32.976 -9.271 -29.388 1.00 87.38 344 LYS A CA 1
ATOM 2814 C C . LYS A 1 344 ? 34.162 -8.739 -28.592 1.00 87.38 344 LYS A C 1
ATOM 2816 O O . LYS A 1 344 ? 35.249 -8.557 -29.141 1.00 87.38 344 LYS A O 1
ATOM 2821 N N . LYS A 1 345 ? 33.959 -8.526 -27.295 1.00 85.62 345 LYS A N 1
ATOM 2822 C CA . LYS A 1 345 ? 34.996 -8.095 -26.360 1.00 85.62 345 LYS A CA 1
ATOM 2823 C C . LYS A 1 345 ? 35.110 -9.102 -25.232 1.00 85.62 345 LYS A C 1
ATOM 2825 O O . LYS A 1 345 ? 34.116 -9.471 -24.610 1.00 85.62 345 LYS A O 1
ATOM 2830 N N . THR A 1 346 ? 36.335 -9.538 -24.969 1.00 84.69 346 THR A N 1
ATOM 2831 C CA . THR A 1 346 ? 36.630 -10.397 -23.825 1.00 84.69 346 THR A CA 1
ATOM 2832 C C . THR A 1 346 ? 36.888 -9.521 -22.608 1.00 84.69 346 THR A C 1
ATOM 2834 O O . THR A 1 346 ? 37.887 -8.803 -22.551 1.00 84.69 346 THR A O 1
ATOM 2837 N N . ILE A 1 347 ? 35.984 -9.581 -21.638 1.00 81.81 347 ILE A N 1
ATOM 2838 C CA . ILE A 1 347 ? 36.125 -8.926 -20.340 1.00 81.81 347 ILE A CA 1
ATOM 2839 C C . ILE A 1 347 ? 36.451 -9.967 -19.270 1.00 81.81 347 ILE A C 1
ATOM 2841 O O . ILE A 1 347 ? 36.125 -11.144 -19.412 1.00 81.81 347 ILE A O 1
ATOM 2845 N N . LYS A 1 348 ? 37.134 -9.544 -18.205 1.00 80.56 348 LYS A N 1
ATOM 2846 C CA . LYS A 1 348 ? 37.284 -10.372 -17.008 1.00 80.56 348 LYS A CA 1
ATOM 2847 C C . LYS A 1 348 ? 36.108 -10.105 -16.086 1.00 80.56 348 LYS A C 1
ATOM 2849 O O . LYS A 1 348 ? 35.850 -8.945 -15.759 1.00 80.56 348 LYS A O 1
ATOM 2854 N N . ASP A 1 349 ? 35.431 -11.167 -15.687 1.00 74.44 349 ASP A N 1
ATOM 2855 C CA . ASP A 1 349 ? 34.426 -11.128 -14.640 1.00 74.44 349 ASP A CA 1
ATOM 2856 C C . ASP A 1 349 ? 35.062 -10.592 -13.345 1.00 74.44 349 ASP A C 1
ATOM 2858 O O . ASP A 1 349 ? 36.170 -10.989 -12.971 1.00 74.44 349 ASP A O 1
ATOM 2862 N N . LYS A 1 350 ? 34.393 -9.634 -12.698 1.00 73.56 350 LYS A N 1
ATOM 2863 C CA . LYS A 1 350 ? 34.905 -8.969 -11.493 1.00 73.56 350 LYS A CA 1
ATOM 2864 C C . LYS A 1 350 ? 34.771 -9.833 -10.236 1.00 73.56 350 LYS A C 1
ATOM 2866 O O . LYS A 1 350 ? 35.502 -9.586 -9.282 1.00 73.56 350 LYS A O 1
ATOM 2871 N N . GLU A 1 351 ? 33.867 -10.806 -10.236 1.00 74.06 351 GLU A N 1
ATOM 2872 C CA . GLU A 1 351 ? 33.580 -11.690 -9.105 1.00 74.06 351 GLU A CA 1
ATOM 2873 C C . GLU A 1 351 ? 34.328 -13.022 -9.227 1.00 74.06 351 GLU A C 1
ATOM 2875 O O . GLU A 1 351 ? 34.875 -13.509 -8.239 1.00 74.06 351 GLU A O 1
ATOM 2880 N N . THR A 1 352 ? 34.415 -13.591 -10.434 1.00 75.88 352 THR A N 1
ATOM 2881 C CA . THR A 1 352 ? 35.018 -14.923 -10.659 1.00 75.88 352 THR A CA 1
ATOM 2882 C C . THR A 1 352 ? 36.411 -14.880 -11.294 1.00 75.88 352 THR A C 1
ATOM 2884 O O . THR A 1 352 ? 37.157 -15.856 -11.224 1.00 75.88 352 THR A O 1
ATOM 2887 N N . GLY A 1 353 ? 36.805 -13.757 -11.909 1.00 76.56 353 GLY A N 1
ATOM 2888 C CA . GLY A 1 353 ? 38.081 -13.614 -12.622 1.00 76.56 353 GLY A CA 1
ATOM 2889 C C . GLY A 1 353 ? 38.136 -14.316 -13.988 1.00 76.56 353 GLY A C 1
ATOM 2890 O O . GLY A 1 353 ? 39.165 -14.242 -14.672 1.00 76.56 353 GLY A O 1
ATOM 2891 N N . GLU A 1 354 ? 37.049 -14.969 -14.406 1.00 77.50 354 GLU A N 1
ATOM 2892 C CA . GLU A 1 354 ? 36.956 -15.691 -15.673 1.00 77.50 354 GLU A CA 1
ATOM 2893 C C . GLU A 1 354 ? 36.840 -14.745 -16.876 1.00 77.50 354 GLU A C 1
ATOM 2895 O O . GLU A 1 354 ? 36.363 -13.614 -16.782 1.00 77.50 354 GLU A O 1
ATOM 2900 N N . LYS A 1 355 ? 37.312 -15.199 -18.042 1.00 81.38 355 LYS A N 1
ATOM 2901 C CA . LYS A 1 355 ? 37.213 -14.437 -19.293 1.00 81.38 355 LYS A CA 1
ATOM 2902 C C . LYS A 1 355 ? 35.853 -14.688 -19.940 1.00 81.38 355 LYS A C 1
ATOM 2904 O O . LYS A 1 355 ? 35.646 -15.746 -20.526 1.00 81.38 355 LYS A O 1
ATOM 2909 N N . ILE A 1 356 ? 34.975 -13.692 -19.911 1.00 82.62 356 ILE A N 1
ATOM 2910 C CA . ILE A 1 356 ? 33.663 -13.727 -20.560 1.00 82.62 356 ILE A CA 1
ATOM 2911 C C . ILE A 1 356 ? 33.740 -12.932 -21.861 1.00 82.62 356 ILE A C 1
ATOM 2913 O O . ILE A 1 356 ? 34.243 -11.808 -21.891 1.00 82.62 356 ILE A O 1
ATOM 2917 N N . THR A 1 357 ? 33.259 -13.516 -22.957 1.00 83.44 357 THR A N 1
ATOM 2918 C CA . THR A 1 357 ? 33.127 -12.806 -24.235 1.00 83.44 357 THR A CA 1
ATOM 2919 C C . THR A 1 357 ? 31.696 -12.319 -24.379 1.00 83.44 357 THR A C 1
ATOM 2921 O O . THR A 1 357 ? 30.778 -13.131 -24.381 1.00 83.44 357 THR A O 1
ATOM 2924 N N . GLN A 1 358 ? 31.514 -11.007 -24.513 1.00 87.25 358 GLN A N 1
ATOM 2925 C CA . GLN A 1 358 ? 30.202 -10.387 -24.699 1.00 87.25 358 GLN A CA 1
ATOM 2926 C C . GLN A 1 358 ? 30.211 -9.429 -25.893 1.00 87.25 358 GLN A C 1
ATOM 2928 O O . GLN A 1 358 ? 31.268 -8.935 -26.300 1.00 87.25 358 GLN A O 1
ATOM 2933 N N . TRP A 1 359 ? 29.032 -9.167 -26.451 1.00 88.56 359 TRP A N 1
ATOM 2934 C CA . TRP A 1 359 ? 28.856 -8.170 -27.502 1.00 88.56 359 TRP A CA 1
ATOM 2935 C C . TRP A 1 359 ? 28.879 -6.755 -26.918 1.00 88.56 359 TRP A C 1
ATOM 2937 O O . TRP A 1 359 ? 28.177 -6.451 -25.957 1.00 88.56 359 TRP A O 1
ATOM 2947 N N . GLU A 1 360 ? 29.689 -5.885 -27.511 1.00 88.94 360 GLU A N 1
ATOM 2948 C CA . GLU A 1 360 ? 29.722 -4.451 -27.232 1.00 88.94 360 GLU A CA 1
ATOM 2949 C C . GLU A 1 360 ? 29.085 -3.715 -28.416 1.00 88.94 360 GLU A C 1
ATOM 2951 O O . GLU A 1 360 ? 29.597 -3.777 -29.537 1.00 88.94 360 GLU A O 1
ATOM 2956 N N . PHE A 1 361 ? 27.962 -3.036 -28.171 1.00 89.69 361 PHE A N 1
ATOM 2957 C CA . PHE A 1 361 ? 27.242 -2.238 -29.164 1.00 89.69 361 PHE A CA 1
ATOM 2958 C C . PHE A 1 361 ? 27.418 -0.748 -28.871 1.00 89.69 361 PHE A C 1
ATOM 2960 O O . PHE A 1 361 ? 27.340 -0.323 -27.720 1.00 89.69 361 PHE A O 1
ATOM 2967 N N . LYS A 1 362 ? 27.633 0.056 -29.919 1.00 87.62 362 LYS A N 1
ATOM 2968 C CA . LYS A 1 362 ? 27.723 1.523 -29.799 1.00 87.62 362 LYS A CA 1
ATOM 2969 C C . LYS A 1 362 ? 26.358 2.217 -29.763 1.00 87.62 362 LYS A C 1
ATOM 2971 O O . LYS A 1 362 ? 26.251 3.342 -29.286 1.00 87.62 362 LYS A O 1
ATOM 2976 N N . TYR A 1 363 ? 25.338 1.569 -30.316 1.00 89.94 363 TYR A N 1
ATOM 2977 C CA . TYR A 1 363 ? 23.995 2.112 -30.509 1.00 89.94 363 TYR A CA 1
ATOM 2978 C C . TYR A 1 363 ? 22.978 1.123 -29.934 1.00 89.94 363 TYR A C 1
ATOM 2980 O O . TYR A 1 363 ? 23.232 -0.079 -29.940 1.00 89.94 363 TYR A O 1
ATOM 2988 N N . GLU A 1 364 ? 21.837 1.612 -29.443 1.00 91.19 364 GLU A N 1
ATOM 2989 C CA . GLU A 1 364 ? 20.826 0.746 -28.813 1.00 91.19 364 GLU A CA 1
ATOM 2990 C C . GLU A 1 364 ? 20.084 -0.109 -29.840 1.00 91.19 364 GLU A C 1
ATOM 2992 O O . GLU A 1 364 ? 19.772 -1.267 -29.582 1.00 91.19 364 GLU A O 1
ATOM 2997 N N . GLN A 1 365 ? 19.778 0.470 -31.004 1.00 92.50 365 GLN A N 1
ATOM 2998 C CA . GLN A 1 365 ? 19.049 -0.219 -32.060 1.00 92.50 365 GLN A CA 1
ATOM 2999 C C . GLN A 1 365 ? 19.359 0.395 -33.423 1.00 92.50 365 GLN A C 1
ATOM 3001 O O . GLN A 1 365 ? 19.472 1.617 -33.554 1.00 92.50 365 GLN A O 1
ATOM 3006 N N . ILE A 1 366 ? 19.480 -0.459 -34.438 1.00 94.00 366 ILE A N 1
ATOM 3007 C CA . ILE A 1 366 ? 19.745 -0.064 -35.820 1.00 94.00 366 ILE A CA 1
ATOM 3008 C C . ILE A 1 366 ? 18.731 -0.753 -36.734 1.00 94.00 366 ILE A C 1
ATOM 3010 O O . ILE A 1 366 ? 18.554 -1.967 -36.663 1.00 94.00 366 ILE A O 1
ATOM 3014 N N . PHE A 1 367 ? 18.101 0.024 -37.611 1.00 95.38 367 PHE A N 1
ATOM 3015 C CA . PHE A 1 367 ? 17.250 -0.457 -38.693 1.00 95.38 367 PHE A CA 1
ATOM 3016 C C . PHE A 1 367 ? 17.920 -0.142 -40.026 1.00 95.38 367 PHE A C 1
ATOM 3018 O O . PHE A 1 367 ? 18.293 1.004 -40.273 1.00 95.38 367 PHE A O 1
ATOM 3025 N N . ILE A 1 368 ? 18.069 -1.153 -40.877 1.00 94.56 368 ILE A N 1
ATOM 3026 C CA . ILE A 1 368 ? 18.623 -1.007 -42.224 1.00 94.56 368 ILE A CA 1
ATOM 3027 C C . ILE A 1 368 ? 17.552 -1.478 -43.194 1.00 94.56 368 ILE A C 1
ATOM 3029 O O . ILE A 1 368 ? 17.146 -2.638 -43.154 1.00 94.56 368 ILE A O 1
ATOM 3033 N N . LEU A 1 369 ? 17.084 -0.565 -44.034 1.00 93.81 369 LEU A N 1
ATOM 3034 C CA . LEU A 1 369 ? 16.085 -0.828 -45.055 1.00 93.81 369 LEU A CA 1
ATOM 3035 C C . LEU A 1 369 ? 16.790 -0.843 -46.406 1.00 93.81 369 LEU A C 1
ATOM 3037 O O . LEU A 1 369 ? 17.620 0.014 -46.695 1.00 93.81 369 LEU A O 1
ATOM 3041 N N . THR A 1 370 ? 16.492 -1.837 -47.231 1.00 90.69 370 THR A N 1
ATOM 3042 C CA . THR A 1 370 ? 16.975 -1.883 -48.609 1.00 90.69 370 THR A CA 1
ATOM 3043 C C . THR A 1 370 ? 16.021 -2.705 -49.453 1.00 90.69 370 THR A C 1
ATOM 3045 O O . THR A 1 370 ? 15.381 -3.636 -48.964 1.00 90.69 370 THR A O 1
ATOM 3048 N N . HIS A 1 371 ? 15.944 -2.364 -50.733 1.00 87.31 371 HIS A N 1
ATOM 3049 C CA . HIS A 1 371 ? 15.249 -3.161 -51.739 1.00 87.31 371 HIS A CA 1
ATOM 3050 C C . HIS A 1 371 ? 16.219 -4.038 -52.555 1.00 87.31 371 HIS A C 1
ATOM 3052 O O . HIS A 1 371 ? 15.783 -4.835 -53.382 1.00 87.31 371 HIS A O 1
ATOM 3058 N N . SER A 1 372 ? 17.533 -3.909 -52.337 1.00 86.56 372 SER A N 1
ATOM 3059 C CA . SER A 1 372 ? 18.559 -4.664 -53.056 1.00 86.56 372 SER A CA 1
ATOM 3060 C C . SER A 1 372 ? 18.928 -5.941 -52.315 1.00 86.56 372 SER A C 1
ATOM 3062 O O . SER A 1 372 ? 19.528 -5.898 -51.239 1.00 86.56 372 SER A O 1
ATOM 3064 N N . LEU A 1 373 ? 18.643 -7.092 -52.932 1.00 84.06 373 LEU A N 1
ATOM 3065 C CA . LEU A 1 373 ? 19.061 -8.396 -52.406 1.00 84.06 373 LEU A CA 1
ATOM 3066 C C . LEU A 1 373 ? 20.584 -8.493 -52.274 1.00 84.06 373 LEU A C 1
ATOM 3068 O O . LEU A 1 373 ? 21.083 -9.032 -51.291 1.00 84.06 373 LEU A O 1
ATOM 3072 N N . TYR A 1 374 ? 21.329 -7.918 -53.222 1.00 84.75 374 TYR A N 1
ATOM 3073 C CA . TYR A 1 374 ? 22.789 -7.897 -53.165 1.00 84.75 374 TYR A CA 1
ATOM 3074 C C . TYR A 1 374 ? 23.290 -7.199 -51.894 1.00 84.75 374 TYR A C 1
ATOM 3076 O O . TYR A 1 374 ? 24.126 -7.738 -51.172 1.00 84.75 374 TYR A O 1
ATOM 3084 N N . PHE A 1 375 ? 22.743 -6.023 -51.580 1.00 89.25 375 PHE A N 1
ATOM 3085 C CA . PHE A 1 375 ? 23.146 -5.285 -50.388 1.00 89.25 375 PHE A CA 1
ATOM 3086 C C . PHE A 1 375 ? 22.615 -5.909 -49.094 1.00 89.25 375 PHE A C 1
ATOM 3088 O O . PHE A 1 375 ? 23.326 -5.918 -48.092 1.00 89.25 375 PHE A O 1
ATOM 3095 N N . PHE A 1 376 ? 21.416 -6.496 -49.119 1.00 89.75 376 PHE A N 1
ATOM 3096 C CA . PHE A 1 376 ? 20.895 -7.299 -48.012 1.00 89.75 376 PHE A CA 1
ATOM 3097 C C . PHE A 1 376 ? 21.871 -8.419 -47.623 1.00 89.75 376 PHE A C 1
ATOM 3099 O O . PHE A 1 376 ? 22.188 -8.587 -46.444 1.00 89.75 376 PHE A O 1
ATOM 3106 N N . TYR A 1 377 ? 22.401 -9.149 -48.606 1.00 87.81 377 TYR A N 1
ATOM 3107 C CA . TYR A 1 377 ? 23.391 -10.194 -48.355 1.00 87.81 377 TYR A CA 1
ATOM 3108 C C . TYR A 1 377 ? 24.739 -9.646 -47.907 1.00 87.81 377 TYR A C 1
ATOM 3110 O O . TYR A 1 377 ? 25.355 -10.229 -47.015 1.00 87.81 377 TYR A O 1
ATOM 3118 N N . GLU A 1 378 ? 25.170 -8.518 -48.471 1.00 88.50 378 GLU A N 1
ATOM 3119 C CA . GLU A 1 378 ? 26.392 -7.849 -48.033 1.00 88.50 378 GLU A CA 1
ATOM 3120 C C . GLU A 1 378 ? 26.290 -7.406 -46.573 1.00 88.50 378 GLU A C 1
ATOM 3122 O O . GLU A 1 378 ? 27.261 -7.539 -45.839 1.00 88.50 378 GLU A O 1
ATOM 3127 N N . ILE A 1 379 ? 25.135 -6.912 -46.113 1.00 91.19 379 ILE A N 1
ATOM 3128 C CA . ILE A 1 379 ? 24.994 -6.367 -44.758 1.00 91.19 379 ILE A CA 1
ATOM 3129 C C . ILE A 1 379 ? 24.666 -7.427 -43.700 1.00 91.19 379 ILE A C 1
ATOM 3131 O O . ILE A 1 379 ? 25.040 -7.275 -42.536 1.00 91.19 379 ILE A O 1
ATOM 3135 N N . THR A 1 380 ? 24.022 -8.522 -44.088 1.00 91.00 380 THR A N 1
ATOM 3136 C CA . THR A 1 380 ? 23.624 -9.585 -43.159 1.00 91.00 380 THR A CA 1
ATOM 3137 C C . THR A 1 380 ? 24.827 -10.405 -42.682 1.00 91.00 380 THR A C 1
ATOM 3139 O O . THR A 1 380 ? 25.772 -10.653 -43.433 1.00 91.00 380 THR A O 1
ATOM 3142 N N . GLU A 1 381 ? 24.817 -10.834 -41.416 1.00 89.94 381 GLU A N 1
ATOM 3143 C CA . GLU A 1 381 ? 25.879 -11.681 -40.870 1.00 89.94 381 GLU A CA 1
ATOM 3144 C C . GLU A 1 381 ? 25.788 -13.109 -41.436 1.00 89.94 381 GLU A C 1
ATOM 3146 O O . GLU A 1 381 ? 24.743 -13.766 -41.405 1.00 89.94 381 GLU A O 1
ATOM 3151 N N . THR A 1 382 ? 26.906 -13.598 -41.968 1.00 86.06 382 THR A N 1
ATOM 3152 C CA . THR A 1 382 ? 26.987 -14.904 -42.642 1.00 86.06 382 THR A CA 1
ATOM 3153 C C . THR A 1 382 ? 26.994 -16.056 -41.643 1.00 86.06 382 THR A C 1
ATOM 3155 O O . THR A 1 382 ? 26.422 -17.115 -41.909 1.00 86.06 382 THR A O 1
ATOM 3158 N N . LYS A 1 383 ? 27.598 -15.853 -40.465 1.00 88.31 383 LYS A N 1
ATOM 3159 C CA . LYS A 1 383 ? 27.635 -16.861 -39.403 1.00 88.31 383 LYS A CA 1
ATOM 3160 C C . LYS A 1 383 ? 26.285 -16.946 -38.706 1.00 88.31 383 LYS A C 1
ATOM 3162 O O . LYS A 1 383 ? 25.855 -16.000 -38.051 1.00 88.31 383 LYS A O 1
ATOM 3167 N N . HIS A 1 384 ? 25.661 -18.115 -38.794 1.00 87.25 384 HIS A N 1
ATOM 3168 C CA . HIS A 1 384 ? 24.327 -18.363 -38.253 1.00 87.25 384 HIS A CA 1
ATOM 3169 C C . HIS A 1 384 ? 24.190 -17.985 -36.766 1.00 87.25 384 HIS A C 1
ATOM 3171 O O . HIS A 1 384 ? 23.235 -17.303 -36.401 1.00 87.25 384 HIS A O 1
ATOM 3177 N N . ASP A 1 385 ? 25.149 -18.377 -35.922 1.00 88.12 385 ASP A N 1
ATOM 3178 C CA . ASP A 1 385 ? 25.068 -18.132 -34.475 1.00 88.12 385 ASP A CA 1
ATOM 3179 C C . ASP A 1 385 ? 25.223 -16.646 -34.131 1.00 88.12 385 ASP A C 1
ATOM 3181 O O . ASP A 1 385 ? 24.441 -16.105 -33.355 1.00 88.12 385 ASP A O 1
ATOM 3185 N N . GLU A 1 386 ? 26.162 -15.952 -34.783 1.00 88.88 386 GLU A N 1
ATOM 3186 C CA . GLU A 1 386 ? 26.353 -14.509 -34.586 1.00 88.88 386 GLU A CA 1
ATOM 3187 C C . GLU A 1 386 ? 25.146 -13.721 -35.103 1.00 88.88 386 GLU A C 1
ATOM 3189 O O . GLU A 1 386 ? 24.665 -12.815 -34.426 1.00 88.88 386 GLU A O 1
ATOM 3194 N N . ARG A 1 387 ? 24.587 -14.111 -36.255 1.00 90.81 387 ARG A N 1
ATOM 3195 C CA . ARG A 1 387 ? 23.364 -13.514 -36.800 1.00 90.81 387 ARG A CA 1
ATOM 3196 C C . ARG A 1 387 ? 22.185 -13.679 -35.846 1.00 90.81 387 ARG A C 1
ATOM 3198 O O . ARG A 1 387 ? 21.486 -12.709 -35.587 1.00 90.81 387 ARG A O 1
ATOM 3205 N N . LYS A 1 388 ? 21.975 -14.881 -35.302 1.00 89.19 388 LYS A N 1
ATOM 3206 C CA . LYS A 1 388 ? 20.862 -15.174 -34.386 1.00 89.19 388 LYS A CA 1
ATOM 3207 C C . LYS A 1 388 ? 20.919 -14.331 -33.106 1.00 89.19 388 LYS A C 1
ATOM 3209 O O . LYS A 1 388 ? 19.874 -13.989 -32.563 1.00 89.19 388 LYS A O 1
ATOM 3214 N N . GLU A 1 389 ? 22.120 -14.008 -32.633 1.00 89.06 389 GLU A N 1
ATOM 3215 C CA . GLU A 1 389 ? 22.332 -13.178 -31.442 1.00 89.06 389 GLU A CA 1
ATOM 3216 C C . GLU A 1 389 ? 22.227 -11.670 -31.718 1.00 89.06 389 GLU A C 1
ATOM 3218 O O . GLU A 1 389 ? 21.924 -10.909 -30.801 1.00 89.06 389 GLU A O 1
ATOM 3223 N N . THR A 1 390 ? 22.495 -11.223 -32.951 1.00 90.25 390 THR A N 1
ATOM 3224 C CA . THR A 1 390 ? 22.714 -9.795 -33.254 1.00 90.25 390 THR A CA 1
ATOM 3225 C C . THR A 1 390 ? 21.730 -9.178 -34.245 1.00 90.25 390 THR A C 1
ATOM 3227 O O . THR A 1 390 ? 21.632 -7.954 -34.305 1.00 90.25 390 THR A O 1
ATOM 3230 N N . GLN A 1 391 ? 21.005 -9.977 -35.033 1.00 92.38 391 GLN A N 1
ATOM 3231 C CA . GLN A 1 391 ? 20.188 -9.494 -36.147 1.00 92.38 391 GLN A CA 1
ATOM 3232 C C . GLN A 1 391 ? 18.823 -10.182 -36.215 1.00 92.38 391 GLN A C 1
ATOM 3234 O O . GLN A 1 391 ? 18.671 -11.373 -35.955 1.00 92.38 391 GLN A O 1
ATOM 3239 N N . SER A 1 392 ? 17.814 -9.420 -36.635 1.00 93.38 392 SER A N 1
ATOM 3240 C CA . SER A 1 392 ? 16.487 -9.923 -36.998 1.00 93.38 392 SER A CA 1
ATOM 3241 C C . SER A 1 392 ? 16.172 -9.487 -38.423 1.00 93.38 392 SER A C 1
ATOM 3243 O O . SER A 1 392 ? 16.333 -8.313 -38.753 1.00 93.38 392 SER A O 1
ATOM 3245 N N . LEU A 1 393 ? 15.759 -10.431 -39.269 1.00 93.19 393 LEU A N 1
ATOM 3246 C CA . LEU A 1 393 ? 15.521 -10.195 -40.692 1.00 93.19 393 LEU A CA 1
ATOM 3247 C C . LEU A 1 393 ? 14.019 -10.160 -40.967 1.00 93.19 393 LEU A C 1
ATOM 3249 O O . LEU A 1 393 ? 13.279 -11.055 -40.551 1.00 93.19 393 LEU A O 1
ATOM 3253 N N . PHE A 1 394 ? 13.584 -9.143 -41.700 1.00 92.44 394 PHE A N 1
ATOM 3254 C CA . PHE A 1 394 ? 12.184 -8.930 -42.039 1.00 92.44 394 PHE A CA 1
ATOM 3255 C C . PHE A 1 394 ? 12.050 -8.589 -43.515 1.00 92.44 394 PHE A C 1
ATOM 3257 O O . PHE A 1 394 ? 12.882 -7.875 -44.074 1.00 92.44 394 PHE A O 1
ATOM 3264 N N . ARG A 1 395 ? 10.958 -9.045 -44.121 1.00 87.44 395 ARG A N 1
ATOM 3265 C CA . ARG A 1 395 ? 10.519 -8.629 -45.448 1.00 87.44 395 ARG A CA 1
ATOM 3266 C C . ARG A 1 395 ? 9.212 -7.858 -45.326 1.00 87.44 395 ARG A C 1
ATOM 3268 O O . ARG A 1 395 ? 8.286 -8.313 -44.660 1.00 87.44 395 ARG A O 1
ATOM 3275 N N . LEU A 1 396 ? 9.146 -6.714 -45.997 1.00 88.00 396 LEU A N 1
ATOM 3276 C CA . LEU A 1 396 ? 7.921 -5.947 -46.176 1.00 88.00 396 LEU A CA 1
ATOM 3277 C C . LEU A 1 396 ? 7.283 -6.343 -47.513 1.00 88.00 396 LEU A C 1
ATOM 3279 O O . LEU A 1 396 ? 7.913 -6.203 -48.560 1.00 88.00 396 LEU A O 1
ATOM 3283 N N . SER A 1 397 ? 6.051 -6.842 -47.474 1.00 80.75 397 SER A N 1
ATOM 3284 C CA . SER A 1 397 ? 5.246 -7.192 -48.654 1.00 80.75 397 SER A CA 1
ATOM 3285 C C . SER A 1 397 ? 3.976 -6.350 -48.705 1.00 80.75 397 SER A C 1
ATOM 3287 O O . SER A 1 397 ? 3.468 -5.942 -47.662 1.00 80.75 397 SER A O 1
ATOM 3289 N N . LYS A 1 398 ? 3.460 -6.084 -49.910 1.00 80.19 398 LYS A N 1
ATOM 3290 C CA . LYS A 1 398 ? 2.187 -5.387 -50.124 1.00 80.19 398 LYS A CA 1
ATOM 3291 C C . LYS A 1 398 ? 1.330 -6.187 -51.099 1.00 80.19 398 LYS A C 1
ATOM 3293 O O . LYS A 1 398 ? 1.701 -6.304 -52.264 1.00 80.19 398 LYS A O 1
ATOM 3298 N N . ASN A 1 399 ? 0.189 -6.663 -50.615 1.00 75.56 399 ASN A N 1
ATOM 3299 C CA . ASN A 1 399 ? -0.773 -7.462 -51.376 1.00 75.56 399 ASN A CA 1
ATOM 3300 C C . ASN A 1 399 ? -2.117 -6.705 -51.455 1.00 75.56 399 ASN A C 1
ATOM 3302 O O . ASN A 1 399 ? -2.196 -5.546 -51.030 1.00 75.56 399 ASN A O 1
ATOM 3306 N N . GLU A 1 400 ? -3.168 -7.328 -52.000 1.00 73.56 400 GLU A N 1
ATOM 3307 C CA . GLU A 1 400 ? -4.504 -6.704 -52.102 1.00 73.56 400 GLU A CA 1
ATOM 3308 C C . GLU A 1 400 ? -5.073 -6.302 -50.726 1.00 73.56 400 GLU A C 1
ATOM 3310 O O . GLU A 1 400 ? -5.711 -5.257 -50.605 1.00 73.56 400 GLU A O 1
ATOM 3315 N N . ASP A 1 401 ? -4.729 -7.053 -49.675 1.00 77.38 401 ASP A N 1
ATOM 3316 C CA . ASP A 1 401 ? -5.162 -6.813 -48.290 1.00 77.38 401 ASP A CA 1
ATOM 3317 C C . ASP A 1 401 ? -4.353 -5.728 -47.541 1.00 77.38 401 ASP A C 1
ATOM 3319 O O . ASP A 1 401 ? -4.679 -5.376 -46.406 1.00 77.38 401 ASP A O 1
ATOM 3323 N N . GLY A 1 402 ? -3.288 -5.182 -48.145 1.00 81.88 402 GLY A N 1
ATOM 3324 C CA . GLY A 1 402 ? -2.430 -4.149 -47.549 1.00 81.88 402 GLY A CA 1
ATOM 3325 C C . GLY A 1 402 ? -0.965 -4.560 -47.355 1.00 81.88 402 GLY A C 1
ATOM 3326 O O . GLY A 1 402 ? -0.481 -5.519 -47.956 1.00 81.88 402 GLY A O 1
ATOM 3327 N N . SER A 1 403 ? -0.228 -3.785 -46.548 1.00 86.94 403 SER A N 1
ATOM 3328 C CA . SER A 1 403 ? 1.202 -4.009 -46.273 1.00 86.94 403 SER A CA 1
ATOM 3329 C C . SER A 1 403 ? 1.421 -4.853 -45.014 1.00 86.94 403 SER A C 1
ATOM 3331 O O . SER A 1 403 ? 0.816 -4.583 -43.977 1.00 86.94 403 SER A O 1
ATOM 3333 N N . SER A 1 404 ? 2.337 -5.818 -45.070 1.00 86.12 404 SER A N 1
ATOM 3334 C CA . SER A 1 404 ? 2.651 -6.737 -43.971 1.00 86.12 404 SER A CA 1
ATOM 3335 C C . SER A 1 404 ? 4.158 -6.945 -43.794 1.00 86.12 404 SER A C 1
ATOM 3337 O O . SER A 1 404 ? 4.923 -6.948 -44.760 1.00 86.12 404 SER A O 1
ATOM 3339 N N . PHE A 1 405 ? 4.589 -7.128 -42.541 1.00 88.38 405 PHE A N 1
ATOM 3340 C CA . PHE A 1 405 ? 5.954 -7.530 -42.200 1.00 88.38 405 PHE A CA 1
ATOM 3341 C C . PHE A 1 405 ? 5.992 -9.027 -41.910 1.00 88.38 405 PHE A C 1
ATOM 3343 O O . PHE A 1 405 ? 5.238 -9.518 -41.070 1.00 88.38 405 PHE A O 1
ATOM 3350 N N . VAL A 1 406 ? 6.903 -9.738 -42.567 1.00 86.25 406 VAL A N 1
ATOM 3351 C CA . VAL A 1 406 ? 7.105 -11.177 -42.381 1.00 86.25 406 VAL A CA 1
ATOM 3352 C C . VAL A 1 406 ? 8.552 -11.424 -41.979 1.00 86.25 406 VAL A C 1
ATOM 3354 O O . VAL A 1 406 ? 9.474 -10.921 -42.623 1.00 86.25 406 VAL A O 1
ATOM 3357 N N . THR A 1 407 ? 8.767 -12.186 -40.906 1.00 89.12 407 THR A N 1
ATOM 3358 C CA . THR A 1 407 ? 10.111 -12.627 -40.512 1.00 89.12 407 THR A CA 1
ATOM 3359 C C . THR A 1 407 ? 10.692 -13.515 -41.604 1.00 89.12 407 THR A C 1
ATOM 3361 O O . THR A 1 407 ? 10.035 -14.457 -42.039 1.00 89.12 407 THR A O 1
ATOM 3364 N N . MET A 1 408 ? 11.926 -13.237 -42.016 1.00 84.75 408 MET A N 1
ATOM 3365 C CA . MET A 1 408 ? 12.586 -13.945 -43.112 1.00 84.75 408 MET A CA 1
ATOM 3366 C C . MET A 1 408 ? 13.787 -14.748 -42.603 1.00 84.75 408 MET A C 1
ATOM 3368 O O . MET A 1 408 ? 14.459 -14.347 -41.649 1.00 84.75 408 MET A O 1
ATOM 3372 N N . LYS A 1 409 ? 14.093 -15.873 -43.254 1.00 84.88 409 LYS A N 1
ATOM 3373 C CA . LYS A 1 409 ? 15.367 -16.581 -43.040 1.00 84.88 409 LYS A CA 1
ATOM 3374 C C . LYS A 1 409 ? 16.416 -16.097 -44.036 1.00 84.88 409 LYS A C 1
ATOM 3376 O O . LYS A 1 409 ? 16.091 -15.751 -45.166 1.00 84.88 409 LYS A O 1
ATOM 3381 N N . TYR A 1 410 ? 17.685 -16.131 -43.637 1.00 83.44 410 TYR A N 1
ATOM 3382 C CA . TYR A 1 410 ? 18.794 -15.752 -44.519 1.00 83.44 410 TYR A CA 1
ATOM 3383 C C . TYR A 1 410 ? 18.824 -16.590 -45.803 1.00 83.44 410 TYR A C 1
ATOM 3385 O O . TYR A 1 410 ? 19.128 -16.082 -46.871 1.00 83.44 410 TYR A O 1
ATOM 3393 N N . GLU A 1 411 ? 18.463 -17.867 -45.710 1.00 80.19 411 GLU A N 1
ATOM 3394 C CA . GLU A 1 411 ? 18.518 -18.816 -46.819 1.00 80.19 411 GLU A CA 1
ATOM 3395 C C . GLU A 1 411 ? 17.263 -18.785 -47.717 1.00 80.19 411 GLU A C 1
ATOM 3397 O O . GLU A 1 411 ? 17.185 -19.561 -48.670 1.00 80.19 411 GLU A O 1
ATOM 3402 N N . GLU A 1 412 ? 16.273 -17.933 -47.414 1.00 73.50 412 GLU A N 1
ATOM 3403 C CA . GLU A 1 412 ? 14.944 -17.941 -48.047 1.00 73.50 412 GLU A CA 1
ATOM 3404 C C . GLU A 1 412 ? 14.930 -17.378 -49.480 1.00 73.50 412 GLU A C 1
ATOM 3406 O O . GLU A 1 412 ? 14.122 -17.831 -50.287 1.00 73.50 412 GLU A O 1
ATOM 3411 N N . ILE A 1 413 ? 15.815 -16.431 -49.830 1.00 67.38 413 ILE A N 1
ATOM 3412 C CA . ILE A 1 413 ? 15.828 -15.771 -51.156 1.00 67.38 413 ILE A CA 1
ATOM 3413 C C . ILE A 1 413 ? 17.233 -15.790 -51.768 1.00 67.38 413 ILE A C 1
ATOM 3415 O O . ILE A 1 413 ? 17.906 -14.766 -51.799 1.00 67.38 413 ILE A O 1
ATOM 3419 N N . GLN A 1 414 ? 17.732 -16.931 -52.244 1.00 68.44 414 GLN A N 1
ATOM 3420 C CA . GLN A 1 414 ? 19.161 -17.029 -52.598 1.00 68.44 414 GLN A CA 1
ATOM 3421 C C . GLN A 1 414 ? 19.536 -16.263 -53.876 1.00 68.44 414 GLN A C 1
ATOM 3423 O O . GLN A 1 414 ? 20.656 -15.774 -53.988 1.00 68.44 414 GLN A O 1
ATOM 3428 N N . ASN A 1 415 ? 18.632 -16.174 -54.855 1.00 75.69 415 ASN A N 1
ATOM 3429 C CA . ASN A 1 415 ? 18.858 -15.460 -56.115 1.00 75.69 415 ASN A CA 1
ATOM 3430 C C . ASN A 1 415 ? 17.536 -15.042 -56.780 1.00 75.69 415 ASN A C 1
ATOM 3432 O O . ASN A 1 415 ? 16.462 -15.496 -56.377 1.00 75.69 415 ASN A O 1
ATOM 3436 N N . ASP A 1 416 ? 17.631 -14.217 -57.826 1.00 76.62 416 ASP A N 1
ATOM 3437 C CA . ASP A 1 416 ? 16.477 -13.696 -58.576 1.00 76.62 416 ASP A CA 1
ATOM 3438 C C . ASP A 1 416 ? 15.567 -14.814 -59.105 1.00 76.62 416 ASP A C 1
ATOM 3440 O O . ASP A 1 416 ? 14.343 -14.713 -59.047 1.00 76.62 416 ASP A O 1
ATOM 3444 N N . TYR A 1 417 ? 16.155 -15.930 -59.548 1.00 83.31 417 TYR A N 1
ATOM 3445 C CA . TYR A 1 417 ? 15.397 -17.076 -60.041 1.00 83.31 417 TYR A CA 1
ATOM 3446 C C . TYR A 1 417 ? 14.519 -17.704 -58.948 1.00 83.31 417 TYR A C 1
ATOM 3448 O O . TYR A 1 417 ? 13.335 -17.953 -59.170 1.00 83.31 417 TYR A O 1
ATOM 3456 N N . GLN A 1 418 ? 15.065 -17.923 -57.749 1.00 81.00 418 GLN A N 1
ATOM 3457 C CA . GLN A 1 418 ? 14.298 -18.423 -56.604 1.00 81.00 418 GLN A CA 1
ATOM 3458 C C . GLN A 1 418 ? 13.267 -17.406 -56.103 1.00 81.00 418 GLN A C 1
ATOM 3460 O O . GLN A 1 418 ? 12.182 -17.807 -55.681 1.00 81.00 418 GLN A O 1
ATOM 3465 N N . ALA A 1 419 ? 13.568 -16.105 -56.186 1.00 80.31 419 ALA A N 1
ATOM 3466 C CA . ALA A 1 419 ? 12.624 -15.051 -55.828 1.00 80.31 419 ALA A CA 1
ATOM 3467 C C . ALA A 1 419 ? 11.354 -15.111 -56.696 1.00 80.31 419 ALA A C 1
ATOM 3469 O O . ALA A 1 419 ? 10.248 -15.009 -56.166 1.00 80.31 419 ALA A O 1
ATOM 3470 N N . TYR A 1 420 ? 11.484 -15.368 -58.004 1.00 86.62 420 TYR A N 1
ATOM 3471 C CA . TYR A 1 420 ? 10.322 -15.548 -58.881 1.00 86.62 420 TYR A CA 1
ATOM 3472 C C . TYR A 1 420 ? 9.458 -16.746 -58.475 1.00 86.62 420 TYR A C 1
ATOM 3474 O O . TYR A 1 420 ? 8.232 -16.635 -58.447 1.00 86.62 420 TYR A O 1
ATOM 3482 N N . TRP A 1 421 ? 10.074 -17.880 -58.125 1.00 87.12 421 TRP A N 1
ATOM 3483 C CA . TRP A 1 421 ? 9.333 -19.051 -57.644 1.00 87.12 421 TRP A CA 1
ATOM 3484 C C . TRP A 1 421 ? 8.607 -18.770 -56.332 1.00 87.12 421 TRP A C 1
ATOM 3486 O O . TRP A 1 421 ? 7.472 -19.206 -56.164 1.00 87.12 421 TRP A O 1
ATOM 3496 N N . TYR A 1 422 ? 9.229 -18.014 -55.424 1.00 81.38 422 TYR A N 1
ATOM 3497 C CA . TYR A 1 422 ? 8.594 -17.599 -54.177 1.00 81.38 422 TYR A CA 1
ATOM 3498 C C . TYR A 1 422 ? 7.323 -16.781 -54.433 1.00 81.38 422 TYR A C 1
ATOM 3500 O O . TYR A 1 422 ? 6.294 -17.036 -53.816 1.00 81.38 422 TYR A O 1
ATOM 3508 N N . ILE A 1 423 ? 7.381 -15.831 -55.370 1.00 81.62 423 ILE A N 1
ATOM 3509 C CA . ILE A 1 423 ? 6.239 -14.975 -55.718 1.00 81.62 423 ILE A CA 1
ATOM 3510 C C . ILE A 1 423 ? 5.087 -15.794 -56.313 1.00 81.62 423 ILE A C 1
ATOM 3512 O O . ILE A 1 423 ? 3.936 -15.549 -55.980 1.00 81.62 423 ILE A O 1
ATOM 3516 N N . ILE A 1 424 ? 5.375 -16.786 -57.162 1.00 84.62 424 ILE A N 1
ATOM 3517 C CA . ILE A 1 424 ? 4.331 -17.616 -57.792 1.00 84.62 424 ILE A CA 1
ATOM 3518 C C . ILE A 1 424 ? 3.613 -18.521 -56.783 1.00 84.62 424 ILE A C 1
ATOM 3520 O O . ILE A 1 424 ? 2.447 -18.852 -56.997 1.00 84.62 424 ILE A O 1
ATOM 3524 N N . LYS A 1 425 ? 4.287 -18.931 -55.698 1.00 82.31 425 LYS A N 1
ATOM 3525 C CA . LYS A 1 425 ? 3.671 -19.739 -54.631 1.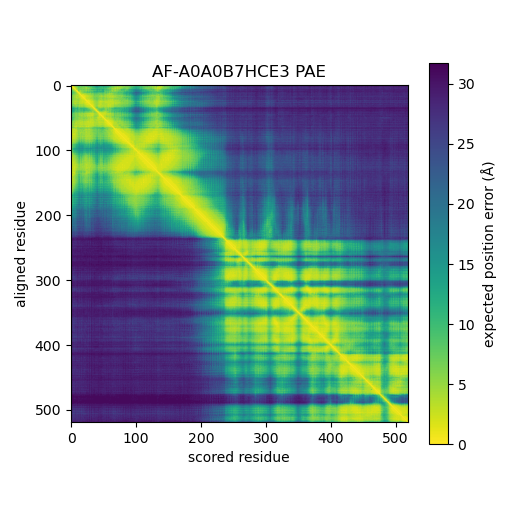00 82.31 425 LYS A CA 1
ATOM 3526 C C . LYS A 1 425 ? 2.620 -18.976 -53.837 1.00 82.31 425 LYS A C 1
ATOM 3528 O O . LYS A 1 425 ? 1.693 -19.592 -53.321 1.00 82.31 425 LYS A O 1
ATOM 3533 N N . ASP A 1 426 ? 2.806 -17.672 -53.673 1.00 78.56 426 ASP A N 1
ATOM 3534 C CA . ASP A 1 426 ? 1.911 -16.849 -52.875 1.00 78.56 426 ASP A CA 1
ATOM 3535 C C . ASP A 1 426 ? 0.707 -16.418 -53.720 1.00 78.56 426 ASP A C 1
ATOM 3537 O O . ASP A 1 426 ? 0.786 -15.523 -54.561 1.00 78.56 426 ASP A O 1
ATOM 3541 N N . GLU A 1 427 ? -0.430 -17.074 -53.492 1.00 74.00 427 GLU A N 1
ATOM 3542 C CA . GLU A 1 427 ? -1.663 -16.821 -54.242 1.00 74.00 427 GLU A CA 1
ATOM 3543 C C . GLU A 1 427 ? -2.283 -15.450 -53.961 1.00 74.00 427 GLU A C 1
ATOM 3545 O O . GLU A 1 427 ? -3.134 -15.013 -54.729 1.00 74.00 427 GLU A O 1
ATOM 3550 N N . SER A 1 428 ? -1.846 -14.766 -52.900 1.00 74.00 428 SER A N 1
ATOM 3551 C CA . SER A 1 428 ? -2.311 -13.419 -52.558 1.00 74.00 428 SER A CA 1
ATOM 3552 C C . SER A 1 428 ? -1.571 -12.306 -53.316 1.00 74.00 428 SER A C 1
ATOM 3554 O O . SER A 1 428 ? -1.869 -11.122 -53.142 1.00 74.00 428 SER A O 1
ATOM 3556 N N . GLN A 1 429 ? -0.598 -12.665 -54.162 1.00 77.50 429 GLN A N 1
ATOM 3557 C CA . GLN A 1 429 ? 0.127 -11.719 -55.008 1.00 77.50 429 GLN A CA 1
ATOM 3558 C C . GLN A 1 429 ? -0.718 -11.257 -56.195 1.00 77.50 429 GLN A C 1
ATOM 3560 O O . GLN A 1 429 ? -1.497 -12.017 -56.768 1.00 77.50 429 GLN A O 1
ATOM 3565 N N . HIS A 1 430 ? -0.500 -10.009 -56.622 1.00 78.81 430 HIS A N 1
ATOM 3566 C CA . HIS A 1 430 ? -1.242 -9.447 -57.745 1.00 78.81 430 HIS A CA 1
ATOM 3567 C C . HIS A 1 430 ? -1.029 -10.301 -59.011 1.00 78.81 430 HIS A C 1
ATOM 3569 O O . HIS A 1 430 ? 0.125 -10.551 -59.388 1.00 78.81 430 HIS A O 1
ATOM 3575 N N . PRO A 1 431 ? -2.091 -10.694 -59.732 1.00 76.69 431 PRO A N 1
ATOM 3576 C CA . PRO A 1 431 ? -1.979 -11.655 -60.825 1.00 76.69 431 PRO A CA 1
ATOM 3577 C C . PRO A 1 431 ? -0.968 -11.277 -61.921 1.00 76.69 431 PRO A C 1
ATOM 3579 O O . PRO A 1 431 ? -0.212 -12.123 -62.392 1.00 76.69 431 PRO A O 1
ATOM 3582 N N . ALA A 1 432 ? -0.862 -9.989 -62.266 1.00 77.00 432 ALA A N 1
ATOM 3583 C CA . ALA A 1 432 ? 0.141 -9.499 -63.222 1.00 77.00 432 ALA A CA 1
ATOM 3584 C C . ALA A 1 432 ? 1.604 -9.734 -62.782 1.00 77.00 432 ALA A C 1
ATOM 3586 O O . ALA A 1 432 ? 2.493 -9.896 -63.620 1.00 77.00 432 ALA A O 1
ATOM 3587 N N . LEU A 1 433 ? 1.878 -9.738 -61.473 1.00 79.25 433 LEU A N 1
ATOM 3588 C CA . LEU A 1 433 ? 3.209 -10.022 -60.938 1.00 79.25 433 LEU A CA 1
ATOM 3589 C C . LEU A 1 433 ? 3.526 -11.519 -61.055 1.00 79.25 433 LEU A C 1
ATOM 3591 O O . LEU A 1 433 ? 4.628 -11.873 -61.478 1.00 79.25 433 LEU A O 1
ATOM 3595 N N . ILE A 1 434 ? 2.548 -12.381 -60.758 1.00 81.81 434 ILE A N 1
ATOM 3596 C CA . ILE A 1 434 ? 2.655 -13.839 -60.914 1.00 81.81 434 ILE A CA 1
ATOM 3597 C C . ILE A 1 434 ? 2.979 -14.191 -62.371 1.00 81.81 434 ILE A C 1
ATOM 3599 O O . ILE A 1 434 ? 3.932 -14.926 -62.630 1.00 81.81 434 ILE A O 1
ATOM 3603 N N . THR A 1 435 ? 2.251 -13.621 -63.335 1.00 81.12 435 THR A N 1
ATOM 3604 C CA . THR A 1 435 ? 2.464 -13.909 -64.761 1.00 81.12 435 THR A CA 1
ATOM 3605 C C . THR A 1 435 ? 3.822 -13.413 -65.266 1.00 81.12 435 THR A C 1
ATOM 3607 O O . THR A 1 435 ? 4.489 -14.113 -66.030 1.00 81.12 435 THR A O 1
ATOM 3610 N N . ASN A 1 436 ? 4.285 -12.248 -64.798 1.00 82.38 436 ASN A N 1
ATOM 3611 C CA . ASN A 1 436 ? 5.635 -11.754 -65.089 1.00 82.38 436 ASN A CA 1
ATOM 3612 C C . ASN A 1 436 ? 6.725 -12.671 -64.507 1.00 82.38 436 ASN A C 1
ATOM 3614 O O . ASN A 1 436 ? 7.716 -12.957 -65.180 1.00 82.38 436 ASN A O 1
ATOM 3618 N N . CYS A 1 437 ? 6.540 -13.171 -63.282 1.00 86.56 437 CYS A N 1
ATOM 3619 C CA . CYS A 1 437 ? 7.475 -14.111 -62.661 1.00 86.56 437 CYS A CA 1
ATOM 3620 C C . CYS A 1 437 ? 7.510 -15.451 -63.407 1.00 86.56 437 CYS A C 1
ATOM 3622 O O . CYS A 1 437 ? 8.597 -15.966 -63.665 1.00 86.56 437 CYS A O 1
ATOM 3624 N N . MET A 1 438 ? 6.351 -15.983 -63.820 1.00 87.44 438 MET A N 1
ATOM 3625 C CA . MET A 1 438 ? 6.265 -17.213 -64.624 1.00 87.44 438 MET A CA 1
ATOM 3626 C C . MET A 1 438 ? 7.079 -17.085 -65.905 1.00 87.44 438 MET A C 1
ATOM 3628 O O . MET A 1 438 ? 7.873 -17.965 -66.230 1.00 87.44 438 MET A O 1
ATOM 3632 N N . ARG A 1 439 ? 6.938 -15.956 -66.603 1.00 84.62 439 ARG A N 1
ATOM 3633 C CA . ARG A 1 439 ? 7.742 -15.662 -67.785 1.00 84.62 439 ARG A CA 1
ATOM 3634 C C . ARG A 1 439 ? 9.236 -15.643 -67.474 1.00 84.62 439 ARG A C 1
ATOM 3636 O O . ARG A 1 439 ? 9.982 -16.318 -68.171 1.00 84.62 439 ARG A O 1
ATOM 3643 N N . ASN A 1 440 ? 9.683 -14.878 -66.476 1.00 85.88 440 ASN A N 1
ATOM 3644 C CA . ASN A 1 440 ? 11.117 -14.759 -66.188 1.00 85.88 440 ASN A CA 1
ATOM 3645 C C . ASN A 1 440 ? 11.729 -16.119 -65.823 1.00 85.88 440 ASN A C 1
ATOM 3647 O O . ASN A 1 440 ? 12.857 -16.419 -66.207 1.00 85.88 440 ASN A O 1
ATOM 3651 N N . ILE A 1 441 ? 10.969 -16.974 -65.133 1.00 88.81 441 ILE A N 1
ATOM 3652 C CA . ILE A 1 441 ? 11.370 -18.357 -64.860 1.00 88.81 441 ILE A CA 1
ATOM 3653 C C . ILE A 1 441 ? 11.490 -19.162 -66.145 1.00 88.81 441 ILE A C 1
ATOM 3655 O O . ILE A 1 441 ? 12.461 -19.896 -66.295 1.00 88.81 441 ILE A O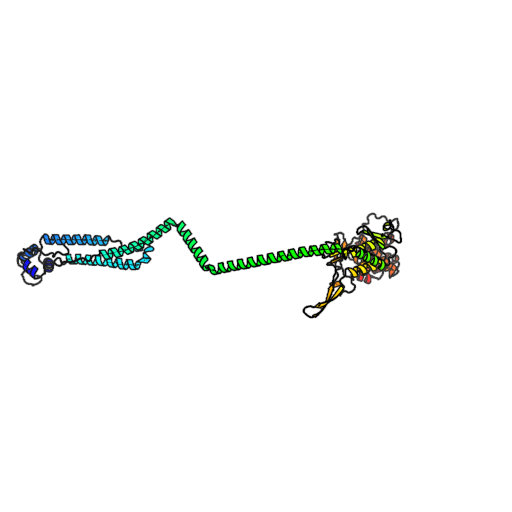 1
ATOM 3659 N N . ILE A 1 442 ? 10.516 -19.053 -67.050 1.00 86.75 442 ILE A N 1
ATOM 3660 C CA . ILE A 1 442 ? 10.523 -19.769 -68.327 1.00 86.75 442 ILE A CA 1
ATOM 3661 C C . ILE A 1 442 ? 11.708 -19.324 -69.181 1.00 86.75 442 ILE A C 1
ATOM 3663 O O . ILE A 1 442 ? 12.460 -20.168 -69.658 1.00 86.75 442 ILE A O 1
ATOM 3667 N N . GLU A 1 443 ? 11.913 -18.016 -69.328 1.00 82.88 443 GLU A N 1
ATOM 3668 C CA . GLU A 1 443 ? 13.038 -17.451 -70.071 1.00 82.88 443 GLU A CA 1
ATOM 3669 C C . GLU A 1 443 ? 14.371 -17.903 -69.469 1.00 82.88 443 GLU A C 1
ATOM 3671 O O . GLU A 1 443 ? 15.230 -18.421 -70.178 1.00 82.88 443 GLU A O 1
ATOM 3676 N N . TYR A 1 444 ? 14.543 -17.780 -68.152 1.00 85.38 444 TYR A N 1
ATOM 3677 C CA . TYR A 1 444 ? 15.782 -18.186 -67.498 1.00 85.38 444 TYR A CA 1
ATOM 3678 C C . TYR A 1 444 ? 16.012 -19.702 -67.597 1.00 85.38 444 TYR A C 1
ATOM 3680 O O . TYR A 1 444 ? 17.077 -20.158 -68.004 1.00 85.38 444 TYR A O 1
ATOM 3688 N N . PHE A 1 445 ? 15.016 -20.515 -67.255 1.00 87.50 445 PHE A N 1
ATOM 3689 C CA . PHE A 1 445 ? 15.180 -21.964 -67.200 1.00 87.50 445 PHE A CA 1
ATOM 3690 C C . PHE A 1 445 ? 15.282 -22.585 -68.595 1.00 87.50 445 PHE A C 1
ATOM 3692 O O . PHE A 1 445 ? 16.234 -23.303 -68.887 1.00 87.50 445 PHE A O 1
ATOM 3699 N N . PHE A 1 446 ? 14.344 -22.287 -69.491 1.00 84.12 446 PHE A N 1
ATOM 3700 C CA . PHE A 1 446 ? 14.318 -22.930 -70.801 1.00 84.12 446 PHE A CA 1
ATOM 3701 C C . PHE A 1 446 ? 15.284 -22.292 -71.796 1.00 84.12 446 PHE A C 1
ATOM 3703 O O . PHE A 1 446 ? 15.942 -23.038 -72.518 1.00 84.12 446 PHE A O 1
ATOM 3710 N N . ASN A 1 447 ? 15.447 -20.961 -71.816 1.00 79.25 447 ASN A N 1
ATOM 3711 C CA . ASN A 1 447 ? 16.350 -20.329 -72.788 1.00 79.25 447 ASN A CA 1
ATOM 3712 C C . ASN A 1 447 ? 17.804 -20.305 -72.299 1.00 79.25 447 ASN A C 1
ATOM 3714 O O . ASN A 1 447 ? 18.708 -20.561 -73.093 1.00 79.25 447 ASN A O 1
ATOM 3718 N N . PHE A 1 448 ? 18.054 -19.996 -71.019 1.00 77.81 448 PHE A N 1
ATOM 3719 C CA . PHE A 1 448 ? 19.424 -19.844 -70.513 1.00 77.81 448 PHE A CA 1
ATOM 3720 C C . PHE A 1 448 ? 20.019 -21.154 -69.977 1.00 77.81 448 PHE A C 1
ATOM 3722 O O . PHE A 1 448 ? 21.146 -21.493 -70.344 1.00 77.81 448 PHE A O 1
ATOM 3729 N N . VAL A 1 449 ? 19.279 -21.903 -69.148 1.00 83.25 449 VAL A N 1
ATOM 3730 C CA . VAL A 1 449 ? 19.780 -23.153 -68.542 1.00 83.25 449 VAL A CA 1
ATOM 3731 C C . VAL A 1 449 ? 19.712 -24.322 -69.527 1.00 83.25 449 VAL A C 1
ATOM 3733 O O . VAL A 1 449 ? 20.739 -24.921 -69.837 1.00 83.25 449 VAL A O 1
ATOM 3736 N N . GLU A 1 450 ? 18.528 -24.615 -70.067 1.00 83.12 450 GLU A N 1
ATOM 3737 C CA . GLU A 1 450 ? 18.305 -25.783 -70.934 1.00 83.12 450 GLU A CA 1
ATOM 3738 C C . GLU A 1 450 ? 18.537 -25.503 -72.429 1.00 83.12 450 GLU A C 1
ATOM 3740 O O . GLU A 1 450 ? 18.695 -26.440 -73.211 1.00 83.12 450 GLU A O 1
ATOM 3745 N N . LYS A 1 451 ? 18.578 -24.225 -72.837 1.00 79.94 451 LYS A N 1
ATOM 3746 C CA . LYS A 1 451 ? 18.756 -23.770 -74.233 1.00 79.94 451 LYS A CA 1
ATOM 3747 C C . LYS A 1 451 ? 17.792 -24.434 -75.226 1.00 79.94 451 LYS A C 1
ATOM 3749 O O . LYS A 1 451 ? 18.183 -24.826 -76.326 1.00 79.94 451 LYS A O 1
ATOM 3754 N N . LYS A 1 452 ? 16.526 -24.570 -74.836 1.00 76.56 452 LYS A N 1
ATOM 3755 C CA . LYS A 1 452 ? 15.461 -25.171 -75.644 1.00 76.56 452 LYS A CA 1
ATOM 3756 C C . LYS A 1 452 ? 14.555 -24.097 -76.239 1.00 76.56 452 LYS A C 1
ATOM 3758 O O . LYS A 1 452 ? 14.205 -23.136 -75.566 1.00 76.56 452 LYS A O 1
ATOM 3763 N N . ASP A 1 453 ? 14.126 -24.302 -77.484 1.00 73.44 453 ASP A N 1
ATOM 3764 C CA . ASP A 1 453 ? 13.100 -23.460 -78.104 1.00 73.44 453 ASP A CA 1
ATOM 3765 C C . ASP A 1 453 ? 11.721 -23.804 -77.528 1.00 73.44 453 ASP A C 1
ATOM 3767 O O . ASP A 1 453 ? 11.181 -24.894 -77.747 1.00 73.44 453 ASP A O 1
ATOM 3771 N N . LEU A 1 454 ? 11.167 -22.852 -76.782 1.00 73.81 454 LEU A N 1
ATOM 3772 C CA . LEU A 1 454 ? 9.878 -22.957 -76.109 1.00 73.81 454 LEU A CA 1
ATOM 3773 C C . LEU A 1 454 ? 8.711 -23.197 -77.067 1.00 73.81 454 LEU A C 1
ATOM 3775 O O . LEU A 1 454 ? 7.757 -23.885 -76.699 1.00 73.81 454 LEU A O 1
ATOM 3779 N N . ASN A 1 455 ? 8.795 -22.693 -78.303 1.00 71.81 455 ASN A N 1
ATOM 3780 C CA . ASN A 1 455 ? 7.709 -22.795 -79.279 1.00 71.81 455 ASN A CA 1
ATOM 3781 C C . ASN A 1 455 ? 7.339 -24.254 -79.587 1.00 71.81 455 ASN A C 1
ATOM 3783 O O . ASN A 1 455 ? 6.178 -24.555 -79.858 1.00 71.81 455 ASN A O 1
ATOM 3787 N N . ASN A 1 456 ? 8.298 -25.176 -79.473 1.00 71.81 456 ASN A N 1
ATOM 3788 C CA . ASN A 1 456 ? 8.083 -26.596 -79.746 1.00 71.81 456 ASN A CA 1
ATOM 3789 C C . ASN A 1 456 ? 7.230 -27.307 -78.683 1.00 71.81 456 ASN A C 1
ATOM 3791 O O . ASN A 1 456 ? 6.647 -28.349 -78.985 1.00 71.81 456 ASN A O 1
ATOM 3795 N N . PHE A 1 457 ? 7.144 -26.778 -77.458 1.00 79.25 457 PHE A N 1
ATOM 3796 C CA . PHE A 1 457 ? 6.368 -27.392 -76.372 1.00 79.25 457 PHE A CA 1
ATOM 3797 C C . PHE A 1 457 ? 4.910 -26.938 -76.376 1.00 79.25 457 PHE A C 1
ATOM 3799 O O . PHE A 1 457 ? 4.015 -27.754 -76.182 1.00 79.25 457 PHE A O 1
ATOM 3806 N N . PHE A 1 458 ? 4.649 -25.669 -76.694 1.00 78.19 458 PHE A N 1
ATOM 3807 C CA . PHE A 1 458 ? 3.284 -25.133 -76.767 1.00 78.19 458 PHE A CA 1
ATOM 3808 C C . PHE A 1 458 ? 2.451 -25.692 -77.935 1.00 78.19 458 PHE A C 1
ATOM 3810 O O . PHE A 1 458 ? 1.238 -25.505 -77.977 1.00 78.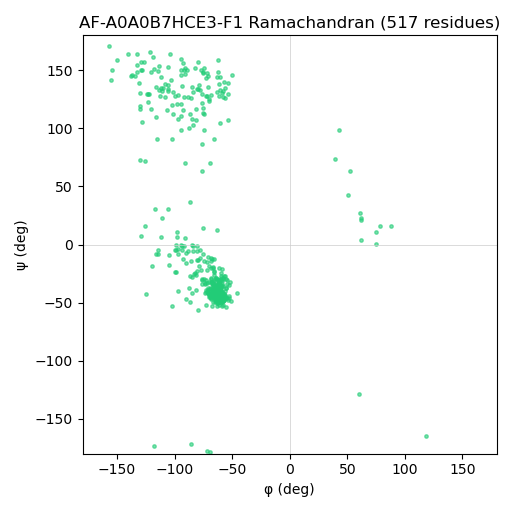19 458 PHE A O 1
ATOM 3817 N N . LEU A 1 459 ? 3.088 -26.399 -78.876 1.00 76.56 459 LEU A N 1
ATOM 3818 C CA . LEU A 1 459 ? 2.426 -27.111 -79.975 1.00 76.56 459 LEU A CA 1
ATOM 3819 C C . LEU A 1 459 ? 2.019 -28.556 -79.618 1.00 76.56 459 LEU A C 1
ATOM 3821 O O . LEU A 1 459 ? 1.374 -29.216 -80.435 1.00 76.56 459 LEU A O 1
ATOM 3825 N N . GLN A 1 460 ? 2.393 -29.054 -78.434 1.00 80.38 460 GLN A N 1
ATOM 3826 C CA . GLN A 1 460 ? 2.113 -30.422 -77.981 1.00 80.38 460 GLN A CA 1
ATOM 3827 C C . GLN A 1 460 ? 0.830 -30.481 -77.140 1.00 80.38 460 GLN A C 1
ATOM 3829 O O . GLN A 1 460 ? 0.470 -29.520 -76.464 1.00 80.38 460 GLN A O 1
ATOM 3834 N N . GLU A 1 461 ? 0.129 -31.616 -77.164 1.00 78.31 461 GLU A N 1
ATOM 3835 C CA . GLU A 1 461 ? -0.995 -31.856 -76.249 1.00 78.31 461 GLU A CA 1
ATOM 3836 C C . GLU A 1 461 ? -0.467 -32.074 -74.816 1.00 78.31 461 GLU A C 1
ATOM 3838 O O . GLU A 1 461 ? 0.513 -32.807 -74.657 1.00 78.31 461 GLU A O 1
ATOM 3843 N N . PRO A 1 462 ? -1.077 -31.466 -73.776 1.00 79.75 462 PRO A N 1
ATOM 3844 C CA . PRO A 1 462 ? -2.344 -30.726 -73.788 1.00 79.75 462 PRO A CA 1
ATOM 3845 C C . PRO A 1 462 ? -2.197 -29.194 -73.896 1.00 79.75 462 PRO A C 1
ATOM 3847 O O . PRO A 1 462 ? -3.190 -28.476 -73.810 1.00 79.75 462 PRO A O 1
ATOM 3850 N N . LEU A 1 463 ? -0.982 -28.666 -74.097 1.00 81.88 463 LEU A N 1
ATOM 3851 C CA . LEU A 1 463 ? -0.700 -27.220 -74.212 1.00 81.88 463 LEU A CA 1
ATOM 3852 C C . LEU A 1 463 ? -1.302 -26.566 -75.467 1.00 81.88 463 LEU A C 1
ATOM 3854 O O . LEU A 1 463 ? -1.485 -25.350 -75.503 1.00 81.88 463 LEU A O 1
ATOM 3858 N N . LYS A 1 464 ? -1.640 -27.371 -76.478 1.00 79.75 464 LYS A N 1
ATOM 3859 C CA . LYS A 1 464 ? -2.304 -26.932 -77.710 1.00 79.75 464 LYS A CA 1
ATOM 3860 C C . LYS A 1 464 ? -3.764 -26.498 -77.503 1.00 79.75 464 LYS A C 1
ATOM 3862 O O . LYS A 1 464 ? -4.290 -25.772 -78.347 1.00 79.75 464 LYS A O 1
ATOM 3867 N N . ASP A 1 465 ? -4.403 -26.887 -76.398 1.00 82.62 465 ASP A N 1
ATOM 3868 C CA . ASP A 1 465 ? -5.780 -26.502 -76.066 1.00 82.62 465 ASP A CA 1
ATOM 3869 C C . ASP A 1 465 ? -5.966 -24.968 -76.104 1.00 82.62 465 ASP A C 1
ATOM 3871 O O . ASP A 1 465 ? -5.115 -24.201 -75.642 1.00 82.62 465 ASP A O 1
ATOM 3875 N N . ASN A 1 466 ? -7.104 -24.513 -76.643 1.00 78.81 466 ASN A N 1
ATOM 3876 C CA . ASN A 1 466 ? -7.483 -23.102 -76.718 1.00 78.81 466 ASN A CA 1
ATOM 3877 C C . ASN A 1 466 ? -7.389 -22.387 -75.362 1.00 78.81 466 ASN A C 1
ATOM 3879 O O . ASN A 1 466 ? -7.044 -21.204 -75.337 1.00 78.81 466 ASN A O 1
ATOM 3883 N N . ARG A 1 467 ? -7.634 -23.091 -74.248 1.00 82.50 467 ARG A N 1
ATOM 3884 C CA . ARG A 1 467 ? -7.530 -22.520 -72.894 1.00 82.50 467 ARG A CA 1
ATOM 3885 C C . ARG A 1 467 ? -6.120 -22.011 -72.551 1.00 82.50 467 ARG A C 1
ATOM 3887 O O . ARG A 1 467 ? -5.980 -21.026 -71.838 1.00 82.50 467 ARG A O 1
ATOM 3894 N N . PHE A 1 468 ? -5.068 -22.619 -73.107 1.00 83.69 468 PHE A N 1
ATOM 3895 C CA . PHE A 1 468 ? -3.671 -22.267 -72.810 1.00 83.69 468 PHE A CA 1
ATOM 3896 C C . PHE A 1 468 ? -3.041 -21.312 -73.835 1.00 83.69 468 PHE A C 1
ATOM 3898 O O . PHE A 1 468 ? -1.959 -20.764 -73.608 1.00 83.69 468 PHE A O 1
ATOM 3905 N N . GLN A 1 469 ? -3.733 -21.030 -74.944 1.00 79.06 469 GLN A N 1
ATOM 3906 C CA . GLN A 1 469 ? -3.233 -20.135 -75.993 1.00 79.06 469 GLN A CA 1
ATOM 3907 C C . GLN A 1 469 ? -3.042 -18.690 -75.509 1.00 79.06 469 GLN A C 1
ATOM 3909 O O . GLN A 1 469 ? -2.162 -17.983 -76.006 1.00 79.06 469 GLN A O 1
ATOM 3914 N N . ALA A 1 470 ? -3.829 -18.244 -74.524 1.00 78.88 470 ALA A N 1
ATOM 3915 C CA . ALA A 1 470 ? -3.665 -16.929 -73.904 1.00 78.88 470 ALA A CA 1
ATOM 3916 C C . ALA A 1 470 ? -2.324 -16.812 -73.154 1.00 78.88 470 ALA A C 1
ATOM 3918 O O . ALA A 1 470 ? -1.606 -15.829 -73.336 1.00 78.88 470 ALA A O 1
ATOM 3919 N N . PHE A 1 471 ? -1.939 -17.846 -72.399 1.00 82.50 471 PHE A N 1
ATOM 3920 C CA . PHE A 1 471 ? -0.655 -17.915 -71.695 1.00 82.50 471 PHE A CA 1
ATOM 3921 C C . PHE A 1 471 ? 0.533 -17.933 -72.667 1.00 82.50 471 PHE A C 1
ATOM 3923 O O . PHE A 1 471 ? 1.487 -17.172 -72.503 1.00 82.50 471 PHE A O 1
ATOM 3930 N N . TYR A 1 472 ? 0.437 -18.730 -73.737 1.00 80.06 472 TYR A N 1
ATOM 3931 C CA . TYR A 1 472 ? 1.448 -18.774 -74.797 1.00 80.06 472 TYR A CA 1
ATOM 3932 C C . TYR A 1 472 ? 1.667 -17.401 -75.454 1.00 80.06 472 TYR A C 1
ATOM 3934 O O . TYR A 1 472 ? 2.802 -16.945 -75.601 1.00 80.06 472 TYR A O 1
ATOM 3942 N N . ARG A 1 473 ? 0.580 -16.699 -75.807 1.00 76.31 473 ARG A N 1
ATOM 3943 C CA . ARG A 1 473 ? 0.649 -15.340 -76.374 1.00 76.31 473 ARG A CA 1
ATOM 3944 C C . ARG A 1 473 ? 1.251 -14.335 -75.400 1.00 76.31 473 ARG A C 1
ATOM 3946 O O . ARG A 1 473 ? 2.040 -13.491 -75.826 1.00 76.31 473 ARG A O 1
ATOM 3953 N N . TYR A 1 474 ? 0.894 -14.431 -74.122 1.00 78.19 474 TYR A N 1
ATOM 3954 C CA . TYR A 1 474 ? 1.423 -13.555 -73.086 1.00 78.19 474 TYR A CA 1
ATOM 3955 C C . TYR A 1 474 ? 2.944 -13.700 -72.957 1.00 78.19 474 TYR A C 1
ATOM 3957 O O . TYR A 1 474 ? 3.656 -12.699 -73.017 1.00 78.19 474 TYR A O 1
ATOM 3965 N N . ILE A 1 475 ? 3.452 -14.936 -72.879 1.00 76.06 475 ILE A N 1
ATOM 3966 C CA . ILE A 1 475 ? 4.894 -15.209 -72.787 1.00 76.06 475 ILE A CA 1
ATOM 3967 C C . ILE A 1 475 ? 5.633 -14.711 -74.029 1.00 76.06 475 ILE A C 1
ATOM 3969 O O . ILE A 1 475 ? 6.618 -13.994 -73.884 1.00 76.06 475 ILE A O 1
ATOM 3973 N N . ASN A 1 476 ? 5.141 -15.039 -75.229 1.00 69.69 476 ASN A N 1
ATOM 3974 C CA . ASN A 1 476 ? 5.875 -14.799 -76.475 1.00 69.69 476 ASN A CA 1
ATOM 3975 C C . ASN A 1 476 ? 5.746 -13.386 -77.062 1.00 69.69 476 ASN A C 1
ATOM 3977 O O . ASN A 1 476 ? 6.602 -12.981 -77.847 1.00 69.69 476 ASN A O 1
ATOM 3981 N N . ARG A 1 477 ? 4.661 -12.651 -76.781 1.00 61.69 477 ARG A N 1
ATOM 3982 C CA . ARG A 1 477 ? 4.335 -11.411 -77.515 1.00 61.69 477 ARG A CA 1
ATOM 3983 C C . ARG A 1 477 ? 4.149 -10.190 -76.626 1.00 61.69 477 ARG A C 1
ATOM 3985 O O . ARG A 1 477 ? 4.609 -9.110 -76.975 1.00 61.69 477 ARG A O 1
ATOM 3992 N N . GLU A 1 478 ? 3.458 -10.345 -75.504 1.00 53.88 478 GLU A N 1
ATOM 3993 C CA . GLU A 1 478 ? 2.934 -9.203 -74.737 1.00 53.88 478 GLU A CA 1
ATOM 3994 C C . GLU A 1 478 ? 3.820 -8.783 -73.566 1.00 53.88 478 GLU A C 1
ATOM 3996 O O . GLU A 1 478 ? 3.547 -7.799 -72.883 1.00 53.88 478 GLU A O 1
ATOM 4001 N N . SER A 1 479 ? 4.883 -9.536 -73.335 1.00 48.66 479 SER A N 1
ATOM 4002 C CA . SER A 1 479 ? 5.777 -9.372 -72.205 1.00 48.66 479 SER A CA 1
ATOM 4003 C C . SER A 1 479 ? 7.066 -8.610 -72.553 1.00 48.66 479 SER A C 1
ATOM 4005 O O . SER A 1 479 ? 7.675 -7.972 -71.691 1.00 48.66 479 SER A O 1
ATOM 4007 N N . HIS A 1 480 ? 7.455 -8.609 -73.830 1.00 47.53 480 HIS A N 1
ATOM 4008 C CA . HIS A 1 480 ? 8.497 -7.743 -74.365 1.00 47.53 480 HIS A CA 1
ATOM 4009 C C . HIS A 1 480 ? 7.893 -6.389 -74.723 1.00 47.53 480 HIS A C 1
ATOM 4011 O O . HIS A 1 480 ? 6.874 -6.323 -75.406 1.00 47.53 480 HIS A O 1
ATOM 4017 N N . SER A 1 481 ? 8.529 -5.302 -74.291 1.00 43.53 481 SER A N 1
ATOM 4018 C CA . SER A 1 481 ? 8.151 -3.923 -74.610 1.00 43.53 481 SER A CA 1
ATOM 4019 C C . SER A 1 481 ? 8.414 -3.602 -76.087 1.00 43.53 481 SER A C 1
ATOM 4021 O O . SER A 1 481 ? 9.327 -2.854 -76.430 1.00 43.53 481 SER A O 1
ATOM 4023 N N . LEU A 1 482 ? 7.630 -4.198 -76.979 1.00 43.00 482 LEU A N 1
ATOM 4024 C CA . LEU A 1 482 ? 7.517 -3.775 -78.367 1.00 43.00 482 LEU A CA 1
ATOM 4025 C C . LEU A 1 482 ? 6.590 -2.555 -78.397 1.00 43.00 482 LEU A C 1
ATOM 4027 O O . LEU A 1 482 ? 5.560 -2.539 -77.723 1.00 43.00 482 LEU A O 1
ATOM 4031 N N . GLY A 1 483 ? 6.942 -1.526 -79.175 1.00 45.69 483 GLY A N 1
ATOM 4032 C CA . GLY A 1 483 ? 6.260 -0.219 -79.209 1.00 45.69 483 GLY A CA 1
ATOM 4033 C C . GLY A 1 483 ? 4.790 -0.218 -79.668 1.00 45.69 483 GLY A C 1
ATOM 4034 O O . GLY A 1 483 ? 4.253 0.843 -79.958 1.00 45.69 483 GLY A O 1
ATOM 4035 N N . GLN A 1 484 ? 4.148 -1.386 -79.760 1.00 48.56 484 GLN A N 1
ATOM 4036 C CA . GLN A 1 484 ? 2.760 -1.599 -80.183 1.00 48.56 484 GLN A CA 1
ATOM 4037 C C . GLN A 1 484 ? 1.936 -2.402 -79.151 1.00 48.56 484 GLN A C 1
ATOM 4039 O O . GLN A 1 484 ? 0.866 -2.907 -79.486 1.00 48.56 484 GLN A O 1
ATOM 4044 N N . ASN A 1 485 ? 2.400 -2.543 -77.903 1.00 50.59 485 ASN A N 1
ATOM 4045 C CA . ASN A 1 485 ? 1.622 -3.203 -76.848 1.00 50.59 485 ASN A CA 1
ATOM 4046 C C . ASN A 1 485 ? 0.596 -2.234 -76.241 1.00 50.59 485 ASN A C 1
ATOM 4048 O O . ASN A 1 485 ? 0.949 -1.320 -75.497 1.00 50.59 485 ASN A O 1
ATOM 4052 N N . ILE A 1 486 ? -0.682 -2.444 -76.558 1.00 43.53 486 ILE A N 1
ATOM 4053 C CA . ILE A 1 486 ? -1.815 -1.728 -75.961 1.00 43.53 486 ILE A CA 1
ATOM 4054 C C . ILE A 1 486 ? -2.136 -2.387 -74.604 1.00 43.53 486 ILE A C 1
ATOM 4056 O O . ILE A 1 486 ? -2.478 -3.567 -74.549 1.00 43.53 486 ILE A O 1
ATOM 4060 N N . PHE A 1 487 ? -1.994 -1.635 -73.508 1.00 48.78 487 PHE A N 1
ATOM 4061 C CA . PHE A 1 487 ? -2.230 -2.066 -72.117 1.00 48.78 487 PHE A CA 1
ATOM 4062 C C . PHE A 1 487 ? -3.702 -1.914 -71.685 1.00 48.78 487 PHE A C 1
ATOM 4064 O O . PHE A 1 487 ? -3.978 -1.545 -70.547 1.00 48.78 487 PHE A O 1
ATOM 4071 N N . ASP A 1 488 ? -4.656 -2.156 -72.583 1.00 40.47 488 ASP A N 1
ATOM 4072 C CA . ASP A 1 488 ? -6.075 -1.988 -72.261 1.00 40.47 488 ASP A CA 1
ATOM 4073 C C . ASP A 1 488 ? -6.668 -3.334 -71.818 1.00 40.47 488 ASP A C 1
ATOM 4075 O O . ASP A 1 488 ? -6.738 -4.278 -72.601 1.00 40.47 488 ASP A O 1
ATOM 4079 N N . ILE A 1 489 ? -6.991 -3.407 -70.522 1.00 45.94 489 ILE A N 1
ATOM 4080 C CA . ILE A 1 489 ? -7.879 -4.357 -69.827 1.00 45.94 489 ILE A CA 1
ATOM 4081 C C . ILE A 1 489 ? -7.726 -5.830 -70.252 1.00 45.94 489 ILE A C 1
ATOM 4083 O O . ILE A 1 489 ? -8.322 -6.304 -71.218 1.00 45.94 489 ILE A O 1
ATOM 4087 N N . LYS A 1 490 ? -6.970 -6.597 -69.459 1.00 55.56 490 LYS A N 1
ATOM 4088 C CA . LYS A 1 490 ? -6.813 -8.047 -69.629 1.00 55.56 490 LYS A CA 1
ATOM 4089 C C . LYS A 1 490 ? -7.397 -8.794 -68.436 1.00 55.56 490 LYS A C 1
ATOM 4091 O O . LYS A 1 490 ? -6.699 -9.055 -67.462 1.00 55.56 490 LYS A O 1
ATOM 4096 N N . GLU A 1 491 ? -8.673 -9.150 -68.533 1.00 56.44 491 GLU A N 1
ATOM 4097 C CA . GLU A 1 491 ? -9.279 -10.181 -67.688 1.00 56.44 491 GLU A CA 1
ATOM 4098 C C . GLU A 1 491 ? -8.827 -11.553 -68.209 1.00 56.44 491 GLU A C 1
ATOM 4100 O O . GLU A 1 491 ? -9.462 -12.154 -69.074 1.00 56.44 491 GLU A O 1
ATOM 4105 N N . PHE A 1 492 ? -7.671 -12.032 -67.747 1.00 66.94 492 PHE A N 1
ATOM 4106 C CA . PHE A 1 492 ? -7.256 -13.411 -68.001 1.00 66.94 492 PHE A CA 1
ATOM 4107 C C . PHE A 1 492 ? -7.733 -14.324 -66.876 1.00 66.94 492 PHE A C 1
ATOM 4109 O O . PHE A 1 492 ? -7.742 -13.939 -65.708 1.00 66.94 492 PHE A O 1
ATOM 4116 N N . ASN A 1 493 ? -8.055 -15.572 -67.215 1.00 74.69 493 ASN A N 1
ATOM 4117 C CA . ASN A 1 493 ? -8.188 -16.611 -66.208 1.00 74.69 493 ASN A CA 1
ATOM 4118 C C . ASN A 1 493 ? -6.787 -17.024 -65.732 1.00 74.69 493 ASN A C 1
ATOM 4120 O O . ASN A 1 493 ? -6.083 -17.801 -66.377 1.00 74.69 493 ASN A O 1
ATOM 4124 N N . TYR A 1 494 ? -6.367 -16.473 -64.598 1.00 75.94 494 TYR A N 1
ATOM 4125 C CA . TYR A 1 494 ? -5.043 -16.722 -64.033 1.00 75.94 494 TYR A CA 1
ATOM 4126 C C . TYR A 1 494 ? -4.843 -18.164 -63.556 1.00 75.94 494 TYR A C 1
ATOM 4128 O O . TYR A 1 494 ? -3.699 -18.616 -63.467 1.00 75.94 494 TYR A O 1
ATOM 4136 N N . GLN A 1 495 ? -5.926 -18.908 -63.309 1.00 80.81 495 GLN A N 1
ATOM 4137 C CA . GLN A 1 495 ? -5.830 -20.336 -63.027 1.00 80.81 495 GLN A CA 1
ATOM 4138 C C . GLN A 1 495 ? -5.364 -21.106 -64.266 1.00 80.81 495 GLN A C 1
ATOM 4140 O O . GLN A 1 495 ? -4.459 -21.928 -64.162 1.00 80.81 495 GLN A O 1
ATOM 4145 N N . ASP A 1 496 ? -5.868 -20.751 -65.453 1.00 84.12 496 ASP A N 1
ATOM 4146 C CA . ASP A 1 496 ? -5.426 -21.367 -66.709 1.00 84.12 496 ASP A CA 1
ATOM 4147 C C . ASP A 1 496 ? -3.934 -21.095 -66.976 1.00 84.12 496 ASP A C 1
ATOM 4149 O O . ASP A 1 496 ? -3.246 -21.929 -67.558 1.00 84.12 496 ASP A O 1
ATOM 4153 N N . PHE A 1 497 ? -3.400 -19.956 -66.515 1.00 86.81 497 PHE A N 1
ATOM 4154 C CA . PHE A 1 497 ? -1.973 -19.627 -66.630 1.00 86.81 497 PHE A CA 1
ATOM 4155 C C . PHE A 1 497 ? -1.117 -20.469 -65.673 1.00 86.81 497 PHE A C 1
ATOM 4157 O O . PHE A 1 497 ? -0.057 -20.949 -66.073 1.00 86.81 497 PHE A O 1
ATOM 4164 N N . LYS A 1 498 ? -1.573 -20.687 -64.430 1.00 85.50 498 LYS A N 1
ATOM 4165 C CA . LYS A 1 498 ? -0.913 -21.596 -63.474 1.00 85.50 498 LYS A CA 1
ATOM 4166 C C . LYS A 1 498 ? -0.897 -23.033 -63.998 1.00 85.50 498 LYS A C 1
ATOM 4168 O O . LYS A 1 498 ? 0.151 -23.678 -63.968 1.00 85.50 498 LYS A O 1
ATOM 4173 N N . ASP A 1 499 ? -2.027 -23.496 -64.522 1.00 88.12 499 ASP A N 1
ATOM 4174 C CA . ASP A 1 499 ? -2.175 -24.840 -65.079 1.00 88.12 499 ASP A CA 1
ATOM 4175 C C . ASP A 1 499 ? -1.288 -25.018 -66.321 1.00 88.12 499 ASP A C 1
ATOM 4177 O O . ASP A 1 499 ? -0.552 -25.999 -66.421 1.00 88.12 499 ASP A O 1
ATOM 4181 N N . ALA A 1 500 ? -1.270 -24.033 -67.229 1.00 87.44 500 ALA A N 1
ATOM 4182 C CA . ALA A 1 500 ? -0.387 -24.034 -68.395 1.00 87.44 500 ALA A CA 1
ATOM 4183 C C . ALA A 1 500 ? 1.096 -24.029 -68.003 1.00 87.44 500 ALA A C 1
ATOM 4185 O O . ALA A 1 500 ? 1.907 -24.714 -68.624 1.00 87.44 500 ALA A O 1
ATOM 4186 N N . PHE A 1 501 ? 1.463 -23.263 -66.972 1.00 89.88 501 PHE A N 1
ATOM 4187 C CA . PHE A 1 501 ? 2.824 -23.209 -66.450 1.00 89.88 501 PHE A CA 1
ATOM 4188 C C . PHE A 1 501 ? 3.260 -24.568 -65.886 1.00 89.88 501 PHE A C 1
ATOM 4190 O O . PHE A 1 501 ? 4.335 -25.050 -66.235 1.00 89.88 501 PHE A O 1
ATOM 4197 N N . ALA A 1 502 ? 2.420 -25.225 -65.081 1.00 90.06 502 ALA A N 1
ATOM 4198 C CA . ALA A 1 502 ? 2.695 -26.565 -64.561 1.00 90.06 502 ALA A CA 1
ATOM 4199 C C . ALA A 1 502 ? 2.826 -27.603 -65.689 1.00 90.06 502 ALA A C 1
ATOM 4201 O O . ALA A 1 502 ? 3.775 -28.393 -65.724 1.00 90.06 502 ALA A O 1
ATOM 4202 N N . GLU A 1 503 ? 1.900 -27.564 -66.648 1.00 89.88 503 GLU A N 1
ATOM 4203 C CA . GLU A 1 503 ? 1.873 -28.499 -67.768 1.00 89.88 503 GLU A CA 1
ATOM 4204 C C . GLU A 1 503 ? 3.062 -28.294 -68.719 1.00 89.88 503 GLU A C 1
ATOM 4206 O O . GLU A 1 503 ? 3.606 -29.268 -69.232 1.00 89.88 503 GLU A O 1
ATOM 4211 N N . LEU A 1 504 ? 3.553 -27.059 -68.887 1.00 89.12 504 LEU A N 1
ATOM 4212 C CA . LEU A 1 504 ? 4.777 -26.766 -69.641 1.00 89.12 504 LEU A CA 1
ATOM 4213 C C . LEU A 1 504 ? 5.992 -27.491 -69.062 1.00 89.12 504 LEU A C 1
ATOM 4215 O O . LEU A 1 504 ? 6.725 -28.147 -69.802 1.00 89.12 504 LEU A O 1
ATOM 4219 N N . PHE A 1 505 ? 6.198 -27.412 -67.744 1.00 90.94 505 PHE A N 1
ATOM 4220 C CA . PHE A 1 505 ? 7.295 -28.132 -67.096 1.00 90.94 505 PHE A CA 1
ATOM 4221 C C . PHE A 1 505 ? 7.139 -29.645 -67.237 1.00 90.94 505 PHE A C 1
ATOM 4223 O O . PHE A 1 505 ? 8.133 -30.340 -67.439 1.00 90.94 505 PHE A O 1
ATOM 4230 N N . LYS A 1 506 ? 5.909 -30.160 -67.190 1.00 89.50 506 LYS A N 1
ATOM 4231 C CA . LYS A 1 506 ? 5.625 -31.586 -67.357 1.00 89.50 506 LYS A CA 1
ATOM 4232 C C . LYS A 1 506 ? 5.906 -32.085 -68.776 1.00 89.50 506 LYS A C 1
ATOM 4234 O O . LYS A 1 506 ? 6.690 -33.017 -68.940 1.00 89.50 506 LYS A O 1
ATOM 4239 N N . VAL A 1 507 ? 5.339 -31.437 -69.794 1.00 87.44 507 VAL A N 1
ATOM 4240 C CA . VAL A 1 507 ? 5.533 -31.778 -71.215 1.00 87.44 507 VAL A CA 1
ATOM 4241 C C . VAL A 1 507 ? 7.004 -31.646 -71.619 1.00 87.44 507 VAL A C 1
ATOM 4243 O O . VAL A 1 507 ? 7.520 -32.460 -72.381 1.00 87.44 507 VAL A O 1
ATOM 4246 N N . ALA A 1 508 ? 7.722 -30.669 -71.059 1.00 85.75 508 ALA A N 1
ATOM 4247 C CA . ALA A 1 508 ? 9.146 -30.495 -71.323 1.00 85.75 508 ALA A CA 1
ATOM 4248 C C . ALA A 1 508 ? 10.066 -31.481 -70.565 1.00 85.75 508 ALA A C 1
ATOM 4250 O O . ALA A 1 508 ? 11.276 -31.476 -70.815 1.00 85.75 508 ALA A O 1
ATOM 4251 N N . GLY A 1 509 ? 9.521 -32.329 -69.679 1.00 86.62 509 GLY A N 1
ATOM 4252 C CA . GLY A 1 509 ? 10.258 -33.360 -68.935 1.00 86.62 509 GLY A CA 1
ATOM 4253 C C . GLY A 1 509 ? 10.882 -32.903 -67.608 1.00 86.62 509 GLY A C 1
ATOM 4254 O O . GLY A 1 509 ? 11.742 -33.594 -67.070 1.00 86.62 509 GLY A O 1
ATOM 4255 N N . TYR A 1 510 ? 10.459 -31.760 -67.066 1.00 90.75 510 TYR A N 1
ATOM 4256 C CA . TYR A 1 510 ? 10.984 -31.135 -65.843 1.00 90.75 510 TYR A CA 1
ATOM 4257 C C . TYR A 1 510 ? 9.938 -31.037 -64.720 1.00 90.75 510 TYR A C 1
ATOM 4259 O O . TYR A 1 510 ? 9.991 -30.133 -63.884 1.00 90.75 510 TYR A O 1
ATOM 4267 N N . GLU A 1 511 ? 8.992 -31.977 -64.669 1.00 90.88 511 GLU A N 1
ATOM 4268 C CA . GLU A 1 511 ? 7.950 -32.029 -63.634 1.00 90.88 511 GLU A CA 1
ATOM 4269 C C . GLU A 1 511 ? 8.543 -32.064 -62.212 1.00 90.88 511 GLU A C 1
ATOM 4271 O O . GLU A 1 511 ? 8.066 -31.372 -61.315 1.00 90.88 511 GLU A O 1
ATOM 4276 N N . GLU A 1 512 ? 9.633 -32.811 -62.011 1.00 89.19 512 GLU A N 1
ATOM 4277 C CA . GLU A 1 512 ? 10.335 -32.890 -60.722 1.00 89.19 512 GLU A CA 1
ATOM 4278 C C . GLU A 1 512 ? 10.934 -31.543 -60.292 1.00 89.19 512 GLU A C 1
ATOM 4280 O O . GLU A 1 512 ? 10.931 -31.208 -59.107 1.00 89.19 512 GLU A O 1
ATOM 4285 N N . HIS A 1 513 ? 11.411 -30.734 -61.246 1.00 88.50 513 HIS A N 1
ATOM 4286 C CA . HIS A 1 513 ? 11.922 -29.392 -60.957 1.00 88.50 513 HIS A CA 1
ATOM 4287 C C . HIS A 1 513 ? 10.793 -28.449 -60.552 1.00 88.50 513 HIS A C 1
ATOM 4289 O O . HIS A 1 513 ? 10.922 -27.759 -59.542 1.00 88.50 513 HIS A O 1
ATOM 4295 N N . TYR A 1 514 ? 9.670 -28.477 -61.278 1.00 90.00 514 TYR A N 1
ATOM 4296 C CA . TYR A 1 514 ? 8.469 -27.729 -60.907 1.00 90.00 514 TYR A CA 1
ATOM 4297 C C . TYR A 1 514 ? 8.020 -28.096 -59.489 1.00 90.00 514 TYR A C 1
ATOM 4299 O O . TYR A 1 514 ? 7.971 -27.221 -58.631 1.00 90.00 514 TYR A O 1
ATOM 4307 N N . LYS A 1 515 ? 7.833 -29.392 -59.195 1.00 88.31 515 LYS A N 1
ATOM 4308 C CA . LYS A 1 515 ? 7.442 -29.881 -57.860 1.00 88.31 515 LYS A CA 1
ATOM 4309 C C . LYS A 1 515 ? 8.410 -29.448 -56.763 1.00 88.31 515 LYS A C 1
ATOM 4311 O O . LYS A 1 515 ? 7.979 -29.043 -55.687 1.00 88.31 515 LYS A O 1
ATOM 4316 N N . LYS A 1 516 ? 9.720 -29.537 -57.014 1.00 87.00 516 LYS A N 1
ATOM 4317 C CA . LYS A 1 516 ? 10.749 -29.107 -56.059 1.00 87.00 516 LYS A CA 1
ATOM 4318 C C . LYS A 1 516 ? 10.669 -27.608 -55.791 1.00 87.00 516 LYS A C 1
ATOM 4320 O O . LYS A 1 516 ? 10.852 -27.194 -54.650 1.00 87.00 516 LYS A O 1
ATOM 4325 N N . MET A 1 517 ? 10.423 -26.815 -56.829 1.00 85.12 517 MET A N 1
ATOM 4326 C CA . MET A 1 517 ? 10.363 -25.366 -56.719 1.00 85.12 517 MET A CA 1
ATOM 4327 C C . MET A 1 517 ? 9.028 -24.856 -56.194 1.00 85.12 517 MET A C 1
ATOM 4329 O O . MET A 1 517 ? 9.037 -23.767 -55.642 1.00 85.12 517 MET A O 1
ATOM 4333 N N . THR A 1 518 ? 7.925 -25.605 -56.300 1.00 81.69 518 THR A N 1
ATOM 4334 C CA . THR A 1 518 ? 6.598 -25.238 -55.763 1.00 81.69 518 THR A CA 1
ATOM 4335 C C . THR A 1 518 ? 6.314 -25.772 -54.357 1.00 81.69 518 THR A C 1
ATOM 4337 O O . THR A 1 518 ? 5.362 -25.314 -53.734 1.00 81.69 518 THR A O 1
ATOM 4340 N N . LYS A 1 519 ? 7.127 -26.703 -53.847 1.00 71.25 519 LYS A N 1
ATOM 4341 C CA . LYS A 1 519 ? 7.078 -27.186 -52.456 1.00 71.25 519 LYS A CA 1
ATOM 4342 C C . LYS A 1 519 ? 7.530 -26.118 -51.468 1.00 71.25 519 LYS A C 1
ATOM 4344 O O . LYS A 1 519 ? 6.935 -26.044 -50.377 1.00 71.25 519 LYS A O 1
#

Nearest PDB structures (foldseek):
  5f3w-assembly1_D  TM=4.755E-01  e=3.517E-03  Methanocaldococcus jannaschii DSM 2661
  6yvu-assembly1_A  TM=3.222E-01  e=1.801E-01  Saccharomyces cerevisiae S288C

Organism: NCBI:txid28189

InterPro domains:
  IPR026866 Protein CR006, P-loop domain [PF13166] (2-506)
  IPR027417 P-loop containing nucleoside triphosphate hydrolase [G3DSA:3.40.50.300] (199-389)
  IPR027417 P-loop containing nucleoside triphosphate hydrolase [SSF52540] (116-378)

Foldseek 3Di:
DQQDQQWFDCPFPCNVVCVVVVCRLVLVVLLVVDDPDADPAQDQRPPPRDSPHHPVVSVSNVNRCDPVSVVVLVVLVVVLVVLVVVLVPDDDPVVQVPDPLCVVCVVVLVVLVVVLSVLSVVQSVSSVVCSSRVRDRDDRDDSVVSVVSNVVSVVVSVVVVVVVVVCVVVVVVNVVVVVVVVVVVVCVVCVVVVVVVVVVVVVVVVVVVVVVVVVVVVVVVVVVVLVVQLVVLVVVPDLVVLQVQLQVQCVVLVHDQWGWDDDPDSDIAIGGPPDGPPVVVVDDPQRVLSSVLSNVLSPLVDPPDSSDDDDADEEEAAASQPPHDPSVLLSSLVVCCVRFFWDWDFDQDPPPRDTDTDTDGPHPYYHYHHPDPVSVLSNQDPDPVSNVVTHWDWDWDQFPVGIDIDTDDPPCDPDPLLVLLVQLLDPRHDLVSVLLSLLVNCCCCVCPPVNHDLVVQCVDPPNVDPLNVVSVCCNPPQNDPDVPRDPPDDPRPSVSNVVSSCVSCVSVPNNVVSVVSND

Mean predicted aligned error: 18.35 Å

Secondary structure (DSSP, 8-state):
-TTS-----TTSTTHHHHHHHT-HHHHHHHGGGS-SS--SSPBPPTTT-SS-B-HHHHHHHHHHS-HHHHHHHHHHHHHHHHHHHHHHTSPPHHHHHTSGGGGGGHHHHHHHHHHHHHHHHHHHHHHHHHHH-TTS---PPP-HHHHHHHHHHHHHHHHHHHHHHHHHHTHHHHHHHHHHHHHHHHHHHTHHHHHHHHHHHHHHHHHHHHHHHHHHHHHHHHHHHHHHHHHHHHTT--HHHHHHHHHHHHHHTT--S-EEEEETTTEEEEEBTTB-SSGGGTS-HHHHHHHHHHHHHHHHHS-SSTT------EEEEE-TTTT--HHHHHHHHHHHHHHHS-EEEEEE-TTT--EEEEEE-SSSEEEEE-S-HHHHHHHS-SSHHHHHHH---EEEEEETTEEEEEE--TTS--SHHHHHHHHHH-TTS-HHHHHHHHHHHHIIIIIIIS---THHHHTSTTTTSGGGHHHHHIIIIISS--TT---------HHHHHHHHHHHHHHTT-HHHHHHHH-

pLDDT: mean 83.83, std 10.18, range [40.47, 96.5]

Solvent-accessible surface area (backbone atoms only — not comparable to full-atom values): 30267 Å² total; per-residue (Å²): 112,60,71,41,65,51,63,50,43,74,87,34,97,62,29,65,62,37,62,75,68,69,41,57,50,58,53,61,64,47,54,76,79,48,80,93,61,92,62,97,60,56,37,65,28,94,82,82,68,42,66,72,43,40,66,66,57,54,50,49,55,48,57,19,58,32,74,68,42,54,50,54,50,53,49,50,53,54,48,49,50,53,51,50,53,58,58,69,68,52,80,58,72,68,75,58,63,74,44,81,64,32,66,88,47,43,69,63,44,53,55,32,50,52,53,33,50,48,47,52,53,53,36,50,51,48,51,56,46,33,71,71,33,37,57,50,57,53,80,75,72,84,51,62,66,40,47,52,56,35,49,52,49,52,51,52,38,49,50,55,49,51,53,48,51,52,45,60,79,38,42,70,62,49,49,51,47,53,53,48,54,50,52,52,50,50,48,58,76,41,37,69,61,53,51,49,52,53,51,53,51,50,54,51,49,53,52,51,54,50,52,51,52,51,51,48,52,52,50,53,50,50,55,52,50,52,49,52,50,35,57,55,31,62,77,58,71,54,65,66,58,54,43,49,50,42,40,50,50,36,48,76,72,72,42,76,75,51,46,60,42,84,42,81,90,95,38,69,44,63,32,40,85,92,51,71,76,72,52,80,77,76,50,52,69,33,56,51,46,52,52,52,50,45,50,48,51,46,57,69,75,51,68,97,46,60,74,58,72,94,66,91,43,76,47,78,45,76,45,92,54,67,74,51,57,73,73,53,44,54,52,50,34,50,52,47,49,72,66,64,46,62,44,82,42,79,42,66,42,89,89,78,65,46,81,45,75,44,79,48,62,87,52,79,43,78,45,80,45,69,92,46,68,69,57,50,59,64,61,49,64,83,51,66,70,62,24,68,77,74,57,84,54,72,42,81,48,75,41,88,94,45,76,48,80,43,83,49,61,89,81,74,59,82,44,74,71,53,43,32,43,55,48,57,65,43,80,66,48,57,66,73,57,37,55,53,28,54,38,53,47,47,49,46,47,36,50,66,71,66,62,47,73,64,73,69,55,52,70,33,87,78,47,54,41,76,77,30,47,60,48,54,47,40,60,76,59,70,67,57,94,52,100,79,74,79,89,73,82,81,90,69,67,63,65,45,40,54,51,44,54,55,48,49,31,42,77,72,72,37,43,69,55,51,54,64,60,68,107